Protein AF-A0A9P7SKC9-F1 (afdb_monomer_lite)

Organism: NCBI:txid1649127

Radius of gyration: 42.44 Å; chains: 1; bounding box: 96×82×155 Å

Secondary structure (DSSP, 8-state):
---------------------PPPPP---------S-----------------------SHHHHHHHHHHHHHHHHHHHHHHHHHHHTTTS------PPP---TT-TTTT-EETTEETTTTTPPPP---HHHHHHHHHHHHHHHHHHHHS---PPPP--PPPPPPPP-PPP----TT--HHHHHHHHHHHHHHHHHHHHHHHHHHHHHHHHHHHHHHHHHHHHHHHHHHHHHHHHHHHHHHHHTT--GGGGTTS-HHHHHHHHHHHHHHHHHHHHHHHHHHHHHHHHHHHHHHHHHHHHHHHHHHHHHHHHHHHHHHHHHHHHHHHHHHHHHHHTTSSS-TTS-SS--------------PPP--------------------------------------------PPP--------

Sequence (418 aa):
MPAQSSQSHVLCHHSDSRILAMPQPTRDIGIDMHGMYSPAQNHAISCGLAFPNISPPESGFTQQQQQQQQQQQQQQQQQQQQQQLYSQSNNGFQTPISAFETDSSNGFNSCRFLGFTFRDLKLQLGSADLADSRQAQMRALQRLEYLTENPPALPENTVEEMQPKKVFPDYIKLAPDASAAELEAAEKINNAIAQESLRIDRERNNEAAKRSRRLKNENLDNANQQLVQNALQIAWLEAQLSALGGCPEAFDSISPNIKKRLHDKIIDRRDRYYERRRKEKGKREMRKRSEQNRRRAAQKRELNERTIRQCIRADKSAMRQRHVKLFQVGLATDAATDDSAAAAAAAAVGNEAAVDEIMLDEGVVLSPDEPAPKQRQGQPEQGQDGEPSDAFSFAEDGALNESFILVGPENEWDNRLA

Structure (mmCIF, N/CA/C/O backbone):
data_AF-A0A9P7SKC9-F1
#
_entry.id   AF-A0A9P7SKC9-F1
#
loop_
_atom_site.group_PDB
_atom_site.id
_atom_site.type_symbol
_atom_site.label_atom_id
_atom_site.label_alt_id
_atom_site.label_comp_id
_atom_site.label_asym_id
_atom_site.label_entity_id
_atom_site.label_seq_id
_atom_site.pdbx_PDB_ins_code
_atom_site.Cartn_x
_atom_site.Cartn_y
_atom_site.Cartn_z
_atom_site.occupancy
_atom_site.B_iso_or_equiv
_atom_site.auth_seq_id
_atom_site.auth_comp_id
_atom_site.auth_asym_id
_atom_site.auth_atom_id
_atom_site.pdbx_PDB_model_num
ATOM 1 N N . MET A 1 1 ? 25.543 -21.125 -93.040 1.00 42.56 1 MET A N 1
ATOM 2 C CA . MET A 1 1 ? 26.165 -20.517 -91.846 1.00 42.56 1 MET A CA 1
ATOM 3 C C . MET A 1 1 ? 25.075 -19.781 -91.075 1.00 42.56 1 MET A C 1
ATOM 5 O O . MET A 1 1 ? 24.703 -18.698 -91.509 1.00 42.56 1 MET A O 1
ATOM 9 N N . PRO A 1 2 ? 24.465 -20.395 -90.046 1.00 58.53 2 PRO A N 1
ATOM 10 C CA . PRO A 1 2 ? 23.529 -19.726 -89.147 1.00 58.53 2 PRO A CA 1
ATOM 11 C C . PRO A 1 2 ? 24.221 -19.316 -87.831 1.00 58.53 2 PRO A C 1
ATOM 13 O O . PRO A 1 2 ? 25.385 -19.654 -87.624 1.00 58.53 2 PRO A O 1
ATOM 16 N N . ALA A 1 3 ? 23.434 -18.705 -86.935 1.00 39.34 3 ALA A N 1
ATOM 17 C CA . ALA A 1 3 ? 23.694 -18.408 -85.516 1.00 39.34 3 ALA A CA 1
ATOM 18 C C . ALA A 1 3 ? 24.138 -16.945 -85.251 1.00 39.34 3 ALA A C 1
ATOM 20 O O . ALA A 1 3 ? 24.911 -16.386 -86.012 1.00 39.34 3 ALA A O 1
ATOM 21 N N . GLN A 1 4 ? 23.660 -16.227 -84.230 1.00 43.28 4 GLN A N 1
ATOM 22 C CA . GLN A 1 4 ? 23.054 -16.634 -82.961 1.00 43.28 4 GLN A CA 1
ATOM 23 C C . GLN A 1 4 ? 21.958 -15.644 -82.526 1.00 43.28 4 GLN A C 1
ATOM 25 O O . GLN A 1 4 ? 22.105 -14.432 -82.648 1.00 43.28 4 GLN A O 1
ATOM 30 N N . SER A 1 5 ? 20.867 -16.199 -81.999 1.00 54.59 5 SER A N 1
ATOM 31 C CA . SER A 1 5 ? 19.780 -15.506 -81.306 1.00 54.59 5 SER A CA 1
ATOM 32 C C . SER A 1 5 ? 20.089 -15.511 -79.809 1.00 54.59 5 SER A C 1
ATOM 34 O O . SER A 1 5 ? 20.116 -16.581 -79.200 1.00 54.59 5 SER A O 1
ATOM 36 N N . SER A 1 6 ? 20.302 -14.339 -79.216 1.00 57.31 6 SER A N 1
ATOM 37 C CA . SER A 1 6 ? 20.514 -14.178 -77.775 1.00 57.31 6 SER A CA 1
ATOM 38 C C . SER A 1 6 ? 19.186 -14.281 -77.020 1.00 57.31 6 SER A C 1
ATOM 40 O O . SER A 1 6 ? 18.332 -13.405 -77.130 1.00 57.31 6 SER A O 1
ATOM 42 N N . GLN A 1 7 ? 19.021 -15.358 -76.249 1.00 46.97 7 GLN A N 1
ATOM 43 C CA . GLN A 1 7 ? 17.956 -15.512 -75.258 1.00 46.97 7 GLN A CA 1
ATOM 44 C C . GLN A 1 7 ? 18.352 -14.809 -73.955 1.00 46.97 7 GLN A C 1
ATOM 46 O O . GLN A 1 7 ? 19.364 -15.135 -73.336 1.00 46.97 7 GLN A O 1
ATOM 51 N N . SER A 1 8 ? 17.534 -13.853 -73.528 1.00 51.88 8 SER A N 1
ATOM 52 C CA . SER A 1 8 ? 17.572 -13.227 -72.211 1.00 51.88 8 SER A CA 1
ATOM 53 C C . SER A 1 8 ? 16.845 -14.114 -71.194 1.00 51.88 8 SER A C 1
ATOM 55 O O . SER A 1 8 ? 15.619 -14.204 -71.180 1.00 51.88 8 SER A O 1
ATOM 57 N N . HIS A 1 9 ? 17.610 -14.780 -70.328 1.00 46.00 9 HIS A N 1
ATOM 58 C CA . HIS A 1 9 ? 17.083 -15.478 -69.157 1.00 46.00 9 HIS A CA 1
ATOM 59 C C . HIS A 1 9 ? 16.652 -14.459 -68.091 1.00 46.00 9 HIS A C 1
ATOM 61 O O . HIS A 1 9 ? 17.484 -13.793 -67.479 1.00 46.00 9 HIS A O 1
ATOM 67 N N . VAL A 1 10 ? 15.344 -14.361 -67.851 1.00 50.38 10 VAL A N 1
ATOM 68 C CA . VAL A 1 10 ? 14.766 -13.702 -66.673 1.00 50.38 10 VAL A CA 1
ATOM 69 C C . VAL A 1 10 ? 14.756 -14.725 -65.536 1.00 50.38 10 VAL A C 1
ATOM 71 O O . VAL A 1 10 ? 14.010 -15.701 -65.573 1.00 50.38 10 VAL A O 1
ATOM 74 N N . LEU A 1 11 ? 15.620 -14.529 -64.540 1.00 46.88 11 LEU A N 1
ATOM 75 C CA . LEU A 1 11 ? 15.627 -15.303 -63.299 1.00 46.88 11 LEU A CA 1
ATOM 76 C C . LEU A 1 11 ? 14.520 -14.778 -62.375 1.00 46.88 11 LEU A C 1
ATOM 78 O O . LEU A 1 11 ? 14.670 -13.752 -61.716 1.00 46.88 11 LEU A O 1
ATOM 82 N N . CYS A 1 12 ? 13.395 -15.491 -62.326 1.00 44.56 12 CYS A N 1
ATOM 83 C CA . CYS A 1 12 ? 12.392 -15.332 -61.279 1.00 44.56 12 CYS A CA 1
ATOM 84 C C . CYS A 1 12 ? 12.952 -15.889 -59.962 1.00 44.56 12 CYS A C 1
ATOM 86 O O . CYS A 1 12 ? 12.995 -17.105 -59.755 1.00 44.56 12 CYS A O 1
ATOM 88 N N . HIS A 1 13 ? 13.381 -15.000 -59.065 1.00 46.06 13 HIS A N 1
ATOM 89 C CA . HIS A 1 13 ? 13.685 -15.362 -57.685 1.00 46.06 13 HIS A CA 1
ATOM 90 C C . HIS A 1 13 ? 12.410 -15.852 -56.994 1.00 46.06 13 HIS A C 1
ATOM 92 O O . HIS A 1 13 ? 11.437 -15.113 -56.847 1.00 46.06 13 HIS A O 1
ATOM 98 N N . HIS A 1 14 ? 12.432 -17.123 -56.595 1.00 39.38 14 HIS A N 1
ATOM 99 C CA . HIS A 1 14 ? 11.431 -17.724 -55.729 1.00 39.38 14 HIS A CA 1
ATOM 100 C C . HIS A 1 14 ? 11.401 -16.967 -54.401 1.00 39.38 14 HIS A C 1
ATOM 102 O O . HIS A 1 14 ? 12.421 -16.801 -53.732 1.00 39.38 14 HIS A O 1
ATOM 108 N N . SER A 1 15 ? 10.217 -16.485 -54.048 1.00 43.81 15 SER A N 1
ATOM 109 C CA . SER A 1 15 ? 9.918 -15.920 -52.744 1.00 43.81 15 SER A CA 1
ATOM 110 C C . SER A 1 15 ? 9.898 -17.064 -51.733 1.00 43.81 15 SER A C 1
ATOM 112 O O . SER A 1 15 ? 8.905 -17.779 -51.622 1.00 43.81 15 SER A O 1
ATOM 114 N N . ASP A 1 16 ? 11.002 -17.257 -51.012 1.00 41.50 16 ASP A N 1
ATOM 115 C CA . ASP A 1 16 ? 11.030 -18.091 -49.813 1.00 41.50 16 ASP A CA 1
ATOM 116 C C . ASP A 1 16 ? 10.139 -17.437 -48.752 1.00 41.50 16 ASP A C 1
ATOM 118 O O . ASP A 1 16 ? 10.560 -16.583 -47.966 1.00 41.50 16 ASP A O 1
ATOM 122 N N . SER A 1 17 ? 8.872 -17.839 -48.736 1.00 42.50 17 SER A N 1
ATOM 123 C CA . SER A 1 17 ? 7.952 -17.664 -47.619 1.00 42.50 17 SER A CA 1
ATOM 124 C C . SER A 1 17 ? 8.501 -18.411 -46.401 1.00 42.50 17 SER A C 1
ATOM 126 O O . SER A 1 17 ? 8.114 -19.541 -46.103 1.00 42.50 17 SER A O 1
ATOM 128 N N . ARG A 1 18 ? 9.427 -17.765 -45.683 1.00 42.69 18 ARG A N 1
ATOM 129 C CA . ARG A 1 18 ? 9.784 -18.131 -44.314 1.00 42.69 18 ARG A CA 1
ATOM 130 C C . ARG A 1 18 ? 8.557 -17.907 -43.446 1.00 42.69 18 ARG A C 1
ATOM 132 O O . ARG A 1 18 ? 8.250 -16.788 -43.044 1.00 42.69 18 ARG A O 1
ATOM 139 N N . ILE A 1 19 ? 7.852 -18.999 -43.186 1.00 40.09 19 ILE A N 1
ATOM 140 C CA . ILE A 1 19 ? 6.869 -19.109 -42.118 1.00 40.09 19 ILE A CA 1
ATOM 141 C C . ILE A 1 19 ? 7.577 -18.670 -40.832 1.00 40.09 19 ILE A C 1
ATOM 143 O O . ILE A 1 19 ? 8.484 -19.349 -40.350 1.00 40.09 19 ILE A O 1
ATOM 147 N N . LEU A 1 20 ? 7.192 -17.504 -40.311 1.00 42.59 20 LEU A N 1
ATOM 148 C CA . LEU A 1 20 ? 7.519 -17.066 -38.960 1.00 42.59 20 LEU A CA 1
ATOM 149 C C . LEU A 1 20 ? 6.883 -18.075 -38.001 1.00 42.59 20 LEU A C 1
ATOM 151 O O . LEU A 1 20 ? 5.705 -17.983 -37.659 1.00 42.59 20 LEU A O 1
ATOM 155 N N . ALA A 1 21 ? 7.659 -19.084 -37.617 1.00 42.03 21 ALA A N 1
ATOM 156 C CA . ALA A 1 21 ? 7.321 -19.953 -36.510 1.00 42.03 21 ALA A CA 1
ATOM 157 C C . ALA A 1 21 ? 7.322 -19.094 -35.242 1.00 42.03 21 ALA A C 1
ATOM 159 O O . ALA A 1 21 ? 8.372 -18.754 -34.699 1.00 42.03 21 ALA A O 1
ATOM 160 N N . MET A 1 22 ? 6.123 -18.710 -34.807 1.00 48.53 22 MET A N 1
ATOM 161 C CA . MET A 1 22 ? 5.871 -18.219 -33.459 1.00 48.53 22 MET A CA 1
ATOM 162 C C . MET A 1 22 ? 6.542 -19.166 -32.452 1.00 48.53 22 MET A C 1
ATOM 164 O O . MET A 1 22 ? 6.310 -20.379 -32.537 1.00 48.53 22 MET A O 1
ATOM 168 N N . PRO A 1 23 ? 7.351 -18.668 -31.499 1.00 51.31 23 PRO A N 1
ATOM 169 C CA . PRO A 1 23 ? 7.816 -19.497 -30.402 1.00 51.31 23 PRO A CA 1
ATOM 170 C C . PRO A 1 23 ? 6.588 -20.009 -29.647 1.00 51.31 23 PRO A C 1
ATOM 172 O O . PRO A 1 23 ? 5.760 -19.239 -29.158 1.00 51.31 23 PRO A O 1
ATOM 175 N N . GLN A 1 24 ? 6.444 -21.332 -29.620 1.00 46.38 24 GLN A N 1
ATOM 176 C CA . GLN A 1 24 ? 5.431 -22.016 -28.829 1.00 46.38 24 GLN A CA 1
ATOM 177 C C . GLN A 1 24 ? 5.553 -21.552 -27.368 1.00 46.38 24 GLN A C 1
ATOM 179 O O . GLN A 1 24 ? 6.679 -21.492 -26.862 1.00 46.38 24 GLN A O 1
ATOM 184 N N . PRO A 1 25 ? 4.442 -21.252 -26.671 1.00 44.53 25 PRO A N 1
ATOM 185 C CA . PRO A 1 25 ? 4.491 -21.044 -25.234 1.00 44.53 25 PRO A CA 1
ATOM 186 C C . PRO A 1 25 ? 5.057 -22.317 -24.607 1.00 44.53 25 PRO A C 1
ATOM 188 O O . PRO A 1 25 ? 4.524 -23.415 -24.788 1.00 44.53 25 PRO A O 1
ATOM 191 N N . THR A 1 26 ? 6.190 -22.175 -23.923 1.00 43.66 26 THR A N 1
ATOM 192 C CA . THR A 1 26 ? 6.764 -23.231 -23.099 1.00 43.66 26 THR A CA 1
ATOM 193 C C . THR A 1 26 ? 5.673 -23.767 -22.191 1.00 43.66 26 THR A C 1
ATOM 195 O O . THR A 1 26 ? 5.080 -23.023 -21.411 1.00 43.66 26 THR A O 1
ATOM 198 N N . ARG A 1 27 ? 5.409 -25.062 -22.368 1.00 41.38 27 ARG A N 1
ATOM 199 C CA . ARG A 1 27 ? 4.535 -25.886 -21.545 1.00 41.38 27 ARG A CA 1
ATOM 200 C C . ARG A 1 27 ? 4.726 -25.571 -20.068 1.00 41.38 27 ARG A C 1
ATOM 202 O O . ARG A 1 27 ? 5.857 -25.414 -19.611 1.00 41.38 27 ARG A O 1
ATOM 209 N N . ASP A 1 28 ? 3.594 -25.548 -19.377 1.00 40.41 28 ASP A N 1
ATOM 210 C CA . ASP A 1 28 ? 3.441 -25.660 -17.935 1.00 40.41 28 ASP A CA 1
ATOM 211 C C . ASP A 1 28 ? 4.640 -26.334 -17.262 1.00 40.41 28 ASP A C 1
ATOM 213 O O . ASP A 1 28 ? 4.806 -27.555 -17.305 1.00 40.41 28 ASP A O 1
ATOM 217 N N . ILE A 1 29 ? 5.448 -25.534 -16.567 1.00 41.00 29 ILE A N 1
ATOM 218 C CA . ILE A 1 29 ? 6.178 -26.041 -15.412 1.00 41.00 29 ILE A CA 1
ATOM 219 C C . ILE A 1 29 ? 5.121 -26.153 -14.316 1.00 41.00 29 ILE A C 1
ATOM 221 O O . ILE A 1 29 ? 4.930 -25.250 -13.501 1.00 41.00 29 ILE A O 1
ATOM 225 N N . GLY A 1 30 ? 4.393 -27.269 -14.343 1.00 37.50 30 GLY A N 1
ATOM 226 C CA . GLY A 1 30 ? 3.716 -27.778 -13.167 1.00 37.50 30 GLY A CA 1
ATOM 227 C C . GLY A 1 30 ? 4.788 -28.011 -12.114 1.00 37.50 30 GLY A C 1
ATOM 228 O O . GLY A 1 30 ? 5.519 -28.997 -12.166 1.00 37.50 30 GLY A O 1
ATOM 229 N N . ILE A 1 31 ? 4.929 -27.063 -11.190 1.00 36.22 31 ILE A N 1
ATOM 230 C CA . ILE A 1 31 ? 5.658 -27.298 -9.952 1.00 36.22 31 ILE A CA 1
ATOM 231 C C . ILE A 1 31 ? 4.769 -28.240 -9.147 1.00 36.22 31 ILE A C 1
ATOM 233 O O . ILE A 1 31 ? 3.890 -27.821 -8.394 1.00 36.22 31 ILE A O 1
ATOM 237 N N . ASP A 1 32 ? 4.984 -29.526 -9.377 1.00 40.09 32 ASP A N 1
ATOM 238 C CA . ASP A 1 32 ? 4.448 -30.610 -8.581 1.00 40.09 32 ASP A CA 1
ATOM 239 C C . ASP A 1 32 ? 5.127 -30.557 -7.203 1.00 40.09 32 ASP A C 1
ATOM 241 O O . ASP A 1 32 ? 6.176 -31.151 -6.963 1.00 40.09 32 ASP A O 1
ATOM 245 N N . MET A 1 33 ? 4.572 -29.757 -6.288 1.00 44.88 33 MET A N 1
ATOM 246 C CA . MET A 1 33 ? 4.912 -29.801 -4.861 1.00 44.88 33 MET A CA 1
ATOM 247 C C . MET A 1 33 ? 4.099 -30.902 -4.163 1.00 44.88 33 MET A C 1
ATOM 249 O O . MET A 1 33 ? 3.440 -30.674 -3.144 1.00 44.88 33 MET A O 1
ATOM 253 N N . HIS A 1 34 ? 4.124 -32.111 -4.720 1.00 46.97 34 HIS A N 1
ATOM 254 C CA . HIS A 1 34 ? 3.683 -33.328 -4.052 1.00 46.97 34 HIS A CA 1
ATOM 255 C C . HIS A 1 34 ? 4.867 -34.265 -3.865 1.00 46.97 34 HIS A C 1
ATOM 257 O O . HIS A 1 34 ? 5.312 -34.950 -4.776 1.00 46.97 34 HIS A O 1
ATOM 263 N N . GLY A 1 35 ? 5.356 -34.308 -2.628 1.00 46.19 35 GLY A N 1
ATOM 264 C CA . GLY A 1 35 ? 6.293 -35.331 -2.190 1.00 46.19 35 GLY A CA 1
ATOM 265 C C . GLY A 1 35 ? 7.401 -34.753 -1.340 1.00 46.19 35 GLY A C 1
ATOM 266 O O . GLY A 1 35 ? 8.467 -34.483 -1.862 1.00 46.19 35 GLY A O 1
ATOM 267 N N . MET A 1 36 ? 7.129 -34.546 -0.050 1.00 38.50 36 MET A N 1
ATOM 268 C CA . MET A 1 36 ? 8.059 -34.764 1.074 1.00 38.50 36 MET A CA 1
ATOM 269 C C . MET A 1 36 ? 7.410 -34.271 2.384 1.00 38.50 36 MET A C 1
ATOM 271 O O . MET A 1 36 ? 7.950 -33.426 3.082 1.00 38.50 36 MET A O 1
ATOM 275 N N . TYR A 1 37 ? 6.238 -34.801 2.741 1.00 38.84 37 TYR A N 1
ATOM 276 C CA . TYR A 1 37 ? 5.833 -34.911 4.147 1.00 38.84 37 TYR A CA 1
ATOM 277 C C . TYR A 1 37 ? 5.050 -36.212 4.292 1.00 38.84 37 TYR A C 1
ATOM 279 O O . TYR A 1 37 ? 3.894 -36.302 3.893 1.00 38.84 37 TYR A O 1
ATOM 287 N N . SER A 1 38 ? 5.724 -37.239 4.807 1.00 35.75 38 SER A N 1
ATOM 288 C CA . SER A 1 38 ? 5.104 -38.479 5.269 1.00 35.75 38 SER A CA 1
ATOM 289 C C . SER A 1 38 ? 4.678 -38.275 6.728 1.00 35.75 38 SER A C 1
ATOM 291 O O . SER A 1 38 ? 5.557 -38.112 7.578 1.00 35.75 38 SER A O 1
ATOM 293 N N . PRO A 1 39 ? 3.375 -38.249 7.063 1.00 43.22 39 PRO A N 1
ATOM 294 C CA . PRO A 1 39 ? 2.908 -38.218 8.439 1.00 43.22 39 PRO A CA 1
ATOM 295 C C . PRO A 1 39 ? 2.631 -39.656 8.887 1.00 43.22 39 PRO A C 1
ATOM 297 O O . PRO A 1 39 ? 1.491 -40.054 9.100 1.00 43.22 39 PRO A O 1
ATOM 300 N N . ALA A 1 40 ? 3.676 -40.472 8.975 1.00 41.00 40 ALA A N 1
ATOM 301 C CA . ALA A 1 40 ? 3.561 -41.826 9.495 1.00 41.00 40 ALA A CA 1
ATOM 302 C C . ALA A 1 40 ? 4.865 -42.204 10.190 1.00 41.00 40 ALA A C 1
ATOM 304 O O . ALA A 1 40 ? 5.776 -42.702 9.541 1.00 41.00 40 ALA A O 1
ATOM 305 N N . GLN A 1 41 ? 4.940 -41.903 11.491 1.00 41.56 41 GLN A N 1
ATOM 306 C CA . GLN A 1 41 ? 5.667 -42.633 12.543 1.00 41.56 41 GLN A CA 1
ATOM 307 C C . GLN A 1 41 ? 5.875 -41.707 13.746 1.00 41.56 41 GLN A C 1
ATOM 309 O O . GLN A 1 41 ? 6.885 -41.026 13.859 1.00 41.56 41 GLN A O 1
ATOM 314 N N . ASN A 1 42 ? 4.890 -41.678 14.644 1.00 34.81 42 ASN A N 1
ATOM 315 C CA . ASN A 1 42 ? 5.117 -41.462 16.075 1.00 34.81 42 ASN A CA 1
ATOM 316 C C . ASN A 1 42 ? 3.912 -42.012 16.851 1.00 34.81 42 ASN A C 1
ATOM 318 O O . ASN A 1 42 ? 3.069 -41.284 17.366 1.00 34.81 42 ASN A O 1
ATOM 322 N N . HIS A 1 43 ? 3.837 -43.342 16.890 1.00 37.00 43 HIS A N 1
ATOM 323 C CA . HIS A 1 43 ? 3.038 -44.097 17.849 1.00 37.00 43 HIS A CA 1
ATOM 324 C C . HIS A 1 43 ? 3.966 -45.050 18.600 1.00 37.00 43 HIS A C 1
ATOM 326 O O . HIS A 1 43 ? 4.441 -46.011 18.004 1.00 37.00 43 HIS A O 1
ATOM 332 N N . ALA A 1 44 ? 4.216 -44.738 19.874 1.00 36.62 44 ALA A N 1
ATOM 333 C CA . ALA A 1 44 ? 4.698 -45.586 20.976 1.00 36.62 44 ALA A CA 1
ATOM 334 C C . ALA A 1 44 ? 5.098 -44.592 22.098 1.00 36.62 44 ALA A C 1
ATOM 336 O O . ALA A 1 44 ? 5.872 -43.686 21.830 1.00 36.62 44 ALA A O 1
ATOM 337 N N . ILE A 1 45 ? 4.621 -44.594 23.346 1.00 38.50 45 ILE A N 1
ATOM 338 C CA . ILE A 1 45 ? 4.025 -45.621 24.205 1.00 38.50 45 ILE A CA 1
ATOM 339 C C . ILE A 1 45 ? 3.133 -44.896 25.231 1.00 38.50 45 ILE A C 1
ATOM 341 O O . ILE A 1 45 ? 3.571 -43.940 25.866 1.00 38.50 45 ILE A O 1
ATOM 345 N N . SER A 1 46 ? 1.905 -45.382 25.414 1.00 38.66 46 SER A N 1
ATOM 346 C CA . SER A 1 46 ? 1.061 -45.121 26.58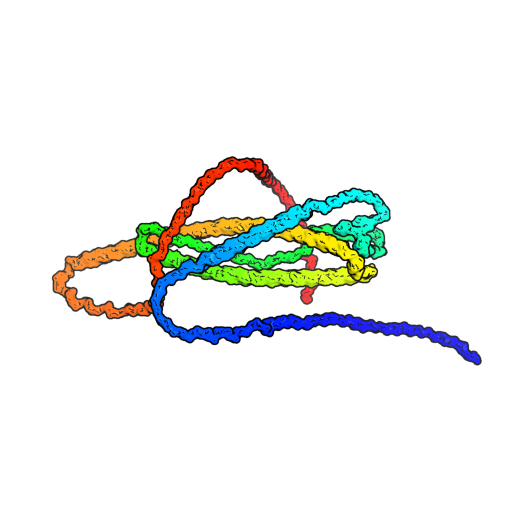5 1.00 38.66 46 SER A CA 1
ATOM 347 C C . SER A 1 46 ? 0.905 -46.434 27.347 1.00 38.66 46 SER A C 1
ATOM 349 O O . SER A 1 46 ? 0.471 -47.411 26.744 1.00 38.66 46 SER A O 1
ATOM 351 N N . CYS A 1 47 ? 1.302 -46.437 28.622 1.00 37.06 47 CYS A N 1
ATOM 352 C CA . CYS A 1 47 ? 0.917 -47.311 29.747 1.00 37.06 47 CYS A CA 1
ATOM 353 C C . CYS A 1 47 ? 1.630 -46.671 30.961 1.00 37.06 47 CYS A C 1
ATOM 355 O O . CYS A 1 47 ? 2.853 -46.683 31.003 1.00 37.06 47 CYS A O 1
ATOM 357 N N . GLY A 1 48 ? 1.012 -45.920 31.874 1.00 36.62 48 GLY A N 1
ATOM 358 C CA . GLY A 1 48 ? -0.159 -46.242 32.684 1.00 36.62 48 GLY A CA 1
ATOM 359 C C . GLY A 1 48 ? 0.333 -46.685 34.067 1.00 36.62 48 GLY A C 1
ATOM 360 O O . GLY A 1 48 ? 0.886 -47.770 34.129 1.00 36.62 48 GLY A O 1
ATOM 361 N N . LEU A 1 49 ? 0.185 -45.842 35.108 1.00 36.47 49 LEU A N 1
ATOM 362 C CA . LEU A 1 49 ? -0.060 -46.171 36.535 1.00 36.47 49 LEU A CA 1
ATOM 363 C C . LEU A 1 49 ? -0.128 -44.869 37.405 1.00 36.47 49 LEU A C 1
ATOM 365 O O . LEU A 1 49 ? 0.866 -44.172 37.567 1.00 36.47 49 LEU A O 1
ATOM 369 N N . ALA A 1 50 ? -1.347 -44.561 37.887 1.00 37.75 50 ALA A N 1
ATOM 370 C CA . ALA A 1 50 ? -1.826 -43.876 39.122 1.00 37.75 50 ALA A CA 1
ATOM 371 C C . ALA A 1 50 ? -0.820 -43.457 40.239 1.00 37.75 50 ALA A C 1
ATOM 373 O O . ALA A 1 50 ? 0.138 -44.187 40.454 1.00 37.75 50 ALA A O 1
ATOM 374 N N . PHE A 1 51 ? -0.968 -42.441 41.124 1.00 33.22 51 PHE A N 1
ATOM 375 C CA . PHE A 1 51 ? -1.881 -41.310 41.486 1.00 33.22 51 PHE A CA 1
ATOM 376 C C . PHE A 1 51 ? -1.016 -40.284 42.332 1.00 33.22 51 PHE A C 1
ATOM 378 O O . PHE A 1 51 ? 0.204 -40.416 42.338 1.00 33.22 51 PHE A O 1
ATOM 385 N N . PRO A 1 52 ? -1.560 -39.322 43.120 1.00 59.88 52 PRO A N 1
ATOM 386 C CA . PRO A 1 52 ? -1.710 -37.880 42.861 1.00 59.88 52 PRO A CA 1
ATOM 387 C C . PRO A 1 52 ? -0.743 -36.967 43.670 1.00 59.88 52 PRO A C 1
ATOM 389 O O . PRO A 1 52 ? -0.408 -37.290 44.805 1.00 59.88 52 PRO A O 1
ATOM 392 N N . ASN A 1 53 ? -0.364 -35.773 43.181 1.00 33.41 53 ASN A N 1
ATOM 393 C CA . ASN A 1 53 ? -0.083 -34.634 44.079 1.00 33.41 53 ASN A CA 1
ATOM 394 C C . ASN A 1 53 ? -0.026 -33.272 43.364 1.00 33.41 53 ASN A C 1
ATOM 396 O O . ASN A 1 53 ? 0.340 -33.162 42.199 1.00 33.41 53 ASN A O 1
ATOM 400 N N . ILE A 1 54 ? -0.404 -32.251 44.122 1.00 50.66 54 ILE A N 1
ATOM 401 C CA . ILE A 1 54 ? -0.730 -30.869 43.777 1.00 50.66 54 ILE A CA 1
ATOM 402 C C . ILE A 1 54 ? 0.546 -30.033 43.589 1.00 50.66 54 ILE A C 1
ATOM 404 O O . ILE A 1 54 ? 1.360 -29.959 44.506 1.00 50.66 54 ILE A O 1
ATOM 408 N N . SER A 1 55 ? 0.708 -29.353 42.447 1.00 44.12 55 SER A N 1
ATOM 409 C CA . SER A 1 55 ? 1.564 -28.157 42.280 1.00 44.12 55 SER A CA 1
ATOM 410 C C . SER A 1 55 ? 1.189 -27.420 40.980 1.00 44.12 55 SER A C 1
ATOM 412 O O . SER A 1 55 ? 1.199 -28.058 39.924 1.00 44.12 55 SER A O 1
ATOM 414 N N . PRO A 1 56 ? 0.868 -26.112 40.995 1.00 48.97 56 PRO A N 1
ATOM 415 C CA . PRO A 1 56 ? 0.663 -25.349 39.765 1.00 48.97 56 PRO A CA 1
ATOM 416 C C . PRO A 1 56 ? 2.011 -25.106 39.051 1.00 48.97 56 PRO A C 1
ATOM 418 O O . PRO A 1 56 ? 3.026 -24.892 39.718 1.00 48.97 56 PRO A O 1
ATOM 421 N N . PRO A 1 57 ? 2.071 -25.135 37.706 1.00 48.53 57 PRO A N 1
ATOM 422 C CA . PRO A 1 57 ? 3.312 -24.906 36.974 1.00 48.53 57 PRO A CA 1
ATOM 423 C C . PRO A 1 57 ? 3.603 -23.401 36.842 1.00 48.53 57 PRO A C 1
ATOM 425 O O . PRO A 1 57 ? 3.034 -22.718 35.996 1.00 48.53 57 PRO A O 1
ATOM 428 N N . GLU A 1 58 ? 4.540 -22.884 37.639 1.00 52.12 58 GLU A N 1
ATOM 429 C CA . GLU A 1 58 ? 5.047 -21.498 37.556 1.00 52.12 58 GLU A CA 1
ATOM 430 C C . GLU A 1 58 ? 6.080 -21.246 36.429 1.00 52.12 58 GLU A C 1
ATOM 432 O O . GLU A 1 58 ? 6.657 -20.167 36.324 1.00 52.12 58 GLU A O 1
ATOM 437 N N . SER A 1 59 ? 6.353 -22.198 35.537 1.00 55.44 59 SER A N 1
ATOM 438 C CA . SER A 1 59 ? 7.582 -22.169 34.720 1.00 55.44 59 SER A CA 1
ATOM 439 C C . SER A 1 59 ? 7.434 -21.738 33.249 1.00 55.44 59 SER A C 1
ATOM 441 O O . SER A 1 59 ? 8.408 -21.807 32.502 1.00 55.44 59 SER A O 1
ATOM 443 N N . GLY A 1 60 ? 6.264 -21.263 32.803 1.00 48.47 60 GLY A N 1
ATOM 444 C CA . GLY A 1 60 ? 6.032 -20.931 31.383 1.00 48.47 60 GLY A CA 1
ATOM 445 C C . GLY A 1 60 ? 6.194 -19.456 30.984 1.00 48.47 60 GLY A C 1
ATOM 446 O O . GLY A 1 60 ? 6.571 -19.154 29.851 1.00 48.47 60 GLY A O 1
ATOM 447 N N . PHE A 1 61 ? 5.914 -18.513 31.889 1.00 54.50 61 PHE A N 1
ATOM 448 C CA . PHE A 1 61 ? 5.778 -17.096 31.511 1.00 54.50 61 PHE A CA 1
ATOM 449 C C . PHE A 1 61 ? 7.124 -16.362 31.401 1.00 54.50 61 PHE A C 1
ATOM 451 O O . PHE A 1 61 ? 7.298 -15.463 30.575 1.00 54.50 61 PHE A O 1
ATOM 458 N N . THR A 1 62 ? 8.115 -16.781 32.188 1.00 60.84 62 THR A N 1
ATOM 459 C CA . THR A 1 62 ? 9.460 -16.187 32.182 1.00 60.84 62 THR A CA 1
ATOM 460 C C . THR A 1 62 ? 10.228 -16.517 30.904 1.00 60.84 62 THR A C 1
ATOM 462 O O . THR A 1 62 ? 10.954 -15.664 30.395 1.00 60.84 62 THR A O 1
ATOM 465 N N . GLN A 1 63 ? 10.014 -17.698 30.314 1.00 71.94 63 GLN A N 1
ATOM 466 C CA . GLN A 1 63 ? 10.714 -18.095 29.091 1.00 71.94 63 GLN A CA 1
ATOM 467 C C . GLN A 1 63 ? 10.255 -17.281 27.871 1.00 71.94 63 GLN A C 1
ATOM 469 O O . GLN A 1 63 ? 11.084 -16.851 27.067 1.00 71.94 63 GLN A O 1
ATOM 474 N N . GLN A 1 64 ? 8.954 -16.985 27.761 1.00 76.31 64 GLN A N 1
ATOM 475 C CA . GLN A 1 64 ? 8.441 -16.159 26.664 1.00 76.31 64 GLN A CA 1
ATOM 476 C C . GLN A 1 64 ? 8.878 -14.692 26.801 1.00 76.31 64 GLN A C 1
ATOM 478 O O . GLN A 1 64 ? 9.237 -14.058 25.806 1.00 76.31 64 GLN A O 1
ATOM 483 N N . GLN A 1 65 ? 8.928 -14.163 28.028 1.00 79.56 65 GLN A N 1
ATOM 484 C CA . GLN A 1 65 ? 9.410 -12.802 28.273 1.00 79.56 65 GLN A CA 1
ATOM 485 C C . GLN A 1 65 ? 10.916 -12.667 27.990 1.00 79.56 65 GLN A C 1
ATOM 487 O O . GLN A 1 65 ? 11.344 -11.676 27.392 1.00 79.56 65 GLN A O 1
ATOM 492 N N . GLN A 1 66 ? 11.716 -13.683 28.330 1.00 83.50 66 GLN A N 1
ATOM 493 C CA . GLN A 1 66 ? 13.155 -13.687 28.055 1.00 83.50 66 GLN A CA 1
ATOM 494 C C . GLN A 1 66 ? 13.451 -13.784 26.548 1.00 83.50 66 GLN A C 1
ATOM 496 O O . GLN A 1 66 ? 14.345 -13.100 26.047 1.00 83.50 66 GLN A O 1
ATOM 501 N N . GLN A 1 67 ? 12.647 -14.545 25.796 1.00 86.19 67 GLN A N 1
ATOM 502 C CA . GLN A 1 67 ? 12.782 -14.636 24.339 1.00 86.19 67 GLN A CA 1
ATOM 503 C C . GLN A 1 67 ? 12.407 -13.318 23.637 1.00 86.19 67 GLN A C 1
ATOM 505 O O . GLN A 1 67 ? 13.051 -12.922 22.663 1.00 86.19 67 GLN A O 1
ATOM 510 N N . GLN A 1 68 ? 11.419 -12.586 24.164 1.00 86.62 68 GLN A N 1
ATOM 511 C CA . GLN A 1 68 ? 11.026 -11.285 23.616 1.00 86.62 68 GLN A CA 1
ATOM 512 C C . GLN A 1 68 ? 12.097 -10.206 23.857 1.00 86.62 68 GLN A C 1
ATOM 514 O O . GLN A 1 68 ? 12.359 -9.382 22.978 1.00 86.62 68 GLN A O 1
ATOM 519 N N . GLN A 1 69 ? 12.777 -10.247 25.008 1.00 90.25 69 GLN A N 1
ATOM 520 C CA . GLN A 1 69 ? 13.858 -9.310 25.325 1.00 90.25 69 GLN A CA 1
ATOM 521 C C . GLN A 1 69 ? 15.102 -9.544 24.446 1.00 90.25 69 GLN A C 1
ATOM 523 O O . GLN A 1 69 ? 15.744 -8.586 24.009 1.00 90.25 69 GLN A O 1
ATOM 528 N N . GLN A 1 70 ? 15.392 -10.803 24.099 1.00 91.81 70 GLN A N 1
ATOM 529 C CA . GLN A 1 70 ? 16.508 -11.151 23.214 1.00 91.81 70 GLN A CA 1
ATOM 530 C C . GLN A 1 70 ? 16.281 -10.671 21.766 1.00 91.81 70 GLN A C 1
ATOM 532 O O . GLN A 1 70 ? 17.209 -10.177 21.122 1.00 91.81 70 GLN A O 1
ATOM 537 N N . GLN A 1 71 ? 15.036 -10.718 21.272 1.00 90.75 71 GLN A N 1
ATOM 538 C CA . GLN A 1 71 ? 14.684 -10.164 19.956 1.00 90.75 71 GLN A CA 1
ATOM 539 C C . GLN A 1 71 ? 14.848 -8.638 19.891 1.00 90.75 71 GLN A C 1
ATOM 541 O O . GLN A 1 71 ? 15.291 -8.106 18.871 1.00 90.75 71 GLN A O 1
ATOM 546 N N . GLN A 1 72 ? 14.538 -7.926 20.979 1.00 91.38 72 GLN A N 1
ATOM 547 C CA . GLN A 1 72 ? 14.677 -6.468 21.025 1.00 91.38 72 GLN A CA 1
ATOM 548 C C . GLN A 1 72 ? 16.150 -6.026 20.982 1.00 91.38 72 GLN A C 1
ATOM 550 O O . GLN A 1 72 ? 16.480 -5.054 20.298 1.00 91.38 72 GLN A O 1
ATOM 555 N N . GLN A 1 73 ? 17.050 -6.778 21.628 1.00 93.19 73 GLN A N 1
ATOM 556 C CA . GLN A 1 73 ? 18.494 -6.516 21.566 1.00 93.19 73 GLN A CA 1
ATOM 557 C C . GLN A 1 73 ? 19.079 -6.735 20.162 1.00 93.19 73 GLN A C 1
ATOM 559 O O . GLN A 1 73 ? 19.890 -5.926 19.706 1.00 93.19 73 GLN A O 1
ATOM 564 N N . GLN A 1 74 ? 18.630 -7.765 19.432 1.00 93.00 74 GLN A N 1
ATOM 565 C CA . GLN A 1 74 ? 19.069 -7.979 18.046 1.00 93.00 74 GLN A CA 1
ATOM 566 C C . GLN A 1 74 ? 18.633 -6.846 17.105 1.00 93.00 74 GLN A C 1
ATOM 568 O O . GLN A 1 74 ? 19.404 -6.443 16.230 1.00 93.00 74 GLN A O 1
ATOM 573 N N . GLN A 1 75 ? 17.434 -6.284 17.294 1.00 90.50 75 GLN A N 1
ATOM 574 C CA . GLN A 1 75 ? 16.971 -5.161 16.472 1.00 90.50 75 GLN A CA 1
ATOM 575 C C . GLN A 1 75 ? 17.785 -3.879 16.700 1.00 90.50 75 GLN A C 1
ATOM 577 O O . GLN A 1 75 ? 18.069 -3.164 15.736 1.00 90.50 75 GLN A O 1
ATOM 582 N N . GLN A 1 76 ? 18.214 -3.602 17.937 1.00 90.38 76 GLN A N 1
ATOM 583 C CA . GLN A 1 76 ? 19.085 -2.451 18.208 1.00 90.38 76 GLN A CA 1
ATOM 584 C C . GLN A 1 76 ? 20.471 -2.598 17.565 1.00 90.38 76 GLN A C 1
ATOM 586 O O . GLN A 1 76 ? 20.979 -1.623 17.009 1.00 90.38 76 GLN A O 1
ATOM 591 N N . GLN A 1 77 ? 21.059 -3.802 17.554 1.00 90.62 77 GLN A N 1
ATOM 592 C CA . GLN A 1 77 ? 22.338 -4.020 16.865 1.00 90.62 77 GLN A CA 1
ATOM 593 C C . GLN A 1 77 ? 22.233 -3.820 15.345 1.00 90.62 77 GLN A C 1
ATOM 595 O O . GLN A 1 77 ? 23.130 -3.217 14.751 1.00 90.62 77 GLN A O 1
ATOM 600 N N . GLN A 1 78 ? 21.134 -4.243 14.706 1.00 87.94 78 GLN A N 1
ATOM 601 C CA . GLN A 1 78 ? 20.943 -3.985 13.271 1.00 87.94 78 GLN A CA 1
ATOM 602 C C . GLN A 1 78 ? 20.775 -2.494 12.948 1.00 87.94 78 GLN A C 1
ATOM 604 O O . GLN A 1 78 ? 21.284 -2.040 11.920 1.00 87.94 78 GLN A O 1
ATOM 609 N N . GLN A 1 79 ? 20.117 -1.708 13.810 1.00 84.56 79 GLN A N 1
ATOM 610 C CA . GLN A 1 79 ? 20.020 -0.259 13.591 1.00 84.56 79 GLN A CA 1
ATOM 611 C C . GLN A 1 79 ? 21.374 0.447 13.720 1.00 84.56 79 GLN A C 1
ATOM 613 O O . GLN A 1 79 ? 21.652 1.351 12.930 1.00 84.56 79 GLN A O 1
ATOM 618 N N . GLN A 1 80 ? 22.239 0.026 14.649 1.00 85.19 80 GLN A N 1
ATOM 619 C CA . GLN A 1 80 ? 23.579 0.613 14.757 1.00 85.19 80 GLN A CA 1
ATOM 620 C C . GLN A 1 80 ? 24.462 0.281 13.546 1.00 85.19 80 GLN A C 1
ATOM 622 O O . GLN A 1 80 ? 25.176 1.162 13.068 1.00 85.19 80 GLN A O 1
ATOM 627 N N . GLN A 1 81 ? 24.371 -0.930 12.980 1.00 84.00 81 GLN A N 1
ATOM 628 C CA . GLN A 1 81 ? 25.113 -1.252 11.752 1.00 84.00 81 GLN A CA 1
ATOM 629 C C . GLN A 1 81 ? 24.621 -0.454 10.534 1.00 84.00 81 GLN A C 1
ATOM 631 O O . GLN A 1 81 ? 25.440 -0.007 9.731 1.00 84.00 81 GLN A O 1
ATOM 636 N N . GLN A 1 82 ? 23.313 -0.195 10.408 1.00 78.56 82 GLN A N 1
ATOM 637 C CA . GLN A 1 82 ? 22.809 0.647 9.314 1.00 78.56 82 GLN A CA 1
ATOM 638 C C . GLN A 1 82 ? 23.232 2.117 9.447 1.00 78.56 82 GLN A C 1
ATOM 640 O O . GLN A 1 82 ? 23.515 2.753 8.432 1.00 78.56 82 GLN A O 1
ATOM 645 N N . GLN A 1 83 ? 23.345 2.656 10.667 1.00 76.25 83 GLN A N 1
ATOM 646 C CA . GLN A 1 83 ? 23.844 4.025 10.858 1.00 76.25 83 GLN A CA 1
ATOM 647 C C . GLN A 1 83 ? 25.338 4.163 10.525 1.00 76.25 83 GLN A C 1
ATOM 649 O O . GLN A 1 83 ? 25.741 5.199 9.999 1.00 76.25 83 GLN A O 1
ATOM 654 N N . GLN A 1 84 ? 26.151 3.124 10.751 1.00 74.94 84 GLN A N 1
ATOM 655 C CA . GLN A 1 84 ? 27.566 3.136 10.348 1.00 74.94 84 GLN A CA 1
ATOM 656 C C . GLN A 1 84 ? 27.760 3.006 8.829 1.00 74.94 84 GLN A C 1
ATOM 658 O O . GLN A 1 84 ? 28.689 3.593 8.279 1.00 74.94 84 GLN A O 1
ATOM 663 N N . LEU A 1 85 ? 26.867 2.298 8.128 1.00 62.81 85 LEU A N 1
ATOM 664 C CA . LEU A 1 85 ? 26.879 2.243 6.660 1.00 62.81 85 LEU A CA 1
ATOM 665 C C . LEU A 1 85 ? 26.461 3.576 6.021 1.00 62.81 85 LEU A C 1
ATOM 667 O O . LEU A 1 85 ? 26.996 3.951 4.979 1.00 62.81 85 LEU A O 1
ATOM 671 N N . TYR A 1 86 ? 25.554 4.326 6.654 1.00 60.94 86 TYR A N 1
ATOM 672 C CA . TYR A 1 86 ? 25.099 5.612 6.117 1.00 60.94 86 TYR A CA 1
ATOM 673 C C . TYR A 1 86 ? 26.123 6.745 6.273 1.00 60.94 86 TYR A C 1
ATOM 675 O O . TYR A 1 86 ? 26.193 7.624 5.414 1.00 60.94 86 TYR A O 1
ATOM 683 N N . SER A 1 87 ? 26.955 6.731 7.319 1.00 55.94 87 SER A N 1
ATOM 684 C CA . SER A 1 87 ? 27.941 7.796 7.557 1.00 55.94 87 SER A CA 1
ATOM 685 C C . SER A 1 87 ? 29.184 7.719 6.660 1.00 55.94 87 SER A C 1
ATOM 687 O O . SER A 1 87 ? 29.883 8.722 6.523 1.00 55.94 87 SER A O 1
ATOM 689 N N . GLN A 1 88 ? 29.431 6.598 5.970 1.00 55.97 88 GLN A N 1
ATOM 690 C CA . GLN A 1 88 ? 30.533 6.492 4.999 1.00 55.97 88 GLN A CA 1
ATOM 691 C C . GLN A 1 88 ? 30.156 6.886 3.561 1.00 55.97 88 GLN A C 1
ATOM 693 O O . GLN A 1 88 ? 31.045 7.093 2.740 1.00 55.97 88 GLN A O 1
ATOM 698 N N . SER A 1 89 ? 28.869 7.061 3.236 1.00 50.69 89 SER A N 1
ATOM 699 C CA . SER A 1 89 ? 28.439 7.345 1.854 1.00 50.69 89 SER A CA 1
ATOM 700 C C . SER A 1 89 ? 28.450 8.834 1.465 1.00 50.69 89 SER A C 1
ATOM 702 O O . SER A 1 89 ? 28.068 9.158 0.341 1.00 50.69 89 SER A O 1
ATOM 704 N N . ASN A 1 90 ? 28.863 9.749 2.351 1.00 51.03 90 ASN A N 1
ATOM 705 C CA . ASN A 1 90 ? 28.697 11.194 2.124 1.00 51.03 90 ASN A CA 1
ATOM 706 C C . ASN A 1 90 ? 29.983 11.983 1.830 1.00 51.03 90 ASN A C 1
ATOM 708 O O . ASN A 1 90 ? 29.931 13.206 1.737 1.00 51.03 90 ASN A O 1
ATOM 712 N N . ASN A 1 91 ? 31.120 11.315 1.623 1.00 52.69 91 ASN A N 1
ATOM 713 C CA . ASN A 1 91 ? 32.355 11.982 1.212 1.00 52.69 91 ASN A CA 1
ATOM 714 C C . ASN A 1 91 ? 32.764 11.582 -0.206 1.00 52.69 91 ASN A C 1
ATOM 716 O O . ASN A 1 91 ? 33.322 10.514 -0.434 1.00 52.69 91 ASN A O 1
ATOM 720 N N . GLY A 1 92 ? 32.541 12.509 -1.138 1.00 49.75 92 GLY A N 1
ATOM 721 C CA . GLY A 1 92 ? 33.277 12.574 -2.396 1.00 49.75 92 GLY A CA 1
ATOM 722 C C . GLY A 1 92 ? 32.515 12.062 -3.607 1.00 49.75 92 GLY A C 1
ATOM 723 O O . GLY A 1 92 ? 32.666 10.914 -3.981 1.00 49.75 92 GLY A O 1
ATOM 724 N N . PHE A 1 93 ? 31.762 12.946 -4.261 1.00 45.34 93 PHE A N 1
ATOM 725 C CA . PHE A 1 93 ? 31.781 13.101 -5.724 1.00 45.34 93 PHE A CA 1
ATOM 726 C C . PHE A 1 93 ? 31.044 14.400 -6.099 1.00 45.34 93 PHE A C 1
ATOM 728 O O . PHE A 1 93 ? 30.020 14.407 -6.776 1.00 45.34 93 PHE A O 1
ATOM 735 N N . GLN A 1 94 ? 31.581 15.539 -5.647 1.00 41.72 94 GLN A N 1
ATOM 736 C CA . GLN A 1 94 ? 31.343 16.805 -6.336 1.00 41.72 94 GLN A CA 1
ATOM 737 C C . GLN A 1 94 ? 32.245 16.814 -7.572 1.00 41.72 94 GLN A C 1
ATOM 739 O O . GLN A 1 94 ? 33.379 17.281 -7.528 1.00 41.72 94 GLN A O 1
ATOM 744 N N . THR A 1 95 ? 31.771 16.250 -8.684 1.00 46.09 95 THR A N 1
ATOM 745 C CA . THR A 1 95 ? 32.303 16.681 -9.979 1.00 46.09 95 THR A CA 1
ATOM 746 C C . THR A 1 95 ? 31.765 18.084 -10.226 1.00 46.09 95 THR A C 1
ATOM 748 O O . THR A 1 95 ? 30.537 18.231 -10.264 1.00 46.09 95 THR A O 1
ATOM 751 N N . PRO A 1 96 ? 32.621 19.105 -10.393 1.00 44.03 96 PRO A N 1
ATOM 752 C CA . PRO A 1 96 ? 32.162 20.413 -10.818 1.00 44.03 96 PRO A CA 1
ATOM 753 C C . PRO A 1 96 ? 31.434 20.241 -12.150 1.00 44.03 96 PRO A C 1
ATOM 755 O O . PRO A 1 96 ? 31.972 19.680 -13.108 1.00 44.03 96 PRO A O 1
ATOM 758 N N . ILE A 1 97 ? 30.179 20.683 -12.189 1.00 46.00 97 ILE A N 1
ATOM 759 C CA . ILE A 1 97 ? 29.449 20.893 -13.433 1.00 46.00 97 ILE A CA 1
ATOM 760 C C . ILE A 1 97 ? 30.197 22.032 -14.123 1.00 46.00 97 ILE A C 1
ATOM 762 O O . ILE A 1 97 ? 29.987 23.202 -13.819 1.00 46.00 97 ILE A O 1
ATOM 766 N N . SER A 1 98 ? 31.162 21.667 -14.966 1.00 41.38 98 SER A N 1
ATOM 767 C CA . SER A 1 98 ? 31.849 22.591 -15.858 1.00 41.38 98 SER A CA 1
ATOM 768 C C . SER A 1 98 ? 30.778 23.307 -16.674 1.00 41.38 98 SER A C 1
ATOM 770 O O . SER A 1 98 ? 29.985 22.678 -17.378 1.00 41.38 98 SER A O 1
ATOM 772 N N . ALA A 1 99 ? 30.717 24.624 -16.482 1.00 42.56 99 ALA A N 1
ATOM 773 C CA . ALA A 1 99 ? 29.955 25.528 -17.316 1.00 42.56 99 ALA A CA 1
ATOM 774 C C . ALA A 1 99 ? 30.387 25.299 -18.769 1.00 42.56 99 ALA A C 1
ATOM 776 O O . ALA A 1 99 ? 31.569 25.366 -19.096 1.00 42.56 99 ALA A O 1
ATOM 777 N N . PHE A 1 100 ? 29.417 24.929 -19.596 1.00 43.53 100 PHE A N 1
ATOM 778 C CA . PHE A 1 100 ? 29.611 24.563 -20.987 1.00 43.53 100 PHE A CA 1
ATOM 779 C C . PHE A 1 100 ? 30.035 25.780 -21.808 1.00 43.53 100 PHE A C 1
ATOM 781 O O . PHE A 1 100 ? 29.262 26.725 -21.956 1.00 43.53 100 PHE A O 1
ATOM 788 N N . GLU A 1 101 ? 31.226 25.714 -22.399 1.00 42.16 101 GLU A N 1
ATOM 789 C CA . GLU A 1 101 ? 31.549 26.474 -23.602 1.00 42.16 101 GLU A CA 1
ATOM 790 C C . GLU A 1 101 ? 30.641 25.972 -24.735 1.00 42.16 101 GLU A C 1
ATOM 792 O O . GLU A 1 101 ? 30.667 24.805 -25.136 1.00 42.16 101 GLU A O 1
ATOM 797 N N . THR A 1 102 ? 29.750 26.845 -25.195 1.00 45.56 102 THR A N 1
ATOM 798 C CA . THR A 1 102 ? 28.825 26.602 -26.302 1.00 45.56 102 THR A CA 1
ATOM 799 C C . THR A 1 102 ? 29.542 26.771 -27.638 1.00 45.56 102 THR A C 1
ATOM 801 O O . THR A 1 102 ? 29.368 27.781 -28.323 1.00 45.56 102 THR A O 1
ATOM 804 N N . ASP A 1 103 ? 30.318 25.767 -28.041 1.00 47.75 103 ASP A N 1
ATOM 805 C CA . ASP A 1 103 ? 30.752 25.644 -29.433 1.00 47.75 103 ASP A CA 1
ATOM 806 C C . ASP A 1 103 ? 29.523 25.380 -30.315 1.00 47.75 103 ASP A C 1
ATOM 808 O O . ASP A 1 103 ? 28.929 24.299 -30.339 1.00 47.75 103 ASP A O 1
ATOM 812 N N . SER A 1 104 ? 29.104 26.426 -31.023 1.00 54.53 104 SER A N 1
ATOM 813 C CA . SER A 1 104 ? 27.819 26.534 -31.725 1.00 54.53 104 SER A CA 1
ATOM 814 C C . SER A 1 104 ? 27.745 25.747 -33.045 1.00 54.53 104 SER A C 1
ATOM 816 O O . SER A 1 104 ? 26.834 25.967 -33.838 1.00 54.53 104 SER A O 1
ATOM 818 N N . SER A 1 105 ? 28.675 24.823 -33.307 1.00 55.62 105 SER A N 1
ATOM 819 C CA . SER A 1 105 ? 28.794 24.133 -34.603 1.00 55.62 105 SER A CA 1
ATOM 820 C C . SER A 1 105 ? 28.377 22.656 -34.608 1.00 55.62 105 SER A C 1
ATOM 822 O O . SER A 1 105 ? 28.324 22.064 -35.679 1.00 55.62 105 SER A O 1
ATOM 824 N N . ASN A 1 106 ? 28.008 22.053 -33.467 1.00 56.09 106 ASN A N 1
ATOM 825 C CA . ASN A 1 106 ? 27.620 20.630 -33.388 1.00 56.09 106 ASN A CA 1
ATOM 826 C C . ASN A 1 106 ? 26.351 20.393 -32.540 1.00 56.09 106 ASN A C 1
ATOM 828 O O . ASN A 1 106 ? 26.356 19.631 -31.570 1.00 56.09 106 ASN A O 1
ATOM 832 N N . GLY A 1 107 ? 25.241 21.035 -32.922 1.00 63.25 107 GLY A N 1
ATOM 833 C CA . GLY A 1 107 ? 23.991 21.124 -32.143 1.00 63.25 107 GLY A CA 1
ATOM 834 C C . GLY A 1 107 ? 23.299 19.806 -31.751 1.00 63.25 107 GLY A C 1
ATOM 835 O O . GLY A 1 107 ? 22.431 19.817 -30.881 1.00 63.25 107 GLY A O 1
ATOM 836 N N . PHE A 1 108 ? 23.685 18.669 -32.337 1.00 65.50 108 PHE A N 1
ATOM 837 C CA . PHE A 1 108 ? 23.123 17.360 -31.991 1.00 65.50 108 PHE A CA 1
ATOM 838 C C . PHE A 1 108 ? 23.971 16.583 -30.967 1.00 65.50 108 PHE A C 1
ATOM 840 O O . PHE A 1 108 ? 23.439 15.978 -30.036 1.00 65.50 108 PHE A O 1
ATOM 847 N N . ASN A 1 109 ? 25.301 16.659 -31.073 1.00 67.56 109 ASN A N 1
ATOM 848 C CA . ASN A 1 109 ? 26.219 15.950 -30.171 1.00 67.56 109 ASN A CA 1
ATOM 849 C C . A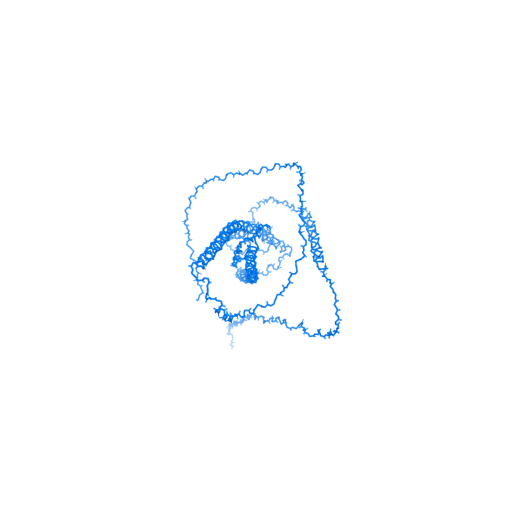SN A 1 109 ? 26.243 16.539 -28.750 1.00 67.56 109 ASN A C 1
ATOM 851 O O . ASN A 1 109 ? 26.727 15.890 -27.822 1.00 67.56 109 ASN A O 1
ATOM 855 N N . SER A 1 110 ? 25.709 17.749 -28.568 1.00 73.06 110 SER A N 1
ATOM 856 C CA . SER A 1 110 ? 25.565 18.399 -27.264 1.00 73.06 110 SER A CA 1
ATOM 857 C C . SER A 1 110 ? 24.360 17.898 -26.459 1.00 73.06 110 SER A C 1
ATOM 859 O O . SER A 1 110 ? 24.302 18.139 -25.252 1.00 73.06 110 SER A O 1
ATOM 861 N N . CYS A 1 111 ? 23.415 17.176 -27.078 1.00 72.94 111 CYS A N 1
ATOM 862 C CA . CYS A 1 111 ? 22.258 16.634 -26.371 1.00 72.94 111 CYS A CA 1
ATOM 863 C C . CYS A 1 111 ? 22.680 15.590 -25.345 1.00 72.94 111 CYS A C 1
ATOM 865 O O . CYS A 1 111 ? 23.364 14.614 -25.669 1.00 72.94 111 CYS A O 1
ATOM 867 N N . ARG A 1 112 ? 22.234 15.788 -24.101 1.00 80.44 112 ARG A N 1
ATOM 868 C CA . ARG A 1 112 ? 22.533 14.894 -22.986 1.00 80.44 112 ARG A CA 1
ATOM 869 C C . ARG A 1 112 ? 21.275 14.213 -22.481 1.00 80.44 112 ARG A C 1
ATOM 871 O O . ARG A 1 112 ? 20.337 14.873 -22.049 1.00 80.44 112 ARG A O 1
ATOM 878 N N . PHE A 1 113 ? 21.307 12.888 -22.431 1.00 79.12 113 PHE A N 1
ATOM 879 C CA . PHE A 1 113 ? 20.329 12.080 -21.717 1.00 79.12 113 PHE A CA 1
ATOM 880 C C . PHE A 1 113 ? 20.987 11.480 -20.479 1.00 79.12 113 PHE A C 1
ATOM 882 O O . PHE A 1 113 ? 22.010 10.805 -20.564 1.00 79.12 113 PHE A O 1
ATOM 889 N N . LEU A 1 114 ? 20.441 11.781 -19.296 1.00 80.69 114 LEU A N 1
ATOM 890 C CA . LEU A 1 114 ? 21.005 11.345 -18.011 1.00 80.69 114 LEU A CA 1
ATOM 891 C C . LEU A 1 114 ? 22.500 11.681 -17.859 1.00 80.69 114 LEU A C 1
ATOM 893 O O . LEU A 1 114 ? 23.249 10.951 -17.212 1.00 80.69 114 LEU A O 1
ATOM 897 N N . GLY A 1 115 ? 22.941 12.805 -18.428 1.00 83.12 115 GLY A N 1
ATOM 898 C CA . GLY A 1 115 ? 24.335 13.258 -18.398 1.00 83.12 115 GLY A CA 1
ATOM 899 C C . GLY A 1 115 ? 25.260 12.612 -19.436 1.00 83.12 115 GLY A C 1
ATOM 900 O O . GLY A 1 115 ? 26.417 13.024 -19.509 1.00 83.12 115 GLY A O 1
ATOM 901 N N . PHE A 1 116 ? 24.770 11.668 -20.242 1.00 85.12 116 PHE A N 1
ATOM 902 C CA . PHE A 1 116 ? 25.496 11.049 -21.354 1.00 85.12 116 PHE A CA 1
ATOM 903 C C . PHE A 1 116 ? 25.144 11.729 -22.665 1.00 85.12 116 PHE A C 1
ATOM 905 O O . PHE A 1 116 ? 23.976 12.040 -22.896 1.00 85.12 116 PHE A O 1
ATOM 912 N N . THR A 1 117 ? 26.135 11.958 -23.518 1.00 86.06 117 THR A N 1
ATOM 913 C CA . THR A 1 117 ? 25.876 12.474 -24.863 1.00 86.06 117 THR A CA 1
ATOM 914 C C . THR A 1 117 ? 25.232 11.390 -25.724 1.00 86.06 117 THR A C 1
ATOM 916 O O . THR A 1 117 ? 25.429 10.196 -25.495 1.00 86.06 117 THR A O 1
ATOM 919 N N . PHE A 1 118 ? 24.482 11.777 -26.753 1.00 81.50 118 PHE A N 1
ATOM 920 C CA . PHE A 1 118 ? 23.944 10.809 -27.717 1.00 81.50 118 PHE A CA 1
ATOM 921 C C . PHE A 1 118 ? 25.036 9.985 -28.414 1.00 81.50 118 PHE A C 1
ATOM 923 O O . PHE A 1 118 ? 24.820 8.808 -28.704 1.00 81.50 118 PHE A O 1
ATOM 930 N N . ARG A 1 119 ? 26.243 10.550 -28.560 1.00 83.06 119 ARG A N 1
ATOM 931 C CA . ARG A 1 119 ? 27.433 9.824 -29.018 1.00 83.06 119 ARG A CA 1
ATOM 932 C C . ARG A 1 119 ? 27.828 8.695 -28.062 1.00 83.06 119 ARG A C 1
ATOM 934 O O . ARG A 1 119 ? 28.091 7.589 -28.525 1.00 83.06 119 ARG A O 1
ATOM 941 N N . ASP A 1 120 ? 27.826 8.944 -26.751 1.00 85.50 120 ASP A N 1
ATOM 942 C CA . ASP A 1 120 ? 28.131 7.922 -25.731 1.00 85.50 120 ASP A CA 1
ATOM 943 C C . ASP A 1 120 ? 27.112 6.773 -25.748 1.00 85.50 120 ASP A C 1
ATOM 945 O O . ASP A 1 120 ? 27.444 5.623 -25.460 1.00 85.50 120 ASP A O 1
ATOM 949 N N . LEU A 1 121 ? 25.868 7.093 -26.109 1.00 83.38 121 LEU A N 1
ATOM 950 C CA . LEU A 1 121 ? 24.761 6.146 -26.235 1.00 83.38 121 LEU A CA 1
ATOM 951 C C . LEU A 1 121 ? 24.703 5.465 -27.609 1.00 83.38 121 LEU A C 1
ATOM 953 O O . LEU A 1 121 ? 23.816 4.647 -27.832 1.00 83.38 121 LEU A O 1
ATOM 957 N N . LYS A 1 122 ? 25.633 5.792 -28.520 1.00 81.69 122 LYS A N 1
ATOM 958 C CA . LYS A 1 122 ? 25.668 5.308 -29.910 1.00 81.69 122 LYS A CA 1
ATOM 959 C C . LYS A 1 122 ? 24.367 5.569 -30.681 1.00 81.69 122 LYS A C 1
ATOM 961 O O . LYS A 1 122 ? 24.039 4.839 -31.613 1.00 81.69 122 LYS A O 1
ATOM 966 N N . LEU A 1 123 ? 23.638 6.620 -30.311 1.00 78.25 123 LEU A N 1
ATOM 967 C CA . LEU A 1 123 ? 22.413 7.019 -30.991 1.00 78.25 123 LEU A CA 1
ATOM 968 C C . LEU A 1 123 ? 22.781 7.805 -32.250 1.00 78.25 123 LEU A C 1
ATOM 970 O O . LEU A 1 123 ? 23.374 8.882 -32.171 1.00 78.25 123 LEU A O 1
ATOM 974 N N . GLN A 1 124 ? 22.429 7.258 -33.409 1.00 72.56 124 GLN A N 1
ATOM 975 C CA . GLN A 1 124 ? 22.517 7.950 -34.690 1.00 72.56 124 GLN A CA 1
ATOM 976 C C . GLN A 1 124 ? 21.125 8.482 -35.027 1.00 72.56 124 GLN A C 1
ATOM 978 O O . GLN A 1 124 ? 20.165 7.713 -35.043 1.00 72.56 124 GLN A O 1
ATOM 983 N N . LEU A 1 125 ? 20.992 9.789 -35.265 1.00 65.88 125 LEU A N 1
ATOM 984 C CA . LEU A 1 125 ? 19.762 10.309 -35.853 1.00 65.88 125 LEU A CA 1
ATOM 985 C C . LEU A 1 125 ? 19.808 10.017 -37.351 1.00 65.88 125 LEU A C 1
ATOM 987 O O . LEU A 1 125 ? 20.781 10.376 -38.014 1.00 65.88 125 LEU A O 1
ATOM 991 N N . GLY A 1 126 ? 18.776 9.343 -37.861 1.00 63.88 126 GLY A N 1
ATOM 992 C CA . GLY A 1 126 ? 18.608 9.150 -39.299 1.00 63.88 126 GLY A CA 1
ATOM 993 C C . GLY A 1 126 ? 18.639 10.494 -40.031 1.00 63.88 126 GLY A C 1
ATOM 994 O O . GLY A 1 126 ? 18.321 11.531 -39.446 1.00 63.88 126 GLY A O 1
ATOM 995 N N . SER A 1 127 ? 19.040 10.478 -41.302 1.00 60.06 127 SER A N 1
ATOM 996 C CA . SER A 1 127 ? 19.211 11.660 -42.159 1.00 60.06 127 SER A CA 1
ATOM 997 C C . SER A 1 127 ? 17.876 12.302 -42.572 1.00 60.06 127 SER A C 1
ATOM 999 O O . SER A 1 127 ? 17.588 12.441 -43.760 1.00 60.06 127 SER A O 1
ATOM 1001 N N . ALA A 1 128 ? 17.024 12.634 -41.606 1.00 59.12 128 ALA A N 1
ATOM 1002 C CA . ALA A 1 128 ? 15.835 13.438 -41.839 1.00 59.12 128 ALA A CA 1
ATOM 1003 C C . ALA A 1 128 ? 16.227 14.908 -42.062 1.00 59.12 128 ALA A C 1
ATOM 1005 O O . ALA A 1 128 ? 17.283 15.357 -41.604 1.00 59.12 128 ALA A O 1
ATOM 1006 N N . ASP A 1 129 ? 15.364 15.649 -42.756 1.00 71.50 129 ASP A N 1
ATOM 1007 C CA . ASP A 1 129 ? 15.540 17.074 -43.032 1.00 71.50 129 ASP A CA 1
ATOM 1008 C C . ASP A 1 129 ? 15.845 17.882 -41.755 1.00 71.50 129 ASP A C 1
ATOM 1010 O O . ASP A 1 129 ? 15.312 17.621 -40.670 1.00 71.50 129 ASP A O 1
ATOM 1014 N N . LEU A 1 130 ? 16.707 18.903 -41.872 1.00 61.38 130 LEU A N 1
ATOM 1015 C CA . LEU A 1 130 ? 17.196 19.688 -40.724 1.00 61.38 130 LEU A CA 1
ATOM 1016 C C . LEU A 1 130 ? 16.065 20.330 -39.895 1.00 61.38 130 LEU A C 1
ATOM 1018 O O . LEU A 1 130 ? 16.194 20.465 -38.675 1.00 61.38 130 LEU A O 1
ATOM 1022 N N . ALA A 1 131 ? 14.973 20.742 -40.544 1.00 66.12 131 ALA A N 1
ATOM 1023 C CA . ALA A 1 131 ? 13.829 21.366 -39.879 1.00 66.12 131 ALA A CA 1
ATOM 1024 C C . ALA A 1 131 ? 13.051 20.358 -39.011 1.00 66.12 131 ALA A C 1
ATOM 1026 O O . ALA A 1 131 ? 12.751 20.648 -37.848 1.00 66.12 131 ALA A O 1
ATOM 1027 N N . ASP A 1 132 ? 12.829 19.149 -39.529 1.00 74.19 132 ASP A N 1
ATOM 1028 C CA . ASP A 1 132 ? 12.167 18.056 -38.809 1.00 74.19 132 ASP A CA 1
ATOM 1029 C C . ASP A 1 132 ? 13.016 17.563 -37.631 1.00 74.19 132 ASP A C 1
ATOM 1031 O O . ASP A 1 132 ? 12.488 17.211 -36.570 1.00 74.19 132 ASP A O 1
ATOM 1035 N N . SER A 1 133 ? 14.343 17.627 -37.775 1.00 72.50 133 SER A N 1
ATOM 1036 C CA . SER A 1 133 ? 15.302 17.252 -36.734 1.00 72.50 133 SER A CA 1
ATOM 1037 C C . SER A 1 133 ? 15.158 18.097 -35.460 1.00 72.50 133 SER A C 1
ATOM 1039 O O . SER A 1 133 ? 15.113 17.549 -34.356 1.00 72.50 133 SER A O 1
ATOM 1041 N N . ARG A 1 134 ? 14.976 19.423 -35.575 1.00 77.12 134 ARG A N 1
ATOM 1042 C CA . ARG A 1 134 ? 14.807 20.305 -34.401 1.00 77.12 134 ARG A CA 1
ATOM 1043 C C . ARG A 1 134 ? 13.500 20.034 -33.655 1.00 77.12 134 ARG A C 1
ATOM 1045 O O . ARG A 1 134 ? 13.481 20.002 -32.424 1.00 77.12 134 ARG A O 1
ATOM 1052 N N . GLN A 1 135 ? 12.396 19.834 -34.374 1.00 80.88 135 GLN A N 1
ATOM 1053 C CA . GLN A 1 135 ? 11.114 19.525 -33.738 1.00 80.88 135 GLN A CA 1
ATOM 1054 C C . GLN A 1 135 ? 11.121 18.124 -33.111 1.00 80.88 135 GLN A C 1
ATOM 1056 O O . GLN A 1 135 ? 10.585 17.932 -32.017 1.00 80.88 135 GLN A O 1
ATOM 1061 N N . ALA A 1 136 ? 11.749 17.141 -33.763 1.00 76.12 136 ALA A N 1
ATOM 1062 C CA . ALA A 1 136 ? 11.963 15.812 -33.195 1.00 76.12 136 ALA A CA 1
ATOM 1063 C C . ALA A 1 136 ? 12.810 15.872 -31.912 1.00 76.12 136 ALA A C 1
ATOM 1065 O O . ALA A 1 136 ? 12.443 15.262 -30.908 1.00 76.12 136 ALA A O 1
ATOM 1066 N N . GLN A 1 137 ? 13.878 16.673 -31.907 1.00 76.69 137 GLN A N 1
ATOM 1067 C CA . GLN A 1 137 ? 14.721 16.915 -30.736 1.00 76.69 137 GLN A CA 1
ATOM 1068 C C . GLN A 1 137 ? 13.928 17.528 -29.574 1.00 76.69 137 GLN A C 1
ATOM 1070 O O . GLN A 1 137 ? 14.012 17.032 -28.452 1.00 76.69 137 GLN A O 1
ATOM 1075 N N . MET A 1 138 ? 13.115 18.558 -29.829 1.00 82.75 138 MET A N 1
ATOM 1076 C CA . MET A 1 138 ? 12.268 19.168 -28.795 1.00 82.75 138 MET A CA 1
ATOM 1077 C C . MET A 1 138 ? 11.260 18.174 -28.211 1.00 82.75 138 MET A C 1
ATOM 1079 O O . MET A 1 138 ? 11.126 18.090 -26.991 1.00 82.75 138 MET A O 1
ATOM 1083 N N . ARG A 1 139 ? 10.602 17.370 -29.058 1.00 84.31 139 ARG A N 1
ATOM 1084 C CA . ARG A 1 139 ? 9.687 16.310 -28.601 1.00 84.31 139 ARG A CA 1
ATOM 1085 C C . ARG A 1 139 ? 10.407 15.262 -27.754 1.00 84.31 139 ARG A C 1
ATOM 1087 O O . ARG A 1 139 ? 9.877 14.838 -26.729 1.00 84.31 139 ARG A O 1
ATOM 1094 N N . ALA A 1 140 ? 11.616 14.867 -28.151 1.00 79.75 140 ALA A N 1
ATOM 1095 C CA . ALA A 1 140 ? 12.431 13.941 -27.376 1.00 79.75 140 ALA A CA 1
ATOM 1096 C C . ALA A 1 140 ? 12.766 14.526 -25.996 1.00 79.75 140 ALA A C 1
ATOM 1098 O O . ALA A 1 140 ? 12.549 13.855 -24.992 1.00 79.75 140 ALA A O 1
ATOM 1099 N N . LEU A 1 141 ? 13.212 15.784 -25.919 1.00 81.06 141 LEU A N 1
ATOM 1100 C CA . LEU A 1 141 ? 13.528 16.444 -24.647 1.00 81.06 141 LEU A CA 1
ATOM 1101 C C . LEU A 1 141 ? 12.310 16.545 -23.719 1.00 81.06 141 LEU A C 1
ATOM 1103 O O . LEU A 1 141 ? 12.405 16.131 -22.566 1.00 81.06 141 LEU A O 1
ATOM 1107 N N . GLN A 1 142 ? 11.159 16.994 -24.230 1.00 89.50 142 GLN A N 1
ATOM 1108 C CA . GLN A 1 142 ? 9.907 17.044 -23.460 1.00 89.50 142 GLN A CA 1
ATOM 1109 C C . GLN A 1 142 ? 9.506 15.660 -22.939 1.00 89.50 142 GLN A C 1
ATOM 1111 O O . GLN A 1 142 ? 9.103 15.503 -21.787 1.00 89.50 142 GLN A O 1
ATOM 1116 N N . ARG A 1 143 ? 9.655 14.618 -23.768 1.00 86.06 143 ARG A N 1
ATOM 1117 C CA . ARG A 1 143 ? 9.362 13.246 -23.346 1.00 86.06 143 ARG A CA 1
ATOM 1118 C C . ARG A 1 143 ? 10.317 12.769 -22.251 1.00 86.06 143 ARG A C 1
ATOM 1120 O O . ARG A 1 143 ? 9.879 12.100 -21.318 1.00 86.06 143 ARG A O 1
ATOM 1127 N N . LEU A 1 144 ? 11.603 13.098 -22.348 1.00 83.69 144 LEU A N 1
ATOM 1128 C CA . LEU A 1 144 ? 12.609 12.742 -21.344 1.00 83.69 144 LEU A CA 1
ATOM 1129 C C . LEU A 1 144 ? 12.380 13.460 -20.008 1.00 83.69 144 LEU A C 1
ATOM 1131 O O . LEU A 1 144 ? 12.581 12.862 -18.947 1.00 83.69 144 LEU A O 1
ATOM 1135 N N . GLU A 1 145 ? 11.946 14.716 -20.050 1.00 87.75 145 GLU A N 1
ATOM 1136 C CA . GLU A 1 145 ? 11.541 15.485 -18.873 1.00 87.75 145 GLU A CA 1
ATOM 1137 C C . GLU A 1 145 ? 10.313 14.855 -18.210 1.00 87.75 145 GLU A C 1
ATOM 1139 O O . GLU A 1 145 ? 10.370 14.494 -17.035 1.00 87.75 145 GLU A O 1
ATOM 1144 N N . TYR A 1 146 ? 9.273 14.548 -18.991 1.00 90.25 146 TYR A N 1
ATOM 1145 C CA . TYR A 1 146 ? 8.091 13.846 -18.492 1.00 90.25 146 TYR A CA 1
ATOM 1146 C C . TYR A 1 146 ? 8.438 12.520 -17.794 1.00 90.25 146 TYR A C 1
ATOM 1148 O O . TYR A 1 146 ? 7.944 12.247 -16.702 1.00 90.25 146 TYR A O 1
ATOM 1156 N N . LEU A 1 147 ? 9.310 11.698 -18.393 1.00 86.31 147 LEU A N 1
ATOM 1157 C CA . LEU A 1 147 ? 9.758 10.425 -17.804 1.00 86.31 147 LEU A CA 1
ATOM 1158 C C . LEU A 1 147 ? 10.633 10.616 -16.556 1.00 86.31 147 LEU A C 1
ATOM 1160 O O . LEU A 1 147 ? 10.782 9.699 -15.750 1.00 86.31 147 LEU A O 1
ATOM 1164 N N . THR A 1 148 ? 11.238 11.794 -16.399 1.00 84.62 148 THR A N 1
ATOM 1165 C CA . THR A 1 148 ? 11.990 12.156 -15.194 1.00 84.62 148 THR A CA 1
ATOM 1166 C C . THR A 1 148 ? 11.045 12.463 -14.036 1.00 84.62 148 THR A C 1
ATOM 1168 O O . THR A 1 148 ? 11.323 12.060 -12.908 1.00 84.62 148 THR A O 1
ATOM 1171 N N . GLU A 1 149 ? 9.927 13.130 -14.313 1.00 88.88 149 GLU A N 1
ATOM 1172 C CA . GLU A 1 149 ? 8.904 13.459 -13.317 1.00 88.88 149 GLU A CA 1
ATOM 1173 C C . GLU A 1 149 ? 7.985 12.273 -12.991 1.00 88.88 149 GLU A C 1
ATOM 1175 O O . GLU A 1 149 ? 7.529 12.136 -11.854 1.00 88.88 149 GLU A O 1
ATOM 1180 N N . ASN A 1 150 ? 7.761 11.389 -13.967 1.00 88.31 150 ASN A N 1
ATOM 1181 C CA . ASN A 1 150 ? 6.813 10.279 -13.900 1.00 88.31 150 ASN A CA 1
ATOM 1182 C C . ASN A 1 150 ? 7.526 8.945 -14.180 1.00 88.31 150 ASN A C 1
ATOM 1184 O O . ASN A 1 150 ? 7.360 8.369 -15.262 1.00 88.31 150 ASN A O 1
ATOM 1188 N N . PRO A 1 151 ? 8.354 8.444 -13.242 1.00 90.12 151 PRO A N 1
ATOM 1189 C CA . PRO A 1 151 ? 8.998 7.152 -13.417 1.00 90.12 151 PRO A CA 1
ATOM 1190 C C . PRO A 1 151 ? 7.947 6.031 -13.465 1.00 90.12 151 PRO A C 1
ATOM 1192 O O . PRO A 1 151 ? 6.874 6.167 -12.870 1.00 90.12 151 PRO A O 1
ATOM 1195 N N . PRO A 1 152 ? 8.251 4.898 -14.123 1.00 86.94 152 PRO A N 1
ATOM 1196 C CA . PRO A 1 152 ? 7.349 3.755 -14.159 1.00 86.94 152 PRO A CA 1
ATOM 1197 C C . PRO A 1 152 ? 7.082 3.268 -12.730 1.00 86.94 152 PRO A C 1
ATOM 1199 O O . PRO A 1 152 ? 7.973 2.754 -12.048 1.00 86.94 152 PRO A O 1
ATOM 1202 N N . ALA A 1 153 ? 5.847 3.449 -12.272 1.00 90.12 153 ALA A N 1
ATOM 1203 C CA . ALA A 1 153 ? 5.391 3.045 -10.953 1.00 90.12 153 ALA A CA 1
ATOM 1204 C C . ALA A 1 153 ? 4.229 2.067 -11.084 1.00 90.12 153 ALA A C 1
ATOM 1206 O O . ALA A 1 153 ? 3.444 2.152 -12.028 1.00 90.12 153 ALA A O 1
ATOM 1207 N N . LEU A 1 154 ? 4.113 1.152 -10.123 1.00 91.19 154 LEU A N 1
ATOM 1208 C CA . LEU A 1 154 ? 2.951 0.276 -10.061 1.00 91.19 154 LEU A CA 1
ATOM 1209 C C . LEU A 1 154 ? 1.689 1.116 -9.788 1.00 91.19 154 LEU A C 1
ATOM 1211 O O . LEU A 1 154 ? 1.755 2.085 -9.004 1.00 91.19 154 LEU A O 1
ATOM 1215 N N . PRO A 1 155 ? 0.551 0.759 -10.410 1.00 91.25 155 PRO A N 1
ATOM 1216 C CA . PRO A 1 155 ? -0.724 1.414 -10.145 1.00 91.25 155 PRO A CA 1
ATOM 1217 C C . PRO A 1 155 ? -1.100 1.322 -8.657 1.00 91.25 155 PRO A C 1
ATOM 1219 O O . PRO A 1 155 ? -0.563 0.516 -7.896 1.00 91.25 155 PRO A O 1
ATOM 1222 N N . GLU A 1 156 ? -1.969 2.228 -8.198 1.00 92.06 156 GLU A N 1
ATOM 1223 C CA . GLU A 1 156 ? -2.496 2.162 -6.830 1.00 92.06 156 GLU A CA 1
ATOM 1224 C C . GLU A 1 156 ? -3.348 0.897 -6.660 1.00 92.06 156 GLU A C 1
ATOM 1226 O O . GLU A 1 156 ? -4.104 0.536 -7.556 1.00 92.06 156 GLU A O 1
ATOM 1231 N N . ASN A 1 157 ? -3.268 0.258 -5.493 1.00 94.94 157 ASN A N 1
ATOM 1232 C CA . ASN A 1 157 ? -4.087 -0.918 -5.210 1.00 94.94 157 ASN A CA 1
ATOM 1233 C C . ASN A 1 157 ? -5.549 -0.521 -4.992 1.00 94.94 157 ASN A C 1
ATOM 1235 O O . ASN A 1 157 ? -5.839 0.395 -4.217 1.00 94.94 157 ASN A O 1
ATOM 1239 N N . THR A 1 158 ? -6.455 -1.261 -5.620 1.00 95.88 158 THR A N 1
ATOM 1240 C CA . THR A 1 158 ? -7.907 -1.083 -5.561 1.00 95.88 158 THR A CA 1
ATOM 1241 C C . THR A 1 158 ? -8.559 -1.880 -4.431 1.00 95.88 158 THR A C 1
ATOM 1243 O O . THR A 1 158 ? -9.740 -1.675 -4.150 1.00 95.88 158 THR A O 1
ATOM 1246 N N . VAL A 1 159 ? -7.811 -2.747 -3.722 1.00 96.12 159 VAL A N 1
ATOM 1247 C CA . VAL A 1 159 ? -8.343 -3.469 -2.552 1.00 96.12 159 VAL A CA 1
ATOM 1248 C C . VAL A 1 159 ? -8.928 -2.508 -1.510 1.00 96.12 159 VAL A C 1
ATOM 1250 O O . VAL A 1 159 ? -8.203 -1.815 -0.782 1.00 96.12 159 VAL A O 1
ATOM 1253 N N . GLU A 1 160 ? -10.253 -2.583 -1.370 1.00 95.12 160 GLU A N 1
ATOM 1254 C CA . GLU A 1 160 ? -11.065 -1.784 -0.453 1.00 95.12 160 GLU A CA 1
ATOM 1255 C C . GLU A 1 160 ? -10.494 -1.745 0.971 1.00 95.12 160 GLU A C 1
ATOM 1257 O O . GLU A 1 160 ? -9.909 -2.714 1.474 1.00 95.12 160 GLU A O 1
ATOM 1262 N N . GLU A 1 161 ? -10.659 -0.605 1.643 1.00 93.38 161 GLU A N 1
ATOM 1263 C CA . GLU A 1 161 ? -10.297 -0.478 3.046 1.00 93.38 161 GLU A CA 1
ATOM 1264 C C . GLU A 1 161 ? -11.214 -1.293 3.953 1.00 93.38 161 GLU A C 1
ATOM 1266 O O . GLU A 1 161 ? -12.432 -1.209 3.874 1.00 93.38 161 GLU A O 1
ATOM 1271 N N . MET A 1 162 ? -10.610 -2.067 4.858 1.00 94.19 162 MET A N 1
ATOM 1272 C CA . MET A 1 162 ? -11.358 -2.804 5.872 1.00 94.19 162 MET A CA 1
ATOM 1273 C C . MET A 1 162 ? -12.194 -1.834 6.711 1.00 94.19 162 MET A C 1
ATOM 1275 O O . MET A 1 162 ? -11.698 -0.786 7.138 1.00 94.19 162 MET A O 1
ATOM 1279 N N . GLN A 1 163 ? -13.429 -2.231 7.010 1.00 93.38 163 GLN A N 1
ATOM 1280 C CA . GLN A 1 163 ? -14.342 -1.441 7.826 1.00 93.38 163 GLN A CA 1
ATOM 1281 C C . GLN A 1 163 ? -13.703 -1.074 9.183 1.00 93.38 163 GLN A C 1
ATOM 1283 O O . GLN A 1 163 ? -12.872 -1.821 9.723 1.00 93.38 163 GLN A O 1
ATOM 1288 N N . PRO A 1 164 ? -14.018 0.097 9.762 1.00 93.69 164 PRO A N 1
ATOM 1289 C CA . PRO A 1 164 ? -13.461 0.501 11.051 1.00 93.69 164 PRO A CA 1
ATOM 1290 C C . PRO A 1 164 ? -13.873 -0.475 12.167 1.00 93.69 164 PRO A C 1
ATOM 1292 O O . PRO A 1 164 ? -14.935 -1.086 12.109 1.00 93.69 164 PRO A O 1
ATOM 1295 N N . LYS A 1 165 ? -13.025 -0.640 13.197 1.00 94.12 165 LYS A N 1
ATOM 1296 C CA . LYS A 1 165 ? -13.337 -1.531 14.331 1.00 94.12 165 LYS A CA 1
ATOM 1297 C C . LYS A 1 165 ? -14.610 -1.039 15.030 1.00 94.12 165 LYS A C 1
ATOM 1299 O O . LYS A 1 165 ? -14.680 0.144 15.372 1.00 94.12 165 LYS A O 1
ATOM 1304 N N . LYS A 1 166 ? -15.573 -1.944 15.248 1.00 95.44 166 LYS A N 1
ATOM 1305 C CA . LYS A 1 166 ? -16.784 -1.675 16.036 1.00 95.44 166 LYS A CA 1
ATOM 1306 C C . LYS A 1 166 ? -16.377 -1.249 17.447 1.00 95.44 166 LYS A C 1
ATOM 1308 O O . LYS A 1 166 ? -15.479 -1.838 18.047 1.00 95.44 166 LYS A O 1
ATOM 1313 N N . VAL A 1 167 ? -17.006 -0.192 17.945 1.00 96.88 167 VAL A N 1
ATOM 1314 C CA . VAL A 1 167 ? -16.776 0.306 19.302 1.00 96.88 167 VAL A CA 1
ATOM 1315 C C . VAL A 1 167 ? -17.717 -0.426 20.251 1.00 96.88 167 VAL A C 1
ATOM 1317 O O . VAL A 1 167 ? -18.903 -0.556 19.957 1.00 96.88 167 VAL A O 1
ATOM 1320 N N . PHE A 1 168 ? -17.180 -0.898 21.373 1.00 95.69 168 PHE A N 1
ATOM 1321 C CA . PHE A 1 168 ? -17.941 -1.547 22.438 1.00 95.69 168 PHE A CA 1
ATOM 1322 C C . PHE A 1 168 ? -18.090 -0.606 23.636 1.00 95.69 168 PHE A C 1
ATOM 1324 O O . PHE A 1 168 ? -17.205 0.238 23.841 1.00 95.69 168 PHE A O 1
ATOM 1331 N N . PRO A 1 169 ? -19.186 -0.726 24.406 1.00 96.19 169 PRO A N 1
ATOM 1332 C CA . PRO A 1 169 ? -19.291 -0.043 25.685 1.00 96.19 169 PRO A CA 1
ATOM 1333 C C . PRO A 1 169 ? -18.191 -0.521 26.641 1.00 96.19 169 PRO A C 1
ATOM 1335 O O . PRO A 1 169 ? -17.700 -1.646 26.538 1.00 96.19 169 PRO A O 1
ATOM 1338 N N . ASP A 1 170 ? -17.789 0.355 27.554 1.00 96.19 170 ASP A N 1
ATOM 1339 C CA . ASP A 1 170 ? -16.899 0.000 28.650 1.00 96.19 170 ASP A CA 1
ATOM 1340 C C . ASP A 1 170 ? -17.581 -0.979 29.603 1.00 96.19 170 ASP A C 1
ATOM 1342 O O . ASP A 1 170 ? -18.795 -0.924 29.811 1.00 96.19 170 ASP A O 1
ATOM 1346 N N . TYR A 1 171 ? -16.770 -1.843 30.213 1.00 96.12 171 TYR A N 1
ATOM 1347 C CA . TYR A 1 171 ? -17.230 -2.693 31.300 1.00 96.12 171 TYR A CA 1
ATOM 1348 C C . TYR A 1 171 ? -17.817 -1.842 32.424 1.00 96.12 171 TYR A C 1
ATOM 1350 O O . TYR A 1 171 ? -17.254 -0.809 32.809 1.00 96.12 171 TYR A O 1
ATOM 1358 N N . ILE A 1 172 ? -18.944 -2.299 32.958 1.00 93.94 172 ILE A N 1
ATOM 1359 C CA . ILE A 1 172 ? -19.600 -1.654 34.086 1.00 93.94 172 ILE A CA 1
ATOM 1360 C C . ILE A 1 172 ? -18.716 -1.896 35.306 1.00 93.94 172 ILE A C 1
ATOM 1362 O O . ILE A 1 172 ? -18.540 -3.033 35.744 1.00 93.94 172 ILE A O 1
ATOM 1366 N N . LYS A 1 173 ? -18.131 -0.816 35.825 1.00 95.00 173 LYS A N 1
ATOM 1367 C CA . LYS A 1 173 ? -17.376 -0.830 37.076 1.00 95.00 173 LYS A CA 1
ATOM 1368 C C . LYS A 1 173 ? -18.349 -0.533 38.204 1.00 95.00 173 LYS A C 1
ATOM 1370 O O . LYS A 1 173 ? -18.870 0.578 38.278 1.00 95.00 173 LYS A O 1
ATOM 1375 N N . LEU A 1 174 ? -18.605 -1.528 39.040 1.00 91.62 174 LEU A N 1
ATOM 1376 C CA . LEU A 1 174 ? -19.423 -1.357 40.231 1.00 91.62 174 LEU A CA 1
ATOM 1377 C C . LEU A 1 174 ? -18.577 -0.838 41.393 1.00 91.62 174 LEU A C 1
ATOM 1379 O O . LEU A 1 174 ? -17.362 -1.046 41.438 1.00 91.62 174 LEU A O 1
ATOM 1383 N N . ALA A 1 175 ? -19.231 -0.127 42.306 1.00 93.94 175 ALA A N 1
ATOM 1384 C CA . ALA A 1 175 ? -18.624 0.285 43.560 1.00 93.94 175 ALA A CA 1
ATOM 1385 C C . ALA A 1 175 ? -18.373 -0.955 44.449 1.00 93.94 175 ALA A C 1
ATOM 1387 O O . ALA A 1 175 ? -19.083 -1.953 44.310 1.00 93.94 175 ALA A O 1
ATOM 1388 N N . PRO A 1 176 ? -17.356 -0.938 45.329 1.00 94.00 176 PRO A N 1
ATOM 1389 C CA . PRO A 1 176 ? -17.007 -2.098 46.157 1.00 94.00 176 PRO A CA 1
ATOM 1390 C C . PRO A 1 176 ? -18.108 -2.495 47.155 1.00 94.00 176 PRO A C 1
ATOM 1392 O O . PRO A 1 176 ? -18.098 -3.609 47.663 1.00 94.00 176 PRO A O 1
ATOM 1395 N N . ASP A 1 177 ? -19.048 -1.596 47.428 1.00 95.12 177 ASP A N 1
ATOM 1396 C CA . ASP A 1 177 ? -20.220 -1.763 48.286 1.00 95.12 177 ASP A CA 1
ATOM 1397 C C . ASP A 1 177 ? -21.504 -2.123 47.512 1.00 95.12 177 ASP A C 1
ATOM 1399 O O . ASP A 1 177 ? -22.587 -2.148 48.097 1.00 95.12 177 ASP A O 1
ATOM 1403 N N . ALA A 1 178 ? -21.406 -2.410 46.207 1.00 93.06 178 ALA A N 1
ATOM 1404 C CA . ALA A 1 178 ? -22.551 -2.808 45.392 1.00 93.06 178 ALA A CA 1
ATOM 1405 C C . ALA A 1 178 ? -23.195 -4.106 45.903 1.00 93.06 178 ALA A C 1
A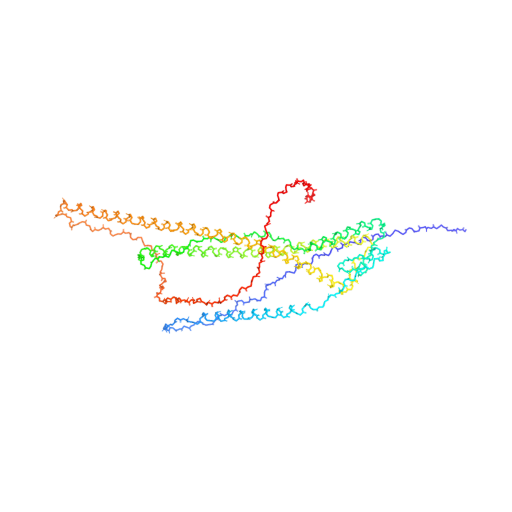TOM 1407 O O . ALA A 1 178 ? -22.526 -5.026 46.380 1.00 93.06 178 ALA A O 1
ATOM 1408 N N . SER A 1 179 ? -24.518 -4.201 45.776 1.00 93.12 179 SER A N 1
ATOM 1409 C CA . SER A 1 179 ? -25.258 -5.379 46.224 1.00 93.12 179 SER A CA 1
ATOM 1410 C C . SER A 1 179 ? -24.932 -6.613 45.371 1.00 93.12 179 SER A C 1
ATOM 1412 O O . SER A 1 179 ? -24.633 -6.508 44.182 1.00 93.12 179 SER A O 1
ATOM 1414 N N . ALA A 1 180 ? -25.052 -7.812 45.952 1.00 91.88 180 ALA A N 1
ATOM 1415 C CA . ALA A 1 180 ? -24.783 -9.073 45.246 1.00 91.88 180 ALA A CA 1
ATOM 1416 C C . ALA A 1 180 ? -25.596 -9.224 43.943 1.00 91.88 180 ALA A C 1
ATOM 1418 O O . ALA A 1 180 ? -25.079 -9.697 42.936 1.00 91.88 180 ALA A O 1
ATOM 1419 N N . ALA A 1 181 ? -26.847 -8.751 43.939 1.00 87.31 181 ALA A N 1
ATOM 1420 C CA . ALA A 1 181 ? -27.703 -8.777 42.754 1.00 87.31 181 ALA A CA 1
ATOM 1421 C C . ALA A 1 181 ? -27.221 -7.819 41.645 1.00 87.31 181 ALA A C 1
ATOM 1423 O O . ALA A 1 181 ? -27.370 -8.115 40.461 1.00 87.31 181 ALA A O 1
ATOM 1424 N N . GLU A 1 182 ? -26.646 -6.669 42.007 1.00 87.31 182 GLU A N 1
ATOM 1425 C CA . GLU A 1 182 ? -26.056 -5.743 41.033 1.00 87.31 182 GLU A CA 1
ATOM 1426 C C . GLU A 1 182 ? -24.756 -6.307 40.459 1.00 87.31 182 GLU A C 1
ATOM 1428 O O . GLU A 1 182 ? -24.536 -6.195 39.252 1.00 87.31 182 GLU A O 1
ATOM 1433 N N . LEU A 1 183 ? -23.936 -6.949 41.301 1.00 90.44 183 LEU A N 1
ATOM 1434 C CA . LEU A 1 183 ? -22.707 -7.632 40.889 1.00 90.44 183 LEU A CA 1
ATOM 1435 C C . LEU A 1 183 ? -22.990 -8.707 39.835 1.00 90.44 183 LEU A C 1
ATOM 1437 O O . LEU A 1 183 ? -22.390 -8.663 38.762 1.00 90.44 183 LEU A O 1
ATOM 1441 N N . GLU A 1 184 ? -23.959 -9.592 40.083 1.00 90.69 184 GLU A N 1
ATOM 1442 C CA . GLU A 1 184 ? -24.366 -10.633 39.129 1.00 90.69 184 GLU A CA 1
ATOM 1443 C C . GLU A 1 184 ? -24.875 -10.029 37.805 1.00 90.69 184 GLU A C 1
ATOM 1445 O O . GLU A 1 184 ? -24.501 -10.462 36.709 1.00 90.69 184 GLU A O 1
ATOM 1450 N N . ALA A 1 185 ? -25.698 -8.976 37.879 1.00 88.94 185 ALA A N 1
ATOM 1451 C CA . ALA A 1 185 ? -26.222 -8.311 36.689 1.00 88.94 185 ALA A CA 1
ATOM 1452 C C . ALA A 1 185 ? -25.112 -7.651 35.851 1.00 88.94 185 ALA A C 1
ATOM 1454 O O . ALA A 1 185 ? -25.115 -7.760 34.619 1.00 88.94 185 ALA A O 1
ATOM 1455 N N . ALA A 1 186 ? -24.154 -6.980 36.495 1.00 90.12 186 ALA A N 1
ATOM 1456 C CA . ALA A 1 186 ? -23.023 -6.367 35.807 1.00 90.12 186 ALA A CA 1
ATOM 1457 C C . ALA A 1 186 ? -22.068 -7.414 35.228 1.00 90.12 186 ALA A C 1
ATOM 1459 O O . ALA A 1 186 ? -21.599 -7.234 34.105 1.00 90.12 186 ALA A O 1
ATOM 1460 N N . GLU A 1 187 ? -21.815 -8.513 35.940 1.00 92.75 187 GLU A N 1
ATOM 1461 C CA . GLU A 1 187 ? -21.019 -9.631 35.435 1.00 92.75 187 GLU A CA 1
ATOM 1462 C C . GLU A 1 187 ? -21.641 -10.209 34.161 1.00 92.75 187 GLU A C 1
ATOM 1464 O O . GLU A 1 187 ? -20.962 -10.330 33.141 1.00 92.75 187 GLU A O 1
ATOM 1469 N N . LYS A 1 188 ? -22.955 -10.465 34.164 1.00 93.88 188 LYS A N 1
ATOM 1470 C CA . LYS A 1 188 ? -23.673 -10.964 32.984 1.00 93.88 188 LYS A CA 1
ATOM 1471 C C . LYS A 1 188 ? -23.532 -10.032 31.777 1.00 93.88 188 LYS A C 1
ATOM 1473 O O . LYS A 1 188 ? -23.290 -10.500 30.663 1.00 93.88 188 LYS A O 1
ATOM 1478 N N . ILE A 1 189 ? -23.655 -8.718 31.981 1.00 91.94 189 ILE A N 1
ATOM 1479 C CA . ILE A 1 189 ? -23.479 -7.720 30.912 1.00 91.94 189 ILE A CA 1
ATOM 1480 C C . ILE A 1 189 ? -22.022 -7.684 30.435 1.00 91.94 189 ILE A C 1
ATOM 1482 O O . ILE A 1 189 ? -21.770 -7.683 29.229 1.00 91.94 189 ILE A O 1
ATOM 1486 N N . ASN A 1 190 ? -21.061 -7.688 31.357 1.00 95.75 190 ASN A N 1
ATOM 1487 C CA . ASN A 1 190 ? -19.637 -7.670 31.036 1.00 95.75 190 ASN A CA 1
ATOM 1488 C C . ASN A 1 190 ? -19.227 -8.930 30.253 1.00 95.75 190 ASN A C 1
ATOM 1490 O O . ASN A 1 190 ? -18.550 -8.813 29.232 1.00 95.75 190 ASN A O 1
ATOM 1494 N N . ASN A 1 191 ? -19.714 -10.110 30.641 1.00 96.56 191 ASN A N 1
ATOM 1495 C CA . ASN A 1 191 ? -19.487 -11.365 29.924 1.00 96.56 191 ASN A CA 1
ATOM 1496 C C . ASN A 1 191 ? -20.074 -11.320 28.505 1.00 96.56 191 ASN A C 1
ATOM 1498 O O . ASN A 1 191 ? -19.404 -11.720 27.550 1.00 96.56 191 ASN A O 1
ATOM 1502 N N . ALA A 1 192 ? -21.274 -10.756 28.331 1.00 95.56 192 ALA A N 1
ATOM 1503 C CA . ALA A 1 192 ? -21.871 -10.569 27.007 1.00 95.56 192 ALA A CA 1
ATOM 1504 C C . ALA A 1 192 ? -21.049 -9.610 26.121 1.00 95.56 192 ALA A C 1
ATOM 1506 O O . ALA A 1 192 ? -20.815 -9.898 24.944 1.00 95.56 192 ALA A O 1
ATOM 1507 N N . ILE A 1 193 ? -20.562 -8.494 26.680 1.00 94.62 193 ILE A N 1
ATOM 1508 C CA . ILE A 1 193 ? -19.676 -7.551 25.975 1.00 94.62 193 ILE A CA 1
ATOM 1509 C C . ILE A 1 193 ? -18.374 -8.248 25.563 1.00 94.62 193 ILE A C 1
ATOM 1511 O O . ILE A 1 193 ? -17.939 -8.111 24.417 1.00 94.62 193 ILE A O 1
ATOM 1515 N N . ALA A 1 194 ? -17.769 -9.019 26.470 1.00 96.75 194 ALA A N 1
ATOM 1516 C CA . ALA A 1 194 ? -16.529 -9.739 26.218 1.00 96.75 194 ALA A CA 1
ATOM 1517 C C . ALA A 1 194 ? -16.690 -10.748 25.069 1.00 96.75 194 ALA A C 1
ATOM 1519 O O . ALA A 1 194 ? -15.901 -10.725 24.119 1.00 96.75 194 ALA A O 1
ATOM 1520 N N . GLN A 1 195 ? -17.744 -11.570 25.101 1.00 97.62 195 GLN A N 1
ATOM 1521 C CA . GLN A 1 195 ? -18.031 -12.570 24.066 1.00 97.62 195 GLN A CA 1
ATOM 1522 C C . GLN A 1 195 ? -18.258 -11.939 22.687 1.00 97.62 195 GLN A C 1
ATOM 1524 O O . GLN A 1 195 ? -17.650 -12.366 21.702 1.00 97.62 195 GLN A O 1
ATOM 1529 N N . GLU A 1 196 ? -19.081 -10.890 22.605 1.00 96.38 196 GLU A N 1
ATOM 1530 C CA . GLU A 1 196 ? -19.326 -10.187 21.342 1.00 96.38 196 GLU A CA 1
ATOM 1531 C C . GLU A 1 196 ? -18.049 -9.498 20.829 1.00 96.38 196 GLU A C 1
ATOM 1533 O O . GLU A 1 196 ? -17.767 -9.529 19.628 1.00 96.38 196 GLU A O 1
ATOM 1538 N N . SER A 1 197 ? -17.230 -8.926 21.720 1.00 96.19 197 SER A N 1
ATOM 1539 C CA . SER A 1 197 ? -15.956 -8.314 21.325 1.00 96.19 197 SER A CA 1
ATOM 1540 C C . SER A 1 197 ? -14.987 -9.333 20.719 1.00 96.19 197 SER A C 1
ATOM 1542 O O . SER A 1 197 ? -14.386 -9.066 19.675 1.00 96.19 197 SER A O 1
ATOM 1544 N N . LEU A 1 198 ? -14.909 -10.533 21.305 1.00 97.38 198 LEU A N 1
ATOM 1545 C CA . LEU A 1 198 ? -14.075 -11.630 20.822 1.00 97.38 198 LEU A CA 1
ATOM 1546 C C . LEU A 1 198 ? -14.551 -12.135 19.454 1.00 97.38 198 LEU A C 1
ATOM 1548 O O . LEU A 1 198 ? -13.730 -12.378 18.567 1.00 97.38 198 LEU A O 1
ATOM 1552 N N . ARG A 1 199 ? -15.871 -12.274 19.264 1.00 97.75 199 ARG A N 1
ATOM 1553 C CA . ARG A 1 199 ? -16.469 -12.682 17.984 1.00 97.75 199 ARG A CA 1
ATOM 1554 C C . ARG A 1 199 ? -16.099 -11.708 16.865 1.00 97.75 199 ARG A C 1
ATOM 1556 O O . ARG A 1 199 ? -15.565 -12.131 15.840 1.00 97.75 199 ARG A O 1
ATOM 1563 N N . ILE A 1 200 ? -16.302 -10.410 17.092 1.00 95.94 200 ILE A N 1
ATOM 1564 C CA . ILE A 1 200 ? -15.980 -9.362 16.114 1.00 95.94 200 ILE A CA 1
ATOM 1565 C C . ILE A 1 200 ? -14.475 -9.297 15.826 1.00 95.94 200 ILE A C 1
ATOM 1567 O O . ILE A 1 200 ? -14.076 -9.093 14.679 1.00 95.94 200 ILE A O 1
ATOM 1571 N N . ASP A 1 201 ? -13.617 -9.499 16.828 1.00 96.69 201 ASP A N 1
ATOM 1572 C CA . ASP A 1 201 ? -12.168 -9.509 16.613 1.00 96.69 201 ASP A CA 1
ATOM 1573 C C . ASP A 1 201 ? -11.710 -10.712 15.765 1.00 96.69 201 ASP A C 1
ATOM 1575 O O . ASP A 1 201 ? -10.848 -10.549 14.894 1.00 96.69 201 ASP A O 1
ATOM 1579 N N . ARG A 1 202 ? -12.332 -11.892 15.924 1.00 98.00 202 ARG A N 1
ATOM 1580 C CA . ARG A 1 202 ? -12.097 -13.058 15.048 1.00 98.00 202 ARG A CA 1
ATOM 1581 C C . ARG A 1 202 ? -12.554 -12.798 13.611 1.00 98.00 202 ARG A C 1
ATOM 1583 O O . ARG A 1 202 ? -11.804 -13.068 12.673 1.00 98.00 202 ARG A O 1
ATOM 1590 N N . GLU A 1 203 ? -13.753 -12.245 13.428 1.00 96.75 203 GLU A N 1
ATOM 1591 C CA . GLU A 1 203 ? -14.286 -11.876 12.107 1.00 96.75 203 GLU A CA 1
ATOM 1592 C C . GLU A 1 203 ? -13.362 -10.884 11.395 1.00 96.75 203 GLU A C 1
ATOM 1594 O O . GLU A 1 203 ? -12.951 -11.110 10.255 1.00 96.75 203 GLU A O 1
ATOM 1599 N N . ARG A 1 204 ? -12.926 -9.845 12.110 1.00 96.94 204 ARG A N 1
ATOM 1600 C CA . ARG A 1 204 ? -11.995 -8.839 11.595 1.00 96.94 204 ARG A CA 1
ATOM 1601 C C . ARG A 1 204 ? -10.632 -9.429 11.234 1.00 96.94 204 ARG A C 1
ATOM 1603 O O . ARG A 1 204 ? -10.039 -9.019 10.238 1.00 96.94 204 ARG A O 1
ATOM 1610 N N . ASN A 1 205 ? -10.108 -10.369 12.020 1.00 97.44 205 ASN A N 1
ATOM 1611 C CA . ASN A 1 205 ? -8.852 -11.043 11.689 1.00 97.44 205 ASN A CA 1
ATOM 1612 C C . ASN A 1 205 ? -8.977 -11.848 10.385 1.00 97.44 205 ASN A C 1
ATOM 1614 O O . ASN A 1 205 ? -8.122 -11.735 9.505 1.00 97.44 205 ASN A O 1
ATOM 1618 N N . ASN A 1 206 ? -10.087 -12.570 10.213 1.00 97.44 206 ASN A N 1
ATOM 1619 C CA . ASN A 1 206 ? -10.386 -13.299 8.982 1.00 97.44 206 ASN A CA 1
ATOM 1620 C C . ASN A 1 206 ? -10.524 -12.358 7.775 1.00 97.44 206 ASN A C 1
ATOM 1622 O O . ASN A 1 206 ? -9.994 -12.648 6.700 1.00 97.44 206 ASN A O 1
ATOM 1626 N N . GLU A 1 207 ? -11.195 -11.215 7.935 1.00 97.12 207 GLU A N 1
ATOM 1627 C CA . GLU A 1 207 ? -11.276 -10.175 6.903 1.00 97.12 207 GLU A CA 1
ATOM 1628 C C . GLU A 1 207 ? -9.901 -9.600 6.556 1.00 97.12 207 GLU A C 1
ATOM 1630 O O . GLU A 1 207 ? -9.560 -9.491 5.377 1.00 97.12 207 GLU A O 1
ATOM 1635 N N . ALA A 1 208 ? -9.075 -9.292 7.560 1.00 96.81 208 ALA A N 1
ATOM 1636 C CA . ALA A 1 208 ? -7.715 -8.803 7.360 1.00 96.81 208 ALA A CA 1
ATOM 1637 C C . ALA A 1 208 ? -6.851 -9.826 6.604 1.00 96.81 208 ALA A C 1
ATOM 1639 O O . ALA A 1 208 ? -6.124 -9.453 5.681 1.00 96.81 208 ALA A O 1
ATOM 1640 N N . ALA A 1 209 ? -6.976 -11.115 6.931 1.00 97.31 209 ALA A N 1
ATOM 1641 C CA . ALA A 1 209 ? -6.282 -12.193 6.234 1.00 97.31 209 ALA A CA 1
ATOM 1642 C C . ALA A 1 209 ? -6.745 -12.321 4.772 1.00 97.31 209 ALA A C 1
ATOM 1644 O O . ALA A 1 209 ? -5.913 -12.371 3.862 1.00 97.31 209 ALA A O 1
ATOM 1645 N N . LYS A 1 210 ? -8.063 -12.306 4.515 1.00 97.75 210 LYS A N 1
ATOM 1646 C CA . LYS A 1 210 ? -8.623 -12.303 3.149 1.00 97.75 210 LYS A CA 1
ATOM 1647 C C . LYS A 1 210 ? -8.132 -11.094 2.354 1.00 97.75 210 LYS A C 1
ATOM 1649 O O . LYS A 1 210 ? -7.708 -11.244 1.210 1.00 97.75 210 LYS A O 1
ATOM 1654 N N . ARG A 1 211 ? -8.135 -9.909 2.968 1.00 97.12 211 ARG A N 1
ATOM 1655 C CA . ARG A 1 211 ? -7.655 -8.668 2.356 1.00 97.12 211 ARG A CA 1
ATOM 1656 C C . ARG A 1 211 ? -6.169 -8.740 2.018 1.00 97.12 211 ARG A C 1
ATOM 1658 O O . ARG A 1 211 ? -5.788 -8.367 0.917 1.00 97.12 211 ARG A O 1
ATOM 1665 N N . SER A 1 212 ? -5.345 -9.248 2.933 1.00 97.06 212 SER A N 1
ATOM 1666 C CA . SER A 1 212 ? -3.907 -9.436 2.714 1.00 97.06 212 SER A CA 1
ATOM 1667 C C . SER A 1 212 ? -3.635 -10.329 1.499 1.00 97.06 212 SER A C 1
ATOM 1669 O O . SER A 1 212 ? -2.831 -9.970 0.639 1.00 97.06 212 SER A O 1
ATOM 1671 N N . ARG A 1 213 ? -4.372 -11.442 1.369 1.00 98.25 213 ARG A N 1
ATOM 1672 C CA . ARG A 1 213 ? -4.281 -12.332 0.201 1.00 98.25 213 ARG A CA 1
ATOM 1673 C C . ARG A 1 213 ? -4.695 -11.628 -1.094 1.00 98.25 213 ARG A C 1
ATOM 1675 O O . ARG A 1 213 ? -3.946 -11.685 -2.062 1.00 98.25 213 ARG A O 1
ATOM 1682 N N . ARG A 1 214 ? -5.833 -10.918 -1.099 1.00 97.44 214 ARG A N 1
ATOM 1683 C CA . ARG A 1 214 ? -6.286 -10.136 -2.269 1.00 97.44 214 ARG A CA 1
ATOM 1684 C C . ARG A 1 214 ? -5.255 -9.090 -2.689 1.00 97.44 214 ARG A C 1
ATOM 1686 O O . ARG A 1 214 ? -4.941 -9.001 -3.863 1.00 97.44 214 ARG A O 1
ATOM 1693 N N . LEU A 1 215 ? -4.689 -8.362 -1.726 1.00 96.50 215 LEU A N 1
ATOM 1694 C CA . LEU A 1 215 ? -3.678 -7.334 -1.975 1.00 96.50 215 LEU A CA 1
ATOM 1695 C C . LEU A 1 215 ? -2.411 -7.920 -2.604 1.00 96.50 215 LEU A C 1
ATOM 1697 O O . LEU A 1 215 ? -1.830 -7.317 -3.498 1.00 96.50 215 LEU A O 1
ATOM 1701 N N . LYS A 1 216 ? -1.975 -9.096 -2.139 1.00 97.12 216 LYS A N 1
ATOM 1702 C CA . LYS A 1 216 ? -0.826 -9.791 -2.722 1.00 97.12 216 LYS A CA 1
ATOM 1703 C C . LYS A 1 216 ? -1.100 -10.201 -4.170 1.00 97.12 216 LYS A C 1
ATOM 1705 O O . LYS A 1 216 ? -0.234 -9.982 -5.007 1.00 97.12 216 LYS A O 1
ATOM 1710 N N . ASN A 1 217 ? -2.273 -10.767 -4.446 1.00 97.31 217 ASN A N 1
ATOM 1711 C CA . ASN A 1 217 ? -2.649 -11.167 -5.802 1.00 97.31 217 ASN A CA 1
ATOM 1712 C C . ASN A 1 217 ? -2.738 -9.952 -6.730 1.00 97.31 217 ASN A C 1
ATOM 1714 O O . ASN A 1 217 ? -2.095 -9.952 -7.768 1.00 97.31 217 ASN A O 1
ATOM 1718 N N . GLU A 1 218 ? -3.404 -8.876 -6.303 1.00 97.12 218 GLU A N 1
ATOM 1719 C CA . GLU A 1 218 ? -3.500 -7.646 -7.096 1.00 97.12 218 GLU A CA 1
ATOM 1720 C C . GLU A 1 218 ? -2.117 -7.037 -7.384 1.00 97.12 218 GLU A C 1
ATOM 1722 O O . GLU A 1 218 ? -1.840 -6.639 -8.509 1.00 97.12 218 GLU A O 1
ATOM 1727 N N . ASN A 1 219 ? -1.204 -7.013 -6.406 1.00 95.44 219 ASN A N 1
ATOM 1728 C CA . ASN A 1 219 ? 0.168 -6.550 -6.640 1.00 95.44 219 ASN A CA 1
ATOM 1729 C C . ASN A 1 219 ? 0.895 -7.389 -7.705 1.00 95.44 219 ASN A C 1
ATOM 1731 O O . ASN A 1 219 ? 1.667 -6.838 -8.490 1.00 95.44 219 ASN A O 1
ATOM 1735 N N . LEU A 1 220 ? 0.689 -8.711 -7.704 1.00 95.75 220 LEU A N 1
ATOM 1736 C CA . LEU A 1 220 ? 1.271 -9.608 -8.703 1.00 95.75 220 LEU A CA 1
ATOM 1737 C C . LEU A 1 220 ? 0.654 -9.364 -10.082 1.00 95.75 220 LEU A C 1
ATOM 1739 O O . LEU A 1 220 ? 1.392 -9.254 -11.058 1.00 95.75 220 LEU A O 1
ATOM 1743 N N . ASP A 1 221 ? -0.666 -9.209 -10.155 1.00 97.19 221 ASP A N 1
ATOM 1744 C CA . ASP A 1 221 ? -1.380 -8.919 -11.399 1.00 97.19 221 ASP A CA 1
ATOM 1745 C C . ASP A 1 221 ? -0.935 -7.576 -11.989 1.00 97.19 221 ASP A C 1
ATOM 1747 O O . ASP A 1 221 ? -0.593 -7.503 -13.168 1.00 97.19 221 ASP A O 1
ATOM 1751 N N . ASN A 1 222 ? -0.827 -6.537 -11.158 1.00 95.81 222 ASN A N 1
ATOM 1752 C CA . ASN A 1 222 ? -0.335 -5.218 -11.553 1.00 95.81 222 ASN A CA 1
ATOM 1753 C C . ASN A 1 222 ? 1.106 -5.277 -12.083 1.00 95.81 222 ASN A C 1
ATOM 1755 O O . ASN A 1 222 ? 1.425 -4.646 -13.092 1.00 95.81 222 ASN A O 1
ATOM 1759 N N . ALA A 1 223 ? 1.980 -6.053 -11.435 1.00 94.25 223 ALA A N 1
ATOM 1760 C CA . ALA A 1 223 ? 3.351 -6.245 -11.900 1.00 94.25 223 ALA A CA 1
ATOM 1761 C C . ALA A 1 223 ? 3.404 -6.992 -13.242 1.00 94.25 223 ALA A C 1
ATOM 1763 O O . ALA A 1 223 ? 4.147 -6.591 -14.138 1.00 94.25 223 ALA A O 1
ATOM 1764 N N . ASN A 1 224 ? 2.588 -8.036 -13.406 1.00 96.38 224 ASN A N 1
ATOM 1765 C CA . ASN A 1 224 ? 2.496 -8.794 -14.652 1.00 96.38 224 ASN A CA 1
ATOM 1766 C C . ASN A 1 224 ? 1.958 -7.934 -15.802 1.00 96.38 224 ASN A C 1
ATOM 1768 O O . ASN A 1 224 ? 2.543 -7.932 -16.883 1.00 96.38 224 ASN A O 1
ATOM 1772 N N . GLN A 1 225 ? 0.895 -7.160 -15.571 1.00 95.12 225 GLN A N 1
ATOM 1773 C CA . GLN A 1 225 ? 0.349 -6.232 -16.566 1.00 95.12 225 GLN A CA 1
ATOM 1774 C C . GLN A 1 225 ? 1.397 -5.208 -17.006 1.00 95.12 225 GLN A C 1
ATOM 1776 O O . GLN A 1 225 ? 1.582 -4.995 -18.204 1.00 95.12 225 GLN A O 1
ATOM 1781 N N . GLN A 1 226 ? 2.136 -4.626 -16.057 1.00 93.44 226 GLN A N 1
ATOM 1782 C CA . GLN A 1 226 ? 3.202 -3.679 -16.371 1.00 93.44 226 GLN A CA 1
ATOM 1783 C C . GLN A 1 226 ? 4.338 -4.338 -17.168 1.00 93.44 226 GLN A C 1
ATOM 1785 O O . GLN A 1 226 ? 4.860 -3.732 -18.102 1.00 93.44 226 GLN A O 1
ATOM 1790 N N . LEU A 1 227 ? 4.710 -5.579 -16.841 1.00 94.12 227 LEU A N 1
ATOM 1791 C CA . LEU A 1 227 ? 5.719 -6.331 -17.588 1.00 94.12 227 LEU A CA 1
ATOM 1792 C C . LEU A 1 227 ? 5.276 -6.577 -19.034 1.00 94.12 227 LEU A C 1
ATOM 1794 O O . LEU A 1 227 ? 6.048 -6.309 -19.953 1.00 94.12 227 LEU A O 1
ATOM 1798 N N . VAL A 1 228 ? 4.035 -7.027 -19.243 1.00 95.06 228 VAL A N 1
ATOM 1799 C CA . VAL A 1 228 ? 3.469 -7.259 -20.582 1.00 95.06 228 VAL A CA 1
ATOM 1800 C C . VAL A 1 228 ? 3.401 -5.955 -21.377 1.00 95.06 228 VAL A C 1
ATOM 1802 O O . VAL A 1 228 ? 3.825 -5.912 -22.531 1.00 95.06 228 VAL A O 1
ATOM 1805 N N . GLN A 1 229 ? 2.926 -4.871 -20.759 1.00 93.94 229 GLN A N 1
ATOM 1806 C CA . GLN A 1 229 ? 2.843 -3.561 -21.404 1.00 93.94 229 GLN A CA 1
ATOM 1807 C C . GLN A 1 229 ? 4.226 -3.030 -21.797 1.00 93.94 229 GLN A C 1
ATOM 1809 O O . GLN A 1 229 ? 4.398 -2.531 -22.908 1.00 93.94 229 GLN A O 1
ATOM 1814 N N . ASN A 1 230 ? 5.221 -3.167 -20.918 1.00 92.50 230 ASN A N 1
ATOM 1815 C CA . ASN A 1 230 ? 6.595 -2.768 -21.211 1.00 92.50 230 ASN A CA 1
ATOM 1816 C C . ASN A 1 230 ? 7.187 -3.608 -22.348 1.00 92.50 230 ASN A C 1
ATOM 1818 O O . ASN A 1 230 ? 7.814 -3.050 -23.242 1.00 92.50 230 ASN A O 1
ATOM 1822 N N . ALA A 1 231 ? 6.961 -4.926 -22.351 1.00 94.12 231 ALA A N 1
ATOM 1823 C CA . ALA A 1 231 ? 7.416 -5.804 -23.427 1.00 94.12 231 ALA A CA 1
ATOM 1824 C C . ALA A 1 231 ? 6.806 -5.402 -24.779 1.00 94.12 231 ALA A C 1
ATOM 1826 O O . ALA A 1 231 ? 7.523 -5.311 -25.773 1.00 94.12 231 ALA A O 1
ATOM 1827 N N . LEU A 1 232 ? 5.508 -5.078 -24.805 1.00 95.25 232 LEU A N 1
ATOM 1828 C CA . LEU A 1 232 ? 4.830 -4.588 -26.005 1.00 95.25 232 LEU A CA 1
ATOM 1829 C C . LEU A 1 232 ? 5.413 -3.252 -26.493 1.00 95.25 232 LEU A C 1
ATOM 1831 O O . LEU A 1 232 ? 5.660 -3.086 -27.685 1.00 95.25 232 LEU A O 1
ATOM 1835 N N . GLN A 1 233 ? 5.654 -2.303 -25.582 1.00 92.00 233 GLN A N 1
ATOM 1836 C CA . GLN A 1 233 ? 6.259 -1.011 -25.920 1.00 92.00 233 GLN A CA 1
ATOM 1837 C C . GLN A 1 233 ? 7.681 -1.166 -26.462 1.00 92.00 233 GLN A C 1
ATOM 1839 O O . GLN A 1 233 ? 8.023 -0.505 -27.439 1.00 92.00 233 GLN A O 1
ATOM 1844 N N . ILE A 1 234 ? 8.493 -2.036 -25.856 1.00 91.31 234 ILE A N 1
ATOM 1845 C CA . ILE A 1 234 ? 9.851 -2.335 -26.323 1.00 91.31 234 ILE A CA 1
ATOM 1846 C C . ILE A 1 234 ? 9.792 -2.930 -27.730 1.00 91.31 234 ILE A C 1
ATOM 1848 O O . ILE A 1 234 ? 10.414 -2.375 -28.628 1.00 91.31 234 ILE A O 1
ATOM 1852 N N . ALA A 1 235 ? 8.974 -3.962 -27.957 1.00 91.19 235 ALA A N 1
ATOM 1853 C CA . ALA A 1 235 ? 8.834 -4.586 -29.274 1.00 91.19 235 ALA A CA 1
ATOM 1854 C C . ALA A 1 235 ? 8.370 -3.586 -30.350 1.00 91.19 235 ALA A C 1
ATOM 1856 O O . ALA A 1 235 ? 8.870 -3.589 -31.475 1.00 91.19 235 ALA A O 1
ATOM 1857 N N . TRP A 1 236 ? 7.441 -2.687 -30.006 1.00 93.56 236 TRP A N 1
ATOM 1858 C CA . TRP A 1 236 ? 7.004 -1.621 -30.908 1.00 93.56 236 TRP A CA 1
ATOM 1859 C C . TRP A 1 236 ? 8.128 -0.620 -31.220 1.00 93.56 236 TRP A C 1
ATOM 1861 O O . TRP A 1 236 ? 8.305 -0.244 -32.380 1.00 93.56 236 TRP A O 1
ATOM 1871 N N . LEU A 1 237 ? 8.909 -0.208 -30.215 1.00 89.19 237 LEU A N 1
ATOM 1872 C CA . LEU A 1 237 ? 10.056 0.688 -30.399 1.00 89.19 237 LEU A CA 1
ATOM 1873 C C . LEU A 1 237 ? 11.167 0.041 -31.232 1.00 89.19 237 LEU A C 1
ATOM 1875 O O . LEU A 1 237 ? 11.746 0.713 -32.080 1.00 89.19 237 LEU A O 1
ATOM 1879 N N . GLU A 1 238 ? 11.451 -1.243 -31.020 1.00 89.75 238 GLU A N 1
ATOM 1880 C CA . GLU A 1 238 ? 12.420 -2.006 -31.811 1.00 89.75 238 GLU A CA 1
ATOM 1881 C C . GLU A 1 238 ? 11.982 -2.091 -33.275 1.00 89.75 238 GLU A C 1
ATOM 1883 O O . GLU A 1 238 ? 12.770 -1.777 -34.165 1.00 89.75 238 GLU A O 1
ATOM 1888 N N . ALA A 1 239 ? 10.707 -2.402 -33.532 1.00 82.88 239 ALA A N 1
ATOM 1889 C CA . ALA A 1 239 ? 10.154 -2.426 -34.884 1.00 82.88 239 ALA A CA 1
ATOM 1890 C C . ALA A 1 239 ? 10.238 -1.052 -35.576 1.00 82.88 239 ALA A C 1
ATOM 1892 O O . ALA A 1 239 ? 10.642 -0.972 -36.737 1.00 82.88 239 ALA A O 1
ATOM 1893 N N . GLN A 1 240 ? 9.902 0.032 -34.866 1.00 87.50 240 GLN A N 1
ATOM 1894 C CA . GLN A 1 240 ? 10.047 1.406 -35.366 1.00 87.50 240 GLN A CA 1
ATOM 1895 C C . GLN A 1 240 ? 11.509 1.747 -35.674 1.00 87.50 240 GLN A C 1
ATOM 1897 O O . GLN A 1 240 ? 11.811 2.292 -36.734 1.00 87.50 240 GLN A O 1
ATOM 1902 N N . LEU A 1 241 ? 12.427 1.402 -34.770 1.00 86.94 241 LEU A N 1
ATOM 1903 C CA . LEU A 1 241 ? 13.853 1.649 -34.946 1.00 86.94 241 LEU A CA 1
ATOM 1904 C C . LEU A 1 241 ? 14.399 0.901 -36.169 1.00 86.94 241 LEU A C 1
ATOM 1906 O O . LEU A 1 241 ? 15.088 1.511 -36.984 1.00 86.94 241 LEU A O 1
ATOM 1910 N N . SER A 1 242 ? 14.048 -0.377 -36.337 1.00 85.31 242 SER A N 1
ATOM 1911 C CA . SER A 1 242 ? 14.427 -1.176 -37.508 1.00 85.31 242 SER A CA 1
ATOM 1912 C C . SER A 1 242 ? 13.837 -0.628 -38.808 1.00 85.31 242 SER A C 1
ATOM 1914 O O . SER A 1 242 ? 14.543 -0.559 -39.813 1.00 85.31 242 SER A O 1
ATOM 1916 N N . ALA A 1 243 ? 12.574 -0.187 -38.802 1.00 80.31 243 ALA A N 1
ATOM 1917 C CA . ALA A 1 243 ? 11.932 0.413 -39.974 1.00 80.31 243 ALA A CA 1
ATOM 1918 C C . ALA A 1 243 ? 12.634 1.703 -40.439 1.00 80.31 243 ALA A C 1
ATOM 1920 O O . ALA A 1 243 ? 12.662 1.998 -41.632 1.00 80.31 243 ALA A O 1
ATOM 1921 N N . LEU A 1 244 ? 13.244 2.443 -39.510 1.00 85.00 244 LEU A N 1
ATOM 1922 C CA . LEU A 1 244 ? 14.034 3.646 -39.784 1.00 85.00 244 LEU A CA 1
ATOM 1923 C C . LEU A 1 244 ? 15.509 3.349 -40.126 1.00 85.00 244 LEU A C 1
ATOM 1925 O O . LEU A 1 244 ? 16.312 4.276 -40.220 1.00 85.00 244 LEU A O 1
ATOM 1929 N N . GLY A 1 245 ? 15.885 2.076 -40.304 1.00 83.69 245 GLY A N 1
ATOM 1930 C CA . GLY A 1 245 ? 17.258 1.651 -40.605 1.00 83.69 245 GLY A CA 1
ATOM 1931 C C . GLY A 1 245 ? 18.194 1.622 -39.392 1.00 83.69 245 GLY A C 1
ATOM 1932 O O . GLY A 1 245 ? 19.407 1.486 -39.550 1.00 83.69 245 GLY A O 1
ATOM 1933 N N . GLY A 1 246 ? 17.652 1.761 -38.181 1.00 87.06 246 GLY A N 1
ATOM 1934 C CA . GLY A 1 246 ? 18.390 1.596 -36.937 1.00 87.06 246 GLY A CA 1
ATOM 1935 C C . GLY A 1 246 ? 18.650 0.126 -36.594 1.00 87.06 246 GLY A C 1
ATOM 1936 O O . GLY A 1 246 ? 18.018 -0.787 -37.119 1.00 87.06 246 GLY A O 1
ATOM 1937 N N . CYS A 1 247 ? 19.590 -0.089 -35.676 1.00 89.38 247 CYS A N 1
ATOM 1938 C CA . CYS A 1 247 ? 19.996 -1.405 -35.184 1.00 89.38 247 CYS A CA 1
ATOM 1939 C C . CYS A 1 247 ? 19.593 -1.535 -33.702 1.00 89.38 247 CYS A C 1
ATOM 1941 O O . CYS A 1 247 ? 20.243 -0.905 -32.860 1.00 89.38 247 CYS A O 1
ATOM 1943 N N . PRO A 1 248 ? 18.524 -2.282 -33.358 1.00 89.88 248 PRO A N 1
ATOM 1944 C CA . PRO A 1 248 ? 18.118 -2.522 -31.967 1.00 89.88 248 PRO A CA 1
ATOM 1945 C C . PRO A 1 248 ? 19.242 -3.096 -31.094 1.00 89.88 248 PRO A C 1
ATOM 1947 O O . PRO A 1 248 ? 19.414 -2.700 -29.939 1.00 89.88 248 PRO A O 1
ATOM 1950 N N . GLU A 1 249 ? 20.095 -3.935 -31.680 1.00 92.44 249 GLU A N 1
ATOM 1951 C CA . GLU A 1 249 ? 21.243 -4.570 -31.030 1.00 92.44 249 GLU A CA 1
ATOM 1952 C C . GLU A 1 249 ? 22.352 -3.564 -30.664 1.00 92.44 249 GLU A C 1
ATOM 1954 O O . GLU A 1 249 ? 23.280 -3.880 -29.914 1.00 92.44 249 GLU A O 1
ATOM 1959 N N . ALA A 1 250 ? 22.268 -2.310 -31.130 1.00 89.88 250 ALA A N 1
ATOM 1960 C CA . ALA A 1 250 ? 23.207 -1.259 -30.748 1.00 89.88 250 ALA A CA 1
ATOM 1961 C C . ALA A 1 250 ? 23.239 -1.038 -29.227 1.00 89.88 250 ALA A C 1
ATOM 1963 O O . ALA A 1 250 ? 24.307 -0.717 -28.689 1.00 89.88 250 ALA A O 1
ATOM 1964 N N . PHE A 1 251 ? 22.117 -1.270 -28.531 1.00 90.00 251 PHE A N 1
ATOM 1965 C CA . PHE A 1 251 ? 22.052 -1.215 -27.070 1.00 90.00 251 PHE A CA 1
ATOM 1966 C C . PHE A 1 251 ? 23.030 -2.200 -26.419 1.00 90.00 251 PHE A C 1
ATOM 1968 O O . PHE A 1 251 ? 23.712 -1.851 -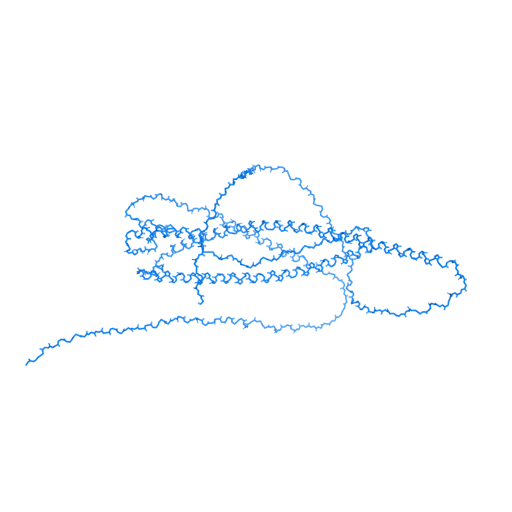25.449 1.00 90.00 251 PHE A O 1
ATOM 1975 N N . ASP A 1 252 ? 23.184 -3.401 -26.978 1.00 93.19 252 ASP A N 1
ATOM 1976 C CA . ASP A 1 252 ? 24.089 -4.413 -26.437 1.00 93.19 252 ASP A CA 1
ATOM 1977 C C . ASP A 1 252 ? 25.546 -3.982 -26.509 1.00 93.19 252 ASP A C 1
ATOM 1979 O O . ASP A 1 252 ? 26.314 -4.243 -25.582 1.00 93.19 252 ASP A O 1
ATOM 1983 N N . SER A 1 253 ? 25.879 -3.185 -27.521 1.00 93.38 253 SER A N 1
ATOM 1984 C CA . SER A 1 253 ? 27.213 -2.635 -27.722 1.00 93.38 253 SER A CA 1
ATOM 1985 C C . SER A 1 253 ? 27.572 -1.459 -26.794 1.00 93.38 253 SER A C 1
ATOM 1987 O O . SER A 1 253 ? 28.721 -1.001 -26.819 1.00 93.38 253 SER A O 1
ATOM 1989 N N . ILE A 1 254 ? 26.632 -0.921 -26.005 1.00 93.38 254 ILE A N 1
ATOM 1990 C CA . ILE A 1 254 ? 26.911 0.153 -25.035 1.00 93.38 254 ILE A CA 1
ATOM 1991 C C . ILE A 1 254 ? 27.814 -0.389 -23.919 1.00 93.38 254 ILE A C 1
ATOM 1993 O O . ILE A 1 254 ? 27.603 -1.490 -23.410 1.00 93.38 254 ILE A O 1
ATOM 1997 N N . SER A 1 255 ? 28.802 0.409 -23.499 1.00 95.88 255 SER A N 1
ATOM 1998 C CA . SER A 1 255 ? 29.702 0.038 -22.401 1.00 95.88 255 SER A CA 1
ATOM 1999 C C . SER A 1 255 ? 28.911 -0.351 -21.139 1.00 95.88 255 SER A C 1
ATOM 2001 O O . SER A 1 255 ? 28.016 0.401 -20.728 1.00 95.88 255 SER A O 1
ATOM 2003 N N . PRO A 1 256 ? 29.250 -1.467 -20.463 1.00 94.81 256 PRO A N 1
ATOM 2004 C CA . PRO A 1 256 ? 28.542 -1.909 -19.260 1.00 94.81 256 PRO A CA 1
ATOM 2005 C C . PRO A 1 256 ? 28.566 -0.856 -18.142 1.00 94.81 256 PRO A C 1
ATOM 2007 O O . PRO A 1 256 ? 27.598 -0.731 -17.395 1.00 94.81 256 PRO A O 1
ATOM 2010 N N . ASN A 1 257 ? 29.615 -0.027 -18.073 1.00 94.19 257 ASN A N 1
ATOM 2011 C CA . ASN A 1 257 ? 29.701 1.080 -17.117 1.00 94.19 257 ASN A CA 1
ATOM 2012 C C . ASN A 1 257 ? 28.628 2.150 -17.365 1.00 94.19 257 ASN A C 1
ATOM 2014 O O . ASN A 1 257 ? 28.070 2.701 -16.417 1.00 94.19 257 ASN A O 1
ATOM 2018 N N . ILE A 1 258 ? 28.320 2.440 -18.632 1.00 92.88 258 ILE A N 1
ATOM 2019 C CA . ILE A 1 258 ? 27.259 3.385 -18.999 1.00 92.88 258 ILE A CA 1
ATOM 2020 C C . ILE A 1 258 ? 25.898 2.771 -18.661 1.00 92.88 258 ILE A C 1
ATOM 2022 O O . ILE A 1 258 ? 25.103 3.427 -17.992 1.00 92.88 258 ILE A O 1
ATOM 2026 N N . LYS A 1 259 ? 25.662 1.498 -19.025 1.00 92.56 259 LYS A N 1
ATOM 2027 C CA . LYS A 1 259 ? 24.421 0.776 -18.680 1.00 92.56 259 LYS A CA 1
ATOM 2028 C C . LYS A 1 259 ? 24.159 0.792 -17.174 1.00 92.56 259 LYS A C 1
ATOM 2030 O O . LYS A 1 259 ? 23.067 1.161 -16.753 1.00 92.56 259 LYS A O 1
ATOM 2035 N N . LYS A 1 260 ? 25.178 0.481 -16.364 1.00 94.25 260 LYS A N 1
ATOM 2036 C CA . LYS A 1 260 ? 25.092 0.523 -14.899 1.00 94.25 260 LYS A CA 1
ATOM 2037 C C . LYS A 1 260 ? 24.728 1.919 -14.391 1.00 94.25 260 LYS A C 1
ATOM 2039 O O . LYS A 1 260 ? 23.775 2.067 -13.641 1.00 94.25 260 LYS A O 1
ATOM 2044 N N . ARG A 1 261 ? 25.423 2.964 -14.849 1.00 93.19 261 ARG A N 1
ATOM 2045 C CA . ARG A 1 261 ? 25.130 4.347 -14.429 1.00 93.19 261 ARG A CA 1
ATOM 2046 C C . ARG A 1 261 ? 23.729 4.813 -14.837 1.00 93.19 261 ARG A C 1
ATOM 2048 O O . ARG A 1 261 ? 23.114 5.574 -14.095 1.00 93.19 261 ARG A O 1
ATOM 2055 N N . LEU A 1 262 ? 23.236 4.404 -16.008 1.00 90.75 262 LEU A N 1
ATOM 2056 C CA . LEU A 1 262 ? 21.861 4.679 -16.437 1.00 90.75 262 LEU A CA 1
ATOM 2057 C C . LEU A 1 262 ? 20.861 3.972 -15.518 1.00 90.75 262 LEU A C 1
ATOM 2059 O O . LEU A 1 262 ? 19.943 4.613 -15.011 1.00 90.75 262 LEU A O 1
ATOM 2063 N N . HIS A 1 263 ? 21.082 2.684 -15.261 1.00 93.06 263 HIS A N 1
ATOM 2064 C CA . HIS A 1 263 ? 20.275 1.877 -14.353 1.00 93.06 263 HIS A CA 1
ATOM 2065 C C . HIS A 1 263 ? 20.210 2.489 -12.945 1.00 93.06 263 HIS A C 1
ATOM 2067 O O . HIS A 1 263 ? 19.117 2.725 -12.435 1.00 93.06 263 HIS A O 1
ATOM 2073 N N . ASP A 1 264 ? 21.354 2.852 -12.359 1.00 93.25 264 ASP A N 1
ATOM 2074 C CA . ASP A 1 264 ? 21.426 3.452 -11.022 1.00 93.25 264 ASP A CA 1
ATOM 2075 C C . ASP A 1 264 ? 20.675 4.793 -10.959 1.00 93.25 264 ASP A C 1
ATOM 2077 O O . ASP A 1 264 ? 19.949 5.062 -10.003 1.00 93.25 264 ASP A O 1
ATOM 2081 N N . LYS A 1 265 ? 20.765 5.620 -12.012 1.00 89.94 265 LYS A N 1
ATOM 2082 C CA . LYS A 1 265 ? 19.996 6.873 -12.109 1.00 89.94 265 LYS A CA 1
ATOM 2083 C C . LYS A 1 265 ? 18.491 6.638 -12.212 1.00 89.94 265 LYS A C 1
ATOM 2085 O O . LYS A 1 265 ? 17.723 7.430 -11.672 1.00 89.94 265 LYS A O 1
ATOM 2090 N N . ILE A 1 266 ? 18.059 5.595 -12.918 1.00 90.12 266 ILE A N 1
ATOM 2091 C CA . ILE A 1 266 ? 16.639 5.232 -13.015 1.00 90.12 266 ILE A CA 1
ATOM 2092 C C . ILE A 1 266 ? 16.130 4.737 -11.657 1.00 90.12 266 ILE A C 1
ATOM 2094 O O . ILE A 1 266 ? 15.052 5.154 -11.235 1.00 90.12 266 ILE A O 1
ATOM 2098 N N . ILE A 1 267 ? 16.915 3.916 -10.949 1.00 91.94 267 ILE A N 1
ATOM 2099 C CA . ILE A 1 267 ? 16.586 3.453 -9.595 1.00 91.94 267 ILE A CA 1
ATOM 2100 C C . ILE A 1 267 ? 16.462 4.628 -8.625 1.00 91.94 267 ILE A C 1
ATOM 2102 O O . ILE A 1 267 ? 15.415 4.764 -8.003 1.00 91.94 267 ILE A O 1
ATOM 2106 N N . ASP A 1 268 ? 17.458 5.515 -8.548 1.00 91.31 268 ASP A N 1
ATOM 2107 C CA . ASP A 1 268 ? 17.423 6.678 -7.644 1.00 91.31 268 ASP A CA 1
ATOM 2108 C C . ASP A 1 268 ? 16.176 7.546 -7.890 1.00 91.31 268 ASP A C 1
ATOM 2110 O O . ASP A 1 268 ? 15.465 7.929 -6.960 1.00 91.31 268 ASP A O 1
ATOM 2114 N N . ARG A 1 269 ? 15.831 7.797 -9.158 1.00 90.38 269 ARG A N 1
ATOM 2115 C CA . ARG A 1 269 ? 14.610 8.538 -9.521 1.00 90.38 269 ARG A CA 1
ATOM 2116 C C . ARG A 1 269 ? 13.339 7.835 -9.061 1.00 90.38 269 ARG A C 1
ATOM 2118 O O . ARG A 1 269 ? 12.465 8.467 -8.465 1.00 90.38 269 ARG A O 1
ATOM 2125 N N . ARG A 1 270 ? 13.236 6.537 -9.345 1.00 92.12 270 ARG A N 1
ATOM 2126 C CA . ARG A 1 270 ? 12.107 5.698 -8.938 1.00 92.12 270 ARG A CA 1
ATOM 2127 C C . ARG A 1 270 ? 11.951 5.712 -7.416 1.00 92.12 270 ARG A C 1
ATOM 2129 O O . ARG A 1 270 ? 10.840 5.876 -6.915 1.00 92.12 270 ARG A O 1
ATOM 2136 N N . ASP A 1 271 ? 13.050 5.587 -6.686 1.00 93.00 271 ASP A N 1
ATOM 2137 C CA . ASP A 1 271 ? 13.049 5.521 -5.228 1.00 93.00 271 ASP A CA 1
ATOM 2138 C C . ASP A 1 271 ? 12.622 6.863 -4.614 1.00 93.00 271 ASP A C 1
ATOM 2140 O O . ASP A 1 271 ? 11.729 6.885 -3.766 1.00 93.00 271 ASP A O 1
ATOM 2144 N N . ARG A 1 272 ? 13.115 7.999 -5.131 1.00 93.38 272 ARG A N 1
ATOM 2145 C CA . ARG A 1 272 ? 12.638 9.341 -4.730 1.00 93.38 272 ARG A CA 1
ATOM 2146 C C . ARG A 1 272 ? 11.141 9.536 -4.968 1.00 93.38 272 ARG A C 1
ATOM 2148 O O . ARG A 1 272 ? 10.453 10.141 -4.141 1.00 93.38 272 ARG A O 1
ATOM 2155 N N . TYR A 1 273 ? 10.624 9.038 -6.090 1.00 93.38 273 TYR A N 1
ATOM 2156 C CA . TYR A 1 273 ? 9.191 9.075 -6.380 1.00 93.38 273 TYR A CA 1
ATOM 2157 C C . TYR A 1 273 ? 8.395 8.245 -5.361 1.00 93.38 273 TYR A C 1
ATOM 2159 O O . TYR A 1 273 ? 7.436 8.748 -4.768 1.00 93.38 273 TYR A O 1
ATOM 2167 N N . TYR A 1 274 ? 8.821 7.008 -5.082 1.00 92.38 274 TYR A N 1
ATOM 2168 C CA . TYR A 1 274 ? 8.172 6.165 -4.075 1.00 92.38 274 TYR A CA 1
ATOM 2169 C C . TYR A 1 274 ? 8.271 6.743 -2.665 1.00 92.38 274 TYR A C 1
ATOM 2171 O O . TYR A 1 274 ? 7.311 6.633 -1.903 1.00 92.38 274 TYR A O 1
ATOM 2179 N N . GLU A 1 275 ? 9.369 7.405 -2.308 1.00 94.88 275 GLU A N 1
ATOM 2180 C CA . GLU A 1 275 ? 9.485 8.120 -1.039 1.00 94.88 275 GLU A CA 1
ATOM 2181 C C . GLU A 1 275 ? 8.475 9.260 -0.926 1.00 94.88 275 GLU A C 1
ATOM 2183 O O . GLU A 1 275 ? 7.794 9.372 0.097 1.00 94.88 275 GLU A O 1
ATOM 2188 N N . ARG A 1 276 ? 8.338 10.092 -1.968 1.00 94.50 276 ARG A N 1
ATOM 2189 C CA . ARG A 1 276 ? 7.338 11.171 -2.003 1.00 94.50 276 ARG A CA 1
ATOM 2190 C C . ARG A 1 276 ? 5.930 10.602 -1.837 1.00 94.50 276 ARG A C 1
ATOM 2192 O O . ARG A 1 276 ? 5.205 11.010 -0.928 1.00 94.50 276 ARG A O 1
ATOM 2199 N N . ARG A 1 277 ? 5.592 9.580 -2.629 1.00 93.06 277 ARG A N 1
ATOM 2200 C CA . ARG A 1 277 ? 4.301 8.881 -2.571 1.00 93.06 277 ARG A CA 1
ATOM 2201 C C . ARG A 1 277 ? 4.054 8.247 -1.199 1.00 93.06 277 ARG A C 1
ATOM 2203 O O . ARG A 1 277 ? 2.959 8.363 -0.653 1.00 93.06 277 ARG A O 1
ATOM 2210 N N . ARG A 1 278 ? 5.072 7.637 -0.582 1.00 94.81 278 ARG A N 1
ATOM 2211 C CA . ARG A 1 278 ? 5.006 7.070 0.777 1.00 94.81 278 ARG A CA 1
ATOM 2212 C C . ARG A 1 278 ? 4.762 8.150 1.831 1.00 94.81 278 ARG A C 1
ATOM 2214 O O . ARG A 1 278 ? 3.938 7.935 2.719 1.00 94.81 278 ARG A O 1
ATOM 2221 N N . LYS A 1 279 ? 5.437 9.302 1.741 1.00 96.31 279 LYS A N 1
ATOM 2222 C CA . LYS A 1 279 ? 5.232 10.446 2.648 1.00 96.31 279 LYS A CA 1
ATOM 2223 C C . LYS A 1 279 ? 3.809 10.994 2.528 1.00 96.31 279 LYS A C 1
ATOM 2225 O O . LYS A 1 279 ? 3.148 11.192 3.545 1.00 96.31 279 LYS A O 1
ATOM 2230 N N . GLU A 1 280 ? 3.309 11.192 1.312 1.00 95.31 280 GLU A N 1
ATOM 2231 C CA . GLU A 1 280 ? 1.936 11.655 1.068 1.00 95.31 280 GLU A CA 1
ATOM 2232 C C . GLU A 1 280 ? 0.889 10.661 1.570 1.00 95.31 280 GLU A C 1
ATOM 2234 O O . GLU A 1 280 ? -0.036 11.046 2.292 1.00 95.31 280 GLU A O 1
ATOM 2239 N N . LYS A 1 281 ? 1.069 9.371 1.266 1.00 93.8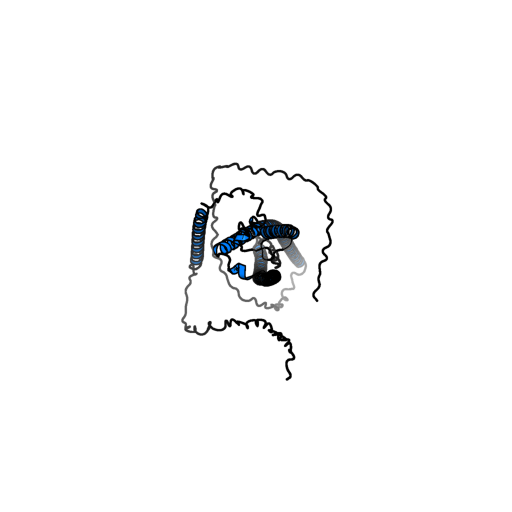1 281 LYS A N 1
ATOM 2240 C CA . LYS A 1 281 ? 0.217 8.297 1.781 1.00 93.81 281 LYS A CA 1
ATOM 2241 C C . LYS A 1 281 ? 0.216 8.278 3.309 1.00 93.81 281 LYS A C 1
ATOM 2243 O O . LYS A 1 281 ? -0.853 8.250 3.911 1.00 93.81 281 LYS A O 1
ATOM 2248 N N . GLY A 1 282 ? 1.386 8.389 3.940 1.00 95.00 282 GLY A N 1
ATOM 2249 C CA . GLY A 1 282 ? 1.518 8.475 5.396 1.00 95.00 282 GLY A CA 1
ATOM 2250 C C . GLY A 1 282 ? 0.769 9.670 5.996 1.00 95.00 282 GLY A C 1
ATOM 2251 O O . GLY A 1 282 ? 0.055 9.508 6.984 1.00 95.00 282 GLY A O 1
ATOM 2252 N N . LYS A 1 283 ? 0.851 10.852 5.369 1.00 97.31 283 LYS A N 1
ATOM 2253 C CA . LYS A 1 283 ? 0.085 12.044 5.782 1.00 97.31 283 LYS A CA 1
ATOM 2254 C C . LYS A 1 283 ? -1.429 11.818 5.670 1.00 97.31 283 LYS A C 1
ATOM 2256 O O . LYS A 1 283 ? -2.161 12.142 6.607 1.00 97.31 283 LYS A O 1
ATOM 2261 N N . ARG A 1 284 ? -1.910 11.242 4.559 1.00 95.56 284 ARG A N 1
ATOM 2262 C CA . ARG A 1 284 ? -3.338 10.913 4.357 1.00 95.56 284 ARG A CA 1
ATOM 2263 C C . ARG A 1 284 ? -3.828 9.891 5.387 1.00 95.56 284 ARG A C 1
ATOM 2265 O O . ARG A 1 284 ? -4.857 10.110 6.022 1.00 95.56 284 ARG A O 1
ATOM 2272 N N . GLU A 1 285 ? -3.071 8.816 5.607 1.00 94.56 285 GLU A N 1
ATOM 2273 C CA . GLU A 1 285 ? -3.392 7.792 6.606 1.00 94.56 285 GLU A CA 1
ATOM 2274 C C . GLU A 1 285 ? -3.409 8.355 8.029 1.00 94.56 285 GLU A C 1
ATOM 2276 O O . GLU A 1 285 ? -4.304 8.025 8.802 1.00 94.56 285 GLU A O 1
ATOM 2281 N N . MET A 1 286 ? -2.459 9.222 8.387 1.00 96.31 286 MET A N 1
ATOM 2282 C CA . MET A 1 286 ? -2.415 9.860 9.704 1.00 96.31 286 MET A CA 1
ATOM 2283 C C . MET A 1 286 ? -3.663 10.711 9.961 1.00 96.31 286 MET A C 1
ATOM 2285 O O . MET A 1 286 ? -4.293 10.570 11.011 1.00 96.31 286 MET A O 1
ATOM 2289 N N . ARG A 1 287 ? -4.067 11.540 8.987 1.00 97.00 287 ARG A N 1
ATOM 2290 C CA . ARG A 1 287 ? -5.310 12.328 9.062 1.00 97.00 287 ARG A CA 1
ATOM 2291 C C . ARG A 1 287 ? -6.527 11.420 9.231 1.00 97.00 287 ARG A C 1
ATOM 2293 O O . ARG A 1 287 ? -7.314 11.619 10.154 1.00 97.00 287 ARG A O 1
ATOM 2300 N N . LYS A 1 288 ? -6.620 10.368 8.412 1.00 96.31 288 LYS A N 1
ATOM 2301 C CA . LYS A 1 288 ? -7.702 9.380 8.481 1.00 96.31 288 LYS A CA 1
ATOM 2302 C C . LYS A 1 288 ? -7.767 8.681 9.841 1.00 96.31 288 LYS A C 1
ATOM 2304 O O . LYS A 1 288 ? -8.849 8.545 10.407 1.00 96.31 288 LYS A O 1
ATOM 2309 N N . ARG A 1 289 ? -6.627 8.269 10.407 1.00 93.88 289 ARG A N 1
ATOM 2310 C CA . ARG A 1 289 ? -6.557 7.646 11.743 1.00 93.88 289 ARG A CA 1
ATOM 2311 C C . ARG A 1 289 ? -6.983 8.613 12.844 1.00 93.88 289 ARG A C 1
ATOM 2313 O O . ARG A 1 289 ? -7.725 8.208 13.733 1.00 93.88 289 ARG A O 1
ATOM 2320 N N . SER A 1 290 ? -6.553 9.873 12.777 1.00 96.69 290 SER A N 1
ATOM 2321 C CA . SER A 1 290 ? -6.959 10.910 13.735 1.00 96.69 290 SER A CA 1
ATOM 2322 C C . SER A 1 290 ? -8.478 11.118 13.724 1.00 96.69 290 SER A C 1
ATOM 2324 O O . SER A 1 290 ? -9.132 11.050 14.768 1.00 96.69 290 SER A O 1
ATOM 2326 N N . GLU A 1 291 ? -9.070 11.249 12.535 1.00 96.69 291 GLU A N 1
ATOM 2327 C CA . GLU A 1 291 ? -10.518 11.387 12.370 1.00 96.69 291 GLU A CA 1
ATOM 2328 C C . GLU A 1 291 ? -11.278 10.149 12.870 1.00 96.69 291 GLU A C 1
ATOM 2330 O O . GLU A 1 291 ? -12.256 10.268 13.611 1.00 96.69 291 GLU A O 1
ATOM 2335 N N . GLN A 1 292 ? -10.804 8.947 12.530 1.00 94.69 292 GLN A N 1
ATOM 2336 C CA . GLN A 1 292 ? -11.391 7.698 13.017 1.00 94.69 292 GLN A CA 1
ATOM 2337 C C . GLN A 1 292 ? -11.303 7.576 14.540 1.00 94.69 292 GLN A C 1
ATOM 2339 O O . GLN A 1 292 ? -12.277 7.167 15.166 1.00 94.69 292 GLN A O 1
ATOM 2344 N N . ASN A 1 293 ? -10.179 7.949 15.153 1.00 96.19 293 ASN A N 1
ATOM 2345 C CA . ASN A 1 293 ? -10.032 7.934 16.606 1.00 96.19 293 ASN A CA 1
ATOM 2346 C C . ASN A 1 293 ? -11.000 8.915 17.273 1.00 96.19 293 ASN A C 1
ATOM 2348 O O . ASN A 1 293 ? -11.654 8.546 18.250 1.00 96.19 293 ASN A O 1
ATOM 2352 N N . ARG A 1 294 ? -11.173 10.118 16.708 1.00 97.19 294 ARG A N 1
ATOM 2353 C CA . ARG A 1 294 ? -12.170 11.090 17.180 1.00 97.19 294 ARG A CA 1
ATOM 2354 C C . ARG A 1 294 ? -13.591 10.526 17.093 1.00 97.19 294 ARG A C 1
ATOM 2356 O O . ARG A 1 294 ? -14.340 10.614 18.064 1.00 97.19 294 ARG A O 1
ATOM 2363 N N . ARG A 1 295 ? -13.949 9.897 15.967 1.00 96.38 295 ARG A N 1
ATOM 2364 C CA . ARG A 1 295 ? -15.259 9.246 15.779 1.00 96.38 295 ARG A CA 1
ATOM 2365 C C . ARG A 1 295 ? -15.476 8.098 16.762 1.00 96.38 295 ARG A C 1
ATOM 2367 O O . ARG A 1 295 ? -16.532 8.029 17.383 1.00 96.38 295 ARG A O 1
ATOM 2374 N N . ARG A 1 296 ? -14.474 7.236 16.958 1.00 94.94 296 ARG A N 1
ATOM 2375 C CA . ARG A 1 296 ? -14.551 6.121 17.914 1.00 94.94 296 ARG A CA 1
ATOM 2376 C C . ARG A 1 296 ? -14.713 6.613 19.345 1.00 94.94 296 ARG A C 1
ATOM 2378 O O . ARG A 1 296 ? -15.526 6.061 20.074 1.00 94.94 296 ARG A O 1
ATOM 2385 N N . ALA A 1 297 ? -13.990 7.661 19.739 1.00 96.62 297 ALA A N 1
ATOM 2386 C CA . ALA A 1 297 ? -14.128 8.255 21.065 1.00 96.62 297 ALA A CA 1
ATOM 2387 C C . ALA A 1 297 ? -15.545 8.807 21.299 1.00 96.62 297 ALA A C 1
ATOM 2389 O O . ALA A 1 297 ? -16.113 8.583 22.365 1.00 96.62 297 ALA A O 1
ATOM 2390 N N . ALA A 1 298 ? -16.136 9.472 20.300 1.00 96.75 298 ALA A N 1
ATOM 2391 C CA . ALA A 1 298 ? -17.511 9.966 20.377 1.00 96.75 298 ALA A CA 1
ATOM 2392 C C . ALA A 1 298 ? -18.535 8.821 20.482 1.00 96.75 298 ALA A C 1
ATOM 2394 O O . ALA A 1 298 ? -19.347 8.814 21.403 1.00 96.75 298 ALA A O 1
ATOM 2395 N N . GLN A 1 299 ? -18.440 7.813 19.607 1.00 96.69 299 GLN A N 1
ATOM 2396 C CA . GLN A 1 299 ? -19.315 6.632 19.639 1.00 96.69 299 GLN A CA 1
ATOM 2397 C C . GLN A 1 299 ? -19.202 5.866 20.959 1.00 96.69 299 GLN A C 1
ATOM 2399 O O . GLN A 1 299 ? -20.205 5.406 21.496 1.00 96.69 299 GLN A O 1
ATOM 2404 N N . LYS A 1 300 ? -17.987 5.753 21.507 1.00 96.88 300 LYS A N 1
ATOM 2405 C CA . LYS A 1 300 ? -17.755 5.084 22.789 1.00 96.88 300 LYS A CA 1
ATOM 2406 C C . LYS A 1 300 ? -18.478 5.795 23.925 1.00 96.88 300 LYS A C 1
ATOM 2408 O O . LYS A 1 300 ? -19.170 5.148 24.702 1.00 96.88 300 LYS A O 1
ATOM 2413 N N . ARG A 1 301 ? -18.355 7.126 23.995 1.00 95.75 301 ARG A N 1
ATOM 2414 C CA . ARG A 1 301 ? -19.062 7.943 24.994 1.00 95.75 301 ARG A CA 1
ATOM 2415 C C . ARG A 1 301 ? -20.572 7.750 24.889 1.00 95.75 301 ARG A C 1
ATOM 2417 O O . ARG A 1 301 ? -21.211 7.466 25.894 1.00 95.75 301 ARG A O 1
ATOM 2424 N N . GLU A 1 302 ? -21.119 7.805 23.677 1.00 96.94 302 GLU A N 1
ATOM 2425 C CA . GLU A 1 302 ? -22.555 7.622 23.451 1.00 96.94 302 GLU A CA 1
ATOM 2426 C C . GLU A 1 302 ? -23.047 6.219 23.856 1.00 96.94 302 GLU A C 1
ATOM 2428 O O . GLU A 1 302 ? -24.080 6.084 24.515 1.00 96.94 302 GLU A O 1
ATOM 2433 N N . LEU A 1 303 ? -22.306 5.163 23.505 1.00 95.88 303 LEU A N 1
ATOM 2434 C CA . LEU A 1 303 ? -22.638 3.788 23.892 1.00 95.88 303 LEU A CA 1
ATOM 2435 C C . LEU A 1 303 ? -22.559 3.582 25.407 1.00 95.88 303 LEU A C 1
ATOM 2437 O O . LEU A 1 303 ? -23.445 2.946 25.982 1.00 95.88 303 LEU A O 1
ATOM 2441 N N . ASN A 1 304 ? -21.547 4.153 26.061 1.00 94.25 304 ASN A N 1
ATOM 2442 C CA . ASN A 1 304 ? -21.419 4.114 27.515 1.00 94.25 304 ASN A CA 1
ATOM 2443 C C . ASN A 1 304 ? -22.606 4.806 28.186 1.00 94.25 304 ASN A C 1
ATOM 2445 O O . ASN A 1 304 ? -23.235 4.225 29.066 1.00 94.25 304 ASN A O 1
ATOM 2449 N N . GLU A 1 305 ? -22.971 6.008 27.734 1.00 94.75 305 GLU A N 1
ATOM 2450 C CA . GLU A 1 305 ? -24.129 6.733 28.262 1.00 94.75 305 GLU A CA 1
ATOM 2451 C C . GLU A 1 305 ? -25.427 5.935 28.105 1.00 94.75 305 GLU A C 1
ATOM 2453 O O . GLU A 1 305 ? -26.231 5.867 29.036 1.00 94.75 305 GLU A O 1
ATOM 2458 N N . ARG A 1 306 ? -25.642 5.296 26.948 1.00 94.50 306 ARG A N 1
ATOM 2459 C CA . ARG A 1 306 ? -26.812 4.432 26.721 1.00 94.50 306 ARG A CA 1
ATOM 2460 C C . ARG A 1 306 ? -26.818 3.227 27.658 1.00 94.50 306 ARG A C 1
ATOM 2462 O O . ARG A 1 306 ? -27.864 2.926 28.231 1.00 94.50 306 ARG A O 1
ATOM 2469 N N . THR A 1 307 ? -25.670 2.582 27.843 1.00 91.31 307 THR A N 1
ATOM 2470 C CA . THR A 1 307 ? -25.524 1.403 28.711 1.00 91.31 307 THR A CA 1
ATOM 2471 C C . THR A 1 307 ? -25.790 1.767 30.171 1.00 91.31 307 THR A C 1
ATOM 2473 O O . THR A 1 307 ? -26.609 1.126 30.827 1.00 91.31 307 THR A O 1
ATOM 2476 N N . ILE A 1 308 ? -25.213 2.871 30.656 1.00 88.88 308 ILE A N 1
ATOM 2477 C CA . ILE A 1 308 ? -25.465 3.399 32.005 1.00 88.88 308 ILE A CA 1
ATOM 2478 C C . ILE A 1 308 ? -26.956 3.718 32.188 1.00 88.88 308 ILE A C 1
ATOM 2480 O O . ILE A 1 308 ? -27.563 3.324 33.183 1.00 88.88 308 ILE A O 1
ATOM 2484 N N . ARG A 1 309 ? -27.595 4.372 31.206 1.00 90.31 309 ARG A N 1
ATOM 2485 C CA . ARG A 1 309 ? -29.041 4.660 31.252 1.00 90.31 309 ARG A CA 1
ATOM 2486 C C . ARG A 1 309 ? -29.891 3.389 31.302 1.00 90.31 309 ARG A C 1
ATOM 2488 O O . ARG A 1 309 ? -30.914 3.389 31.983 1.00 90.31 309 ARG A O 1
ATOM 2495 N N . GLN A 1 310 ? -29.509 2.334 30.584 1.00 89.12 310 GLN A N 1
ATOM 2496 C CA . GLN A 1 310 ? -30.206 1.046 30.630 1.00 89.12 310 GLN A CA 1
ATOM 2497 C C . GLN A 1 310 ? -30.072 0.387 32.004 1.00 89.12 310 GLN A C 1
ATOM 2499 O O . GLN A 1 310 ? -31.084 -0.053 32.544 1.00 89.12 310 GLN A O 1
ATOM 2504 N N . CYS A 1 311 ? -28.880 0.417 32.605 1.00 83.69 311 CYS A N 1
ATOM 2505 C CA . CYS A 1 311 ? -28.653 -0.102 33.955 1.00 83.69 311 CYS A CA 1
ATOM 2506 C C . CYS A 1 311 ? -29.528 0.627 34.986 1.00 83.69 311 CYS A C 1
ATOM 2508 O O . CYS A 1 311 ? -30.273 -0.010 35.723 1.00 83.69 311 CYS A O 1
ATOM 2510 N N . ILE A 1 312 ? -29.549 1.966 34.952 1.00 85.25 312 ILE A N 1
ATOM 2511 C CA . ILE A 1 312 ? -30.390 2.781 35.849 1.00 85.25 312 ILE A CA 1
ATOM 2512 C C . ILE A 1 312 ? -31.888 2.481 35.653 1.00 85.25 312 ILE A C 1
ATOM 2514 O O . ILE A 1 312 ? -32.665 2.510 36.606 1.00 85.25 312 ILE A O 1
ATOM 2518 N N . ARG A 1 313 ? -32.340 2.221 34.418 1.00 87.62 313 ARG A N 1
ATOM 2519 C CA . ARG A 1 313 ? -33.746 1.863 34.148 1.00 87.62 313 ARG A CA 1
ATOM 2520 C C . ARG A 1 313 ? -34.096 0.474 34.674 1.00 87.62 313 ARG A C 1
ATOM 2522 O O . ARG A 1 313 ? -35.176 0.323 35.242 1.00 87.62 313 ARG A O 1
ATOM 2529 N N . ALA A 1 314 ? -33.211 -0.501 34.480 1.00 83.25 314 ALA A N 1
ATOM 2530 C CA . ALA A 1 314 ? -33.393 -1.859 34.975 1.00 83.25 314 ALA A CA 1
ATOM 2531 C C . ALA A 1 314 ? -33.496 -1.863 36.505 1.00 83.25 314 ALA A C 1
ATOM 2533 O O . ALA A 1 314 ? -34.473 -2.384 37.042 1.00 83.25 314 ALA A O 1
ATOM 2534 N N . ASP A 1 315 ? -32.588 -1.162 37.185 1.00 82.19 315 ASP A N 1
ATOM 2535 C CA . ASP A 1 315 ? -32.611 -1.007 38.640 1.00 82.19 315 ASP A CA 1
ATOM 2536 C C . ASP A 1 315 ? -33.915 -0.349 39.135 1.00 82.19 315 ASP A C 1
ATOM 2538 O O . ASP A 1 315 ? -34.651 -0.915 39.946 1.00 82.19 315 ASP A O 1
ATOM 2542 N N . LYS A 1 316 ? -34.323 0.779 38.531 1.00 85.56 316 LYS A N 1
ATOM 2543 C CA . LYS A 1 316 ? -35.614 1.423 38.848 1.00 85.56 316 LYS A CA 1
ATOM 2544 C C . LYS A 1 316 ? -36.815 0.496 38.642 1.00 85.56 316 LYS A C 1
ATOM 2546 O O . LYS A 1 316 ? -37.785 0.582 39.396 1.00 85.56 316 LYS A O 1
ATOM 2551 N N . SER A 1 317 ? -36.794 -0.358 37.618 1.00 84.62 317 SER A N 1
ATOM 2552 C CA . SER A 1 317 ? -37.872 -1.322 37.375 1.00 84.62 317 SER A CA 1
ATOM 2553 C C . SER A 1 317 ? -37.879 -2.459 38.403 1.00 84.62 317 SER A C 1
ATOM 2555 O O . SER A 1 317 ? -38.950 -2.809 38.895 1.00 84.62 317 SER A O 1
ATOM 2557 N N . ALA A 1 318 ? -36.705 -2.950 38.811 1.00 83.75 318 ALA A N 1
ATOM 2558 C CA . ALA A 1 318 ? -36.560 -3.958 39.856 1.00 83.75 318 ALA A CA 1
ATOM 2559 C C . ALA A 1 318 ? -37.015 -3.417 41.223 1.00 83.75 318 ALA A C 1
ATOM 2561 O O . ALA A 1 318 ? -37.774 -4.078 41.930 1.00 83.75 318 ALA A O 1
ATOM 2562 N N . MET A 1 319 ? -36.650 -2.176 41.559 1.00 85.31 319 MET A N 1
ATOM 2563 C CA . MET A 1 319 ? -37.146 -1.455 42.739 1.00 85.31 319 MET A CA 1
ATOM 2564 C C . MET A 1 319 ? -38.675 -1.350 42.754 1.00 85.31 319 MET A C 1
ATOM 2566 O O . MET A 1 319 ? -39.307 -1.655 43.765 1.00 85.31 319 MET A O 1
ATOM 2570 N N . ARG A 1 320 ? -39.294 -0.980 41.622 1.00 90.38 320 ARG A N 1
ATOM 2571 C CA . ARG A 1 320 ? -40.763 -0.937 41.503 1.00 90.38 320 ARG A CA 1
ATOM 2572 C C . ARG A 1 320 ? -41.392 -2.311 41.713 1.00 90.38 320 ARG A C 1
ATOM 2574 O O . ARG A 1 320 ? -42.377 -2.407 42.435 1.00 90.38 320 ARG A O 1
ATOM 2581 N N . GLN A 1 321 ? -40.823 -3.367 41.133 1.00 88.81 321 GLN A N 1
ATOM 2582 C CA . GLN A 1 321 ? -41.314 -4.735 41.326 1.00 88.81 321 GLN A CA 1
ATOM 2583 C C . GLN A 1 321 ? -41.195 -5.189 42.787 1.00 88.81 321 GLN A C 1
ATOM 2585 O O . GLN A 1 321 ? -42.135 -5.783 43.313 1.00 88.81 321 GLN A O 1
ATOM 2590 N N . ARG A 1 322 ? -40.092 -4.854 43.473 1.00 83.69 322 ARG A N 1
ATOM 2591 C CA . ARG A 1 322 ? -39.928 -5.109 44.915 1.00 83.69 322 ARG A CA 1
ATOM 2592 C C . ARG A 1 322 ? -40.988 -4.377 45.740 1.00 83.69 322 ARG A C 1
ATOM 2594 O O . ARG A 1 322 ? -41.609 -4.996 46.597 1.00 83.69 322 ARG A O 1
ATOM 2601 N N . HIS A 1 323 ? -41.247 -3.102 45.444 1.00 89.00 323 HIS A N 1
ATOM 2602 C CA . HIS A 1 323 ? -42.295 -2.319 46.110 1.00 89.00 323 HIS A CA 1
ATOM 2603 C C . HIS A 1 323 ? -43.696 -2.906 45.899 1.00 89.00 323 HIS A C 1
ATOM 2605 O O . HIS A 1 323 ? -44.446 -3.046 46.861 1.00 89.00 323 HIS A O 1
ATOM 2611 N N . VAL A 1 324 ? -44.047 -3.284 44.665 1.00 91.88 324 VAL A N 1
ATOM 2612 C CA . VAL A 1 324 ? -45.343 -3.916 44.364 1.00 91.88 324 VAL A CA 1
ATOM 2613 C C . VAL A 1 324 ? -45.486 -5.242 45.110 1.00 91.88 324 VAL A C 1
ATOM 2615 O O . VAL A 1 324 ? -46.538 -5.503 45.687 1.00 91.88 324 VAL A O 1
ATOM 2618 N N . LYS A 1 325 ? -44.422 -6.051 45.158 1.00 89.06 325 LYS A N 1
ATOM 2619 C CA . LYS A 1 325 ? -44.422 -7.326 45.882 1.00 89.06 325 LYS A CA 1
ATOM 2620 C C . LYS A 1 325 ? -44.604 -7.128 47.390 1.00 89.06 325 LYS A C 1
ATOM 2622 O O . LYS A 1 325 ? -45.405 -7.834 47.989 1.00 89.06 325 LYS A O 1
ATOM 2627 N N . LEU A 1 326 ? -43.923 -6.150 47.994 1.00 87.56 326 LEU A N 1
ATOM 2628 C CA . LEU A 1 326 ? -44.103 -5.813 49.414 1.00 87.56 326 LEU A CA 1
ATOM 2629 C C . LEU A 1 326 ? -45.529 -5.326 49.712 1.00 87.56 326 LEU A C 1
ATOM 2631 O O . LEU A 1 326 ? -46.118 -5.741 50.705 1.00 87.56 326 LEU A O 1
ATOM 2635 N N . PHE A 1 327 ? -46.105 -4.504 48.831 1.00 89.94 327 PHE A N 1
ATOM 2636 C CA . PHE A 1 327 ? -47.478 -4.018 48.982 1.00 89.94 327 PHE A CA 1
ATOM 2637 C C . PHE A 1 327 ? -48.520 -5.144 48.854 1.00 89.94 327 PHE A C 1
ATOM 2639 O O . PHE A 1 327 ? -49.461 -5.203 49.639 1.00 89.94 327 PHE A O 1
ATOM 2646 N N . GLN A 1 328 ? -48.335 -6.076 47.911 1.00 84.56 328 GLN A N 1
ATOM 2647 C CA . GLN A 1 328 ? -49.207 -7.250 47.770 1.00 84.56 328 GLN A CA 1
ATOM 2648 C C . GLN A 1 328 ? -49.137 -8.190 48.978 1.00 84.56 328 GLN A C 1
ATOM 2650 O O . GLN A 1 328 ? -50.168 -8.714 49.389 1.00 84.56 328 GLN A O 1
ATOM 2655 N N . VAL A 1 329 ? -47.951 -8.387 49.564 1.00 82.75 329 VAL A N 1
ATOM 2656 C CA . VAL A 1 329 ? -47.803 -9.201 50.781 1.00 82.75 329 VAL A CA 1
ATOM 2657 C C . VAL A 1 329 ? -48.511 -8.544 51.970 1.00 82.75 329 VAL A C 1
ATOM 2659 O O . VAL A 1 329 ? -49.208 -9.244 52.693 1.00 82.75 329 VAL A O 1
ATOM 2662 N N . GLY A 1 330 ? -48.411 -7.218 52.128 1.00 75.69 330 GLY A N 1
ATOM 2663 C CA . GLY A 1 330 ? -49.126 -6.493 53.189 1.00 75.69 330 GLY A CA 1
ATOM 2664 C C . GLY A 1 330 ? -50.654 -6.564 53.058 1.00 75.69 330 GLY A C 1
ATOM 2665 O O . GLY A 1 330 ? -51.353 -6.801 54.035 1.00 75.69 330 GLY A O 1
ATOM 2666 N N . LEU A 1 331 ? -51.190 -6.453 51.838 1.00 73.50 331 LEU A N 1
ATOM 2667 C CA . LEU A 1 331 ? -52.634 -6.612 51.609 1.00 73.50 331 LEU A CA 1
ATOM 2668 C C . LEU A 1 331 ? -53.132 -8.042 51.871 1.00 73.50 331 LEU A C 1
ATOM 2670 O O . LEU A 1 331 ? -54.255 -8.225 52.336 1.00 73.50 331 LEU A O 1
ATOM 2674 N N . ALA A 1 332 ? -52.316 -9.058 51.580 1.00 69.38 332 ALA A N 1
ATOM 2675 C CA . ALA A 1 332 ? -52.672 -10.448 51.852 1.00 69.38 332 ALA A CA 1
ATOM 2676 C C . ALA A 1 332 ? -52.686 -10.775 53.357 1.00 69.38 332 ALA A C 1
ATOM 2678 O O . ALA A 1 332 ? -53.452 -11.641 53.774 1.00 69.38 332 ALA A O 1
ATOM 2679 N N . THR A 1 333 ? -51.876 -10.094 54.176 1.00 66.62 333 THR A N 1
ATOM 2680 C CA . THR A 1 333 ? -51.875 -10.299 55.634 1.00 66.62 333 THR A CA 1
ATOM 2681 C C . THR A 1 333 ? -53.068 -9.646 56.325 1.00 66.62 333 THR A C 1
ATOM 2683 O O . THR A 1 333 ? -53.598 -10.235 57.261 1.00 66.62 333 THR A O 1
ATOM 2686 N N . ASP A 1 334 ? -53.545 -8.502 55.829 1.00 60.28 334 ASP A N 1
ATOM 2687 C CA . ASP A 1 334 ? -54.683 -7.789 56.432 1.00 60.28 334 ASP A CA 1
ATOM 2688 C C . ASP A 1 334 ? -56.038 -8.422 56.055 1.00 60.28 334 ASP A C 1
ATOM 2690 O O . ASP A 1 334 ? -56.976 -8.435 56.850 1.00 60.28 334 ASP A O 1
ATOM 2694 N N . ALA A 1 335 ? -56.142 -9.031 54.868 1.00 57.62 335 ALA A N 1
ATOM 2695 C CA . ALA A 1 335 ? -57.329 -9.798 54.472 1.00 57.62 335 ALA A CA 1
ATOM 2696 C C . ALA A 1 335 ? -57.498 -11.122 55.252 1.00 57.62 335 ALA A C 1
ATOM 2698 O O . ALA A 1 335 ? -58.581 -11.701 55.242 1.00 57.62 335 ALA A O 1
ATOM 2699 N N . ALA A 1 336 ? -56.451 -11.610 55.927 1.00 54.91 336 ALA A N 1
ATOM 2700 C CA . ALA A 1 336 ? -56.494 -12.844 56.713 1.00 54.91 336 ALA A CA 1
ATOM 2701 C C . ALA A 1 336 ? -56.924 -12.627 58.178 1.00 54.91 336 ALA A C 1
ATOM 2703 O O . ALA A 1 336 ? -57.114 -13.602 58.904 1.00 54.91 336 ALA A O 1
ATOM 2704 N N . THR A 1 337 ? -57.075 -11.376 58.627 1.00 55.34 337 THR A N 1
ATOM 2705 C CA . THR A 1 337 ? -57.353 -11.056 60.036 1.00 55.34 337 THR A CA 1
ATOM 2706 C C . THR A 1 337 ? -58.824 -10.838 60.395 1.00 55.34 337 THR A C 1
ATOM 2708 O O . THR A 1 337 ? -59.109 -10.804 61.587 1.00 55.34 337 THR A O 1
ATOM 2711 N N . ASP A 1 338 ? -59.755 -10.774 59.433 1.00 51.16 338 ASP A N 1
ATOM 2712 C CA . ASP A 1 338 ? -61.142 -10.354 59.724 1.00 51.16 338 ASP A CA 1
ATOM 2713 C C . ASP A 1 338 ? -62.265 -11.367 59.440 1.00 51.16 338 ASP A C 1
ATOM 2715 O O . ASP A 1 338 ? -63.418 -11.034 59.678 1.00 51.16 338 ASP A O 1
ATOM 2719 N N . ASP A 1 339 ? -61.992 -12.620 59.051 1.00 48.62 339 ASP A N 1
ATOM 2720 C CA . ASP A 1 339 ? -63.014 -13.678 59.165 1.00 48.62 339 ASP A CA 1
ATOM 2721 C C . ASP A 1 339 ? -62.424 -15.105 59.225 1.00 48.62 339 ASP A C 1
ATOM 2723 O O . ASP A 1 339 ? -61.786 -15.599 58.296 1.00 48.62 339 ASP A O 1
ATOM 2727 N N . SER A 1 340 ? -62.740 -15.813 60.316 1.00 46.88 340 SER A N 1
ATOM 2728 C CA . SER A 1 340 ? -62.543 -17.258 60.565 1.00 46.88 340 SER A CA 1
ATOM 2729 C C . SER A 1 340 ? -61.186 -17.752 61.109 1.00 46.88 340 SER A C 1
ATOM 2731 O O . SER A 1 340 ? -60.457 -18.543 60.513 1.00 46.88 340 SER A O 1
ATOM 2733 N N . ALA A 1 341 ? -60.956 -17.472 62.391 1.00 46.84 341 ALA A N 1
ATOM 2734 C CA . ALA A 1 341 ? -60.033 -18.216 63.250 1.00 46.84 341 ALA A CA 1
ATOM 2735 C C . ALA A 1 341 ? -60.468 -19.679 63.555 1.00 46.84 341 ALA A C 1
ATOM 2737 O O . ALA A 1 341 ? -60.239 -20.149 64.667 1.00 46.84 341 ALA A O 1
ATOM 2738 N N . ALA A 1 342 ? -61.116 -20.428 62.643 1.00 47.78 342 ALA A N 1
ATOM 2739 C CA . ALA A 1 342 ? -61.671 -21.738 63.036 1.00 47.78 342 ALA A CA 1
ATOM 2740 C C . ALA A 1 342 ? -61.770 -22.891 62.013 1.00 47.78 342 ALA A C 1
ATOM 2742 O O . ALA A 1 342 ? -62.139 -23.976 62.456 1.00 47.78 342 ALA A O 1
ATOM 2743 N N . ALA A 1 343 ? -61.469 -22.771 60.708 1.00 48.78 343 ALA A N 1
ATOM 2744 C CA . ALA A 1 343 ? -61.895 -23.855 59.792 1.00 48.78 343 ALA A CA 1
ATOM 2745 C C . ALA A 1 343 ? -61.001 -24.272 58.606 1.00 48.78 343 ALA A C 1
ATOM 2747 O O . ALA A 1 343 ? -61.494 -24.986 57.737 1.00 48.78 343 ALA A O 1
ATOM 2748 N N . ALA A 1 344 ? -59.708 -23.939 58.534 1.00 45.22 344 ALA A N 1
ATOM 2749 C CA . ALA A 1 344 ? -58.905 -24.354 57.368 1.00 45.22 344 ALA A CA 1
ATOM 2750 C C . ALA A 1 344 ? -57.481 -24.822 57.705 1.00 45.22 344 ALA A C 1
ATOM 2752 O O . ALA A 1 344 ? -56.503 -24.341 57.147 1.00 45.22 344 ALA A O 1
ATOM 2753 N N . ALA A 1 345 ? -57.369 -25.816 58.590 1.00 48.22 345 ALA A N 1
ATOM 2754 C CA . ALA A 1 345 ? -56.126 -26.551 58.851 1.00 48.22 345 ALA A CA 1
ATOM 2755 C C . ALA A 1 345 ? -56.002 -27.869 58.045 1.00 48.22 345 ALA A C 1
ATOM 2757 O O . ALA A 1 345 ? -55.210 -28.728 58.416 1.00 48.22 345 ALA A O 1
ATOM 2758 N N . ALA A 1 346 ? -56.779 -28.076 56.968 1.00 51.38 346 ALA A N 1
ATOM 2759 C CA . ALA A 1 346 ? -56.908 -29.413 56.360 1.00 51.38 346 ALA A CA 1
ATOM 2760 C C . ALA A 1 346 ? -56.788 -29.523 54.826 1.00 51.38 346 ALA A C 1
ATOM 2762 O O . ALA A 1 346 ? -56.911 -30.630 54.313 1.00 51.38 346 ALA A O 1
ATOM 2763 N N . ALA A 1 347 ? -56.532 -28.455 54.064 1.00 48.69 347 ALA A N 1
ATOM 2764 C CA . ALA A 1 347 ? -56.531 -28.568 52.598 1.00 48.69 347 ALA A CA 1
ATOM 2765 C C . ALA A 1 347 ? -55.479 -27.686 51.913 1.00 48.69 347 ALA A C 1
ATOM 2767 O O . ALA A 1 347 ? -55.806 -26.708 51.254 1.00 48.69 347 ALA A O 1
ATOM 2768 N N . ALA A 1 348 ? -54.206 -28.048 52.056 1.00 47.41 348 ALA A N 1
ATOM 2769 C CA . ALA A 1 348 ? -53.151 -27.613 51.137 1.00 47.41 348 ALA A CA 1
ATOM 2770 C C . ALA A 1 348 ? -52.011 -28.644 51.117 1.00 47.41 348 ALA A C 1
ATOM 2772 O O . ALA A 1 348 ? -50.841 -28.332 51.314 1.00 47.41 348 ALA A O 1
ATOM 2773 N N . VAL A 1 349 ? -52.387 -29.907 50.915 1.00 53.53 349 VAL A N 1
ATOM 2774 C CA . VAL A 1 349 ? -51.501 -30.950 50.396 1.00 53.53 349 VAL A CA 1
ATOM 2775 C C . VAL A 1 349 ? -51.795 -31.035 48.902 1.00 53.53 349 VAL A C 1
ATOM 2777 O O . VAL A 1 349 ? -52.940 -31.274 48.527 1.00 53.53 349 VAL A O 1
ATOM 2780 N N . GLY A 1 350 ? -50.775 -30.844 48.067 1.00 52.31 350 GLY A N 1
ATOM 2781 C CA . GLY A 1 350 ? -50.831 -31.189 46.646 1.00 52.31 350 GLY A CA 1
ATOM 2782 C C . GLY A 1 350 ? -50.745 -30.005 45.688 1.00 52.31 350 GLY A C 1
ATOM 2783 O O . GLY A 1 350 ? -51.750 -29.583 45.131 1.00 52.31 350 GLY A O 1
ATOM 2784 N N . ASN A 1 351 ? -49.527 -29.512 45.460 1.00 45.78 351 ASN A N 1
ATOM 2785 C CA . ASN A 1 351 ? -49.061 -29.208 44.103 1.00 45.78 351 ASN A CA 1
ATOM 2786 C C . ASN A 1 351 ? -47.531 -29.060 44.094 1.00 45.78 351 ASN A C 1
ATOM 2788 O O . ASN A 1 351 ? -46.972 -27.999 43.834 1.00 45.78 351 ASN A O 1
ATOM 2792 N N . GLU A 1 352 ? -46.852 -30.166 44.398 1.00 51.16 352 GLU A N 1
ATOM 2793 C CA . GLU A 1 352 ? -45.558 -30.466 43.790 1.00 51.16 352 GLU A CA 1
ATOM 2794 C C . GLU A 1 352 ? -45.839 -31.244 42.502 1.00 51.16 352 GLU A C 1
ATOM 2796 O O . GLU A 1 352 ? -46.391 -32.338 42.582 1.00 51.16 352 GLU A O 1
ATOM 2801 N N . ALA A 1 353 ? -45.517 -30.671 41.339 1.00 51.78 353 ALA A N 1
ATOM 2802 C CA . ALA A 1 353 ? -45.076 -31.376 40.126 1.00 51.78 353 ALA A CA 1
ATOM 2803 C C . ALA A 1 353 ? -45.139 -30.432 38.916 1.00 51.78 353 ALA A C 1
ATOM 2805 O O . ALA A 1 353 ? -46.190 -30.264 38.306 1.00 51.78 353 ALA A O 1
ATOM 2806 N N . ALA A 1 354 ? -44.000 -29.828 38.582 1.00 44.28 354 ALA A N 1
ATOM 2807 C CA . ALA A 1 354 ? -43.531 -29.579 37.214 1.00 44.28 354 ALA A CA 1
ATOM 2808 C C . ALA A 1 354 ? -42.206 -28.814 37.325 1.00 44.28 354 ALA A C 1
ATOM 2810 O O . ALA A 1 354 ? -42.126 -27.607 37.108 1.00 44.28 354 ALA A O 1
ATOM 2811 N N . VAL A 1 355 ? -41.174 -29.532 37.767 1.00 44.19 355 VAL A N 1
ATOM 2812 C CA . VAL A 1 355 ? -39.789 -29.108 37.584 1.00 44.19 355 VAL A CA 1
ATOM 2813 C C . VAL A 1 355 ? -39.468 -29.410 36.125 1.00 44.19 355 VAL A C 1
ATOM 2815 O O . VAL A 1 355 ? -39.313 -30.572 35.762 1.00 44.19 355 VAL A O 1
ATOM 2818 N N . ASP A 1 356 ? -39.432 -28.372 35.290 1.00 40.00 356 ASP A N 1
ATOM 2819 C CA . ASP A 1 356 ? -38.748 -28.448 34.003 1.00 40.00 356 ASP A CA 1
ATOM 2820 C C . ASP A 1 356 ? -37.252 -28.591 34.298 1.00 40.00 356 ASP A C 1
ATOM 2822 O O . ASP A 1 356 ? -36.579 -27.676 34.781 1.00 40.00 356 ASP A O 1
ATOM 2826 N N . GLU A 1 357 ? -36.769 -29.802 34.053 1.00 41.31 357 GLU A N 1
ATOM 2827 C CA . GLU A 1 357 ? -35.382 -30.231 34.098 1.00 41.31 357 GLU A CA 1
ATOM 2828 C C . GLU A 1 357 ? -34.601 -29.516 32.984 1.00 41.31 357 GLU A C 1
ATOM 2830 O O . GLU A 1 357 ? -34.401 -30.023 31.882 1.00 41.31 357 GLU A O 1
ATOM 2835 N N . ILE A 1 358 ? -34.175 -28.280 33.252 1.00 45.72 358 ILE A N 1
ATOM 2836 C CA . ILE A 1 358 ? -33.144 -27.623 32.452 1.00 45.72 358 ILE A CA 1
ATOM 2837 C C . ILE A 1 358 ? -31.810 -28.230 32.883 1.00 45.72 358 ILE A C 1
ATOM 2839 O O . ILE A 1 358 ? -31.236 -27.848 33.901 1.00 45.72 358 ILE A O 1
ATOM 2843 N N . MET A 1 359 ? -31.342 -29.189 32.083 1.00 38.28 359 MET A N 1
ATOM 2844 C CA . MET A 1 359 ? -29.970 -29.693 32.063 1.00 38.28 359 MET A CA 1
ATOM 2845 C C . MET A 1 359 ? -28.997 -28.516 31.907 1.00 38.28 359 MET A C 1
ATOM 2847 O O . MET A 1 359 ? -28.729 -28.051 30.797 1.00 38.28 359 MET A O 1
ATOM 2851 N N . LEU A 1 360 ? -28.499 -28.002 33.030 1.00 45.28 360 LEU A N 1
ATOM 2852 C CA . LEU A 1 360 ? -27.322 -27.148 33.060 1.00 45.28 360 LEU A CA 1
ATOM 2853 C C . LEU A 1 360 ? -26.102 -28.058 33.157 1.00 45.28 360 LEU A C 1
ATOM 2855 O O . LEU A 1 360 ? -25.865 -28.706 34.173 1.00 45.28 360 LEU A O 1
ATOM 2859 N N . ASP A 1 361 ? -25.392 -28.098 32.036 1.00 44.28 361 ASP A N 1
ATOM 2860 C CA . ASP A 1 361 ? -24.094 -28.725 31.839 1.00 44.28 361 ASP A CA 1
ATOM 2861 C C . ASP A 1 361 ? -23.095 -28.240 32.903 1.00 44.28 361 ASP A C 1
ATOM 2863 O O . ASP A 1 361 ? -23.087 -27.066 33.295 1.00 44.28 361 ASP A O 1
ATOM 2867 N N . GLU A 1 362 ? -22.310 -29.183 33.412 1.00 45.38 362 GLU A N 1
ATOM 2868 C CA . GLU A 1 362 ? -21.550 -29.081 34.653 1.00 45.38 362 GLU A CA 1
ATOM 2869 C C . GLU A 1 362 ? -20.505 -27.958 34.650 1.00 45.38 362 GLU A C 1
ATOM 2871 O O . GLU A 1 362 ? -19.862 -27.623 33.652 1.00 45.38 362 GLU A O 1
ATOM 2876 N N . GLY A 1 363 ? -20.321 -27.387 35.840 1.00 37.97 363 GLY A N 1
ATOM 2877 C CA . GLY A 1 363 ? -19.417 -26.285 36.097 1.00 37.97 363 GLY A CA 1
ATOM 2878 C C . GLY A 1 363 ? -17.941 -26.669 36.005 1.00 37.97 363 GLY A C 1
ATOM 2879 O O . GLY A 1 363 ? -17.473 -27.631 36.611 1.00 37.97 363 GLY A O 1
ATOM 2880 N N . VAL A 1 364 ? -17.173 -25.800 35.350 1.00 42.28 364 VAL A N 1
ATOM 2881 C CA . VAL A 1 364 ? -15.755 -25.608 35.659 1.00 42.28 364 VAL A CA 1
ATOM 2882 C C . VAL A 1 364 ? -15.688 -24.631 36.832 1.00 42.28 364 VAL A C 1
ATOM 2884 O O . VAL A 1 364 ? -15.903 -23.431 36.677 1.00 42.28 364 VAL A O 1
ATOM 2887 N N . VAL A 1 365 ? -15.425 -25.166 38.022 1.00 42.25 365 VAL A N 1
ATOM 2888 C CA . VAL A 1 365 ? -15.159 -24.393 39.240 1.00 42.25 365 VAL A CA 1
ATOM 2889 C C . VAL A 1 365 ? -13.779 -23.745 39.104 1.00 42.25 365 VAL A C 1
ATOM 2891 O O . VAL A 1 365 ? -12.762 -24.435 39.131 1.00 42.25 365 VAL A O 1
ATOM 2894 N N . LEU A 1 366 ? -13.735 -22.421 38.949 1.00 43.94 366 LEU A N 1
ATOM 2895 C CA . LEU A 1 366 ? -12.513 -21.636 39.125 1.00 43.94 366 LEU A CA 1
ATOM 2896 C C . LEU A 1 366 ? -12.464 -21.129 40.569 1.00 43.94 366 LEU A C 1
ATOM 2898 O O . LEU A 1 366 ? -13.297 -20.326 40.987 1.00 43.94 366 LEU A O 1
ATOM 2902 N N . SER A 1 367 ? -11.491 -21.632 41.328 1.00 44.62 367 SER A N 1
ATOM 2903 C CA . SER A 1 367 ? -11.158 -21.177 42.679 1.00 44.62 367 SER A CA 1
ATOM 2904 C C . SER A 1 367 ? -10.742 -19.697 42.683 1.00 44.62 367 SER A C 1
ATOM 2906 O O . SER A 1 367 ? -9.971 -19.295 41.809 1.00 44.62 367 SER A O 1
ATOM 2908 N N . PRO A 1 368 ? -11.168 -18.889 43.670 1.00 55.78 368 PRO A N 1
ATOM 2909 C CA . PRO A 1 368 ? -10.682 -17.531 43.837 1.00 55.78 368 PRO A CA 1
ATOM 2910 C C . PRO A 1 368 ? -9.481 -17.539 44.787 1.00 55.78 368 PRO A C 1
ATOM 2912 O O . PRO A 1 368 ? -9.651 -17.662 45.993 1.00 55.78 368 PRO A O 1
ATOM 2915 N N . ASP A 1 369 ? -8.272 -17.411 44.248 1.00 52.03 369 ASP A N 1
ATOM 2916 C CA . ASP A 1 369 ? -7.125 -16.922 45.017 1.00 52.03 369 ASP A CA 1
ATOM 2917 C C . ASP A 1 369 ? -6.058 -16.385 44.053 1.00 52.03 369 ASP A C 1
ATOM 2919 O O . ASP A 1 369 ? -5.176 -17.105 43.591 1.00 52.03 369 ASP A O 1
ATOM 2923 N N . GLU A 1 370 ? -6.146 -15.094 43.728 1.00 48.53 370 GLU A N 1
ATOM 2924 C CA . GLU A 1 370 ? -4.988 -14.329 43.262 1.00 48.53 370 GLU A CA 1
ATOM 2925 C C . GLU A 1 370 ? -4.935 -12.969 43.980 1.00 48.53 370 GLU A C 1
ATOM 2927 O O . GLU A 1 370 ? -5.947 -12.263 44.065 1.00 48.53 370 GLU A O 1
ATOM 2932 N N . PRO A 1 371 ? -3.765 -12.578 44.520 1.00 50.44 371 PRO A N 1
ATOM 2933 C CA . PRO A 1 371 ? -3.612 -11.347 45.276 1.00 50.44 371 PRO A CA 1
ATOM 2934 C C . PRO A 1 371 ? -3.524 -10.112 44.368 1.00 50.44 371 PRO A C 1
ATOM 2936 O O . PRO A 1 371 ? -2.968 -10.130 43.272 1.00 50.44 371 PRO A O 1
ATOM 2939 N N . ALA A 1 372 ? -4.049 -9.006 44.896 1.00 50.56 372 ALA A N 1
ATOM 2940 C CA . ALA A 1 372 ? -4.164 -7.692 44.275 1.00 50.56 372 ALA A CA 1
ATOM 2941 C C . ALA A 1 372 ? -2.916 -7.207 43.494 1.00 50.56 372 ALA A C 1
ATOM 2943 O O . ALA A 1 372 ? -1.784 -7.335 43.976 1.00 50.56 372 ALA A O 1
ATOM 2944 N N . PRO A 1 373 ? -3.095 -6.521 42.345 1.00 47.44 373 PRO A N 1
ATOM 2945 C CA . PRO A 1 373 ? -1.989 -5.884 41.647 1.00 47.44 373 PRO A CA 1
ATOM 2946 C C . PRO A 1 373 ? -1.460 -4.703 42.470 1.00 47.44 373 PRO A C 1
ATOM 2948 O O . PRO A 1 373 ? -2.153 -3.712 42.709 1.00 47.44 373 PRO A O 1
ATOM 2951 N N . LYS A 1 374 ? -0.192 -4.806 42.882 1.00 43.44 374 LYS A N 1
ATOM 2952 C CA . LYS A 1 374 ? 0.573 -3.712 43.489 1.00 43.44 374 LYS A CA 1
ATOM 2953 C C . LYS A 1 374 ? 0.519 -2.485 42.576 1.00 43.44 374 LYS A C 1
ATOM 2955 O O . LYS A 1 374 ? 1.013 -2.508 41.449 1.00 43.44 374 LYS A O 1
ATOM 2960 N N . GLN A 1 375 ? -0.058 -1.403 43.096 1.00 39.59 375 GLN A N 1
ATOM 2961 C CA . GLN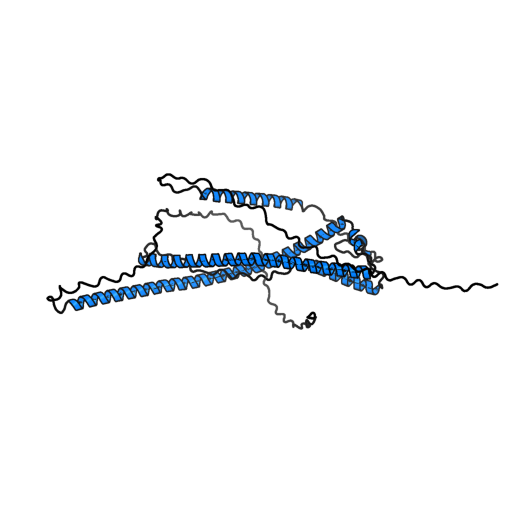 A 1 375 ? 0.034 -0.068 42.520 1.00 39.59 375 GLN A CA 1
ATOM 2962 C C . GLN A 1 375 ? 1.510 0.302 42.349 1.00 39.59 375 GLN A C 1
ATOM 2964 O O . GLN A 1 375 ? 2.243 0.491 43.319 1.00 39.59 375 GLN A O 1
ATOM 2969 N N . ARG A 1 376 ? 1.949 0.421 41.096 1.00 36.50 376 ARG A N 1
ATOM 2970 C CA . ARG A 1 376 ? 3.221 1.053 40.755 1.00 36.50 376 ARG A CA 1
ATOM 2971 C C . ARG A 1 376 ? 3.030 2.559 40.950 1.00 36.50 376 ARG A C 1
ATOM 2973 O O . ARG A 1 376 ? 2.506 3.238 40.072 1.00 36.50 376 ARG A O 1
ATOM 2980 N N . GLN A 1 377 ? 3.398 3.063 42.126 1.00 36.66 377 GLN A N 1
ATOM 2981 C CA . GLN A 1 377 ? 3.605 4.492 42.347 1.00 36.66 377 GLN A CA 1
ATOM 2982 C C . GLN A 1 377 ? 4.772 4.936 41.459 1.00 36.66 377 GLN A C 1
ATOM 2984 O O . GLN A 1 377 ? 5.934 4.675 41.759 1.00 36.66 377 GLN A O 1
ATOM 2989 N N . GLY A 1 378 ? 4.452 5.557 40.326 1.00 37.56 378 GLY A N 1
ATOM 2990 C CA . GLY A 1 378 ? 5.405 6.375 39.591 1.00 37.56 378 GLY A CA 1
ATOM 2991 C C . GLY A 1 378 ? 5.550 7.700 40.326 1.00 37.56 378 GLY A C 1
ATOM 2992 O O . GLY A 1 378 ? 4.614 8.497 40.339 1.00 37.56 378 GLY A O 1
ATOM 2993 N N . GLN A 1 379 ? 6.696 7.908 40.969 1.00 38.19 379 GLN A N 1
ATOM 2994 C CA . GLN A 1 379 ? 7.120 9.238 41.391 1.00 38.19 379 GLN A CA 1
ATOM 2995 C C . GLN A 1 379 ? 7.323 10.119 40.147 1.00 38.19 379 GLN A C 1
ATOM 2997 O O . GLN A 1 379 ? 7.873 9.636 39.154 1.00 38.19 379 GLN A O 1
ATOM 3002 N N . PRO A 1 380 ? 6.906 11.395 40.169 1.00 41.69 380 PRO A N 1
ATOM 3003 C CA . PRO A 1 380 ? 7.316 12.349 39.153 1.00 41.69 380 PRO A CA 1
ATOM 3004 C C . PRO A 1 380 ? 8.772 12.749 39.417 1.00 41.69 380 PRO A C 1
ATOM 3006 O O . PRO A 1 380 ? 9.065 13.436 40.396 1.00 41.69 380 PRO A O 1
ATOM 3009 N N . GLU A 1 381 ? 9.688 12.320 38.548 1.00 39.88 381 GLU A N 1
ATOM 3010 C CA . GLU A 1 381 ? 11.001 12.954 38.454 1.00 39.88 381 GLU A CA 1
ATOM 3011 C C . GLU A 1 381 ? 10.802 14.394 37.969 1.00 39.88 381 GLU A C 1
ATOM 3013 O O . GLU A 1 381 ? 10.338 14.652 36.857 1.00 39.88 381 GLU A O 1
ATOM 3018 N N . GLN A 1 382 ? 11.129 15.334 38.853 1.00 44.78 382 GLN A N 1
ATOM 3019 C CA . GLN A 1 382 ? 11.351 16.735 38.534 1.00 44.78 382 GLN A CA 1
ATOM 3020 C C . GLN A 1 382 ? 12.611 16.830 37.664 1.00 44.78 382 GLN A C 1
ATOM 3022 O O . GLN A 1 382 ? 13.728 16.906 38.169 1.00 44.78 382 GLN A O 1
ATOM 3027 N N . GLY A 1 383 ? 12.418 16.778 36.348 1.00 39.28 383 GLY A N 1
ATOM 3028 C CA . GLY A 1 383 ? 13.432 17.107 35.353 1.00 39.28 383 GLY A CA 1
ATOM 3029 C C . GLY A 1 383 ? 13.374 18.595 35.032 1.00 39.28 383 GLY A C 1
ATOM 3030 O O . GLY A 1 383 ? 12.361 19.082 34.539 1.00 39.28 383 GLY A O 1
ATOM 3031 N N . GLN A 1 384 ? 14.458 19.282 35.371 1.00 37.31 384 GLN A N 1
ATOM 3032 C CA . GLN A 1 384 ? 14.686 20.713 35.232 1.00 37.31 384 GLN A CA 1
ATOM 3033 C C . GLN A 1 384 ? 14.549 21.228 33.795 1.00 37.31 384 GLN A C 1
ATOM 3035 O O . GLN A 1 384 ? 14.993 20.603 32.833 1.00 37.31 384 GLN A O 1
ATOM 3040 N N . ASP A 1 385 ? 13.974 22.424 33.739 1.00 40.34 385 ASP A N 1
ATOM 3041 C CA . ASP A 1 385 ? 14.021 23.446 32.702 1.00 40.34 385 ASP A CA 1
ATOM 3042 C C . ASP A 1 385 ? 15.265 23.396 31.800 1.00 40.34 385 ASP A C 1
ATOM 3044 O O . ASP A 1 385 ? 16.405 23.567 32.233 1.00 40.34 385 ASP A O 1
ATOM 3048 N N . GLY A 1 386 ? 15.005 23.228 30.507 1.00 38.41 386 GLY A N 1
ATOM 3049 C CA . GLY A 1 386 ? 15.978 23.355 29.434 1.00 38.41 386 GLY A CA 1
ATOM 3050 C C . GLY A 1 386 ? 15.253 23.643 28.128 1.00 38.41 386 GLY A C 1
ATOM 3051 O O . GLY A 1 386 ? 15.092 22.752 27.297 1.00 38.41 386 GLY A O 1
ATOM 3052 N N . GLU A 1 387 ? 14.769 24.878 27.975 1.00 47.41 387 GLU A N 1
ATOM 3053 C CA . GLU A 1 387 ? 14.341 25.409 26.680 1.00 47.41 387 GLU A CA 1
ATOM 3054 C C . GLU A 1 387 ? 15.500 25.339 25.674 1.00 47.41 387 GLU A C 1
ATOM 3056 O O . GLU A 1 387 ? 16.639 25.693 25.992 1.00 47.41 387 GLU A O 1
ATOM 3061 N N . PRO A 1 388 ? 15.197 24.956 24.428 1.00 49.75 388 PRO A N 1
ATOM 3062 C CA . PRO A 1 388 ? 15.612 25.822 23.342 1.00 49.75 388 PRO A CA 1
ATOM 3063 C C . PRO A 1 388 ? 14.406 26.248 22.506 1.00 49.75 388 PRO A C 1
ATOM 3065 O O . PRO A 1 388 ? 13.633 25.451 21.975 1.00 49.75 388 PRO A O 1
ATOM 3068 N N . SER A 1 389 ? 14.283 27.563 22.425 1.00 47.94 389 SER A N 1
ATOM 3069 C CA . SER A 1 389 ? 13.424 28.340 21.557 1.00 47.94 389 SER A CA 1
ATOM 3070 C C . SER A 1 389 ? 13.732 28.080 20.079 1.00 47.94 389 SER A C 1
ATOM 3072 O O . SER A 1 389 ? 14.602 28.719 19.502 1.00 47.94 389 SER A O 1
ATOM 3074 N N . ASP A 1 390 ? 12.944 27.215 19.441 1.00 39.28 390 ASP A N 1
ATOM 3075 C CA . ASP A 1 390 ? 12.771 27.234 17.986 1.00 39.28 390 ASP A CA 1
ATOM 3076 C C . ASP A 1 390 ? 11.339 27.661 17.660 1.00 39.28 390 ASP A C 1
ATOM 3078 O O . ASP A 1 390 ? 10.388 26.877 17.594 1.00 39.28 390 ASP A O 1
ATOM 3082 N N . ALA A 1 391 ? 11.203 28.974 17.490 1.00 38.31 391 ALA A N 1
ATOM 3083 C CA . ALA A 1 391 ? 10.022 29.634 16.973 1.00 38.31 391 ALA A CA 1
ATOM 3084 C C . ALA A 1 391 ? 9.780 29.205 15.516 1.00 38.31 391 ALA A C 1
ATOM 3086 O O . ALA A 1 391 ? 10.299 29.806 14.578 1.00 38.31 391 ALA A O 1
ATOM 3087 N N . PHE A 1 392 ? 8.955 28.176 15.316 1.00 39.75 392 PHE A N 1
ATOM 3088 C CA . PHE A 1 392 ? 8.279 27.964 14.039 1.00 39.75 392 PHE A CA 1
ATOM 3089 C C . PHE A 1 392 ? 7.035 28.849 13.996 1.00 39.75 392 PHE A C 1
ATOM 3091 O O . PHE A 1 392 ? 5.955 28.495 14.471 1.00 39.75 392 PHE A O 1
ATOM 3098 N N . SER A 1 393 ? 7.228 30.038 13.436 1.00 43.53 393 SER A N 1
ATOM 3099 C CA . SER A 1 393 ? 6.193 30.992 13.066 1.00 43.53 393 SER A CA 1
ATOM 3100 C C . SER A 1 393 ? 5.178 30.319 12.138 1.00 43.53 393 SER A C 1
ATOM 3102 O O . SER A 1 393 ? 5.485 29.955 11.003 1.00 43.53 393 SER A O 1
ATOM 3104 N N . PHE A 1 394 ? 3.951 30.164 12.630 1.00 38.59 394 PHE A N 1
ATOM 3105 C CA . PHE A 1 394 ? 2.775 29.921 11.804 1.00 38.59 394 PHE A CA 1
ATOM 3106 C C . PHE A 1 394 ? 2.488 31.216 11.038 1.00 38.59 394 PHE A C 1
ATOM 3108 O O . PHE A 1 394 ? 1.968 32.172 11.608 1.00 38.59 394 PHE A O 1
ATOM 3115 N N . ALA A 1 395 ? 2.891 31.270 9.770 1.00 43.03 395 ALA A N 1
ATOM 3116 C CA . ALA A 1 395 ? 2.421 32.305 8.866 1.00 43.03 395 ALA A CA 1
ATOM 3117 C C . ALA A 1 395 ? 0.954 32.021 8.517 1.00 43.03 395 ALA A C 1
ATOM 3119 O O . ALA A 1 395 ? 0.584 30.900 8.167 1.00 43.03 395 ALA A O 1
ATOM 3120 N N . GLU A 1 396 ? 0.139 33.055 8.684 1.00 43.09 396 GLU A N 1
ATOM 3121 C CA . GLU A 1 396 ? -1.260 33.144 8.297 1.00 43.09 396 GLU A CA 1
ATOM 3122 C C . GLU A 1 396 ? -1.407 32.929 6.784 1.00 43.09 396 GLU A C 1
ATOM 3124 O O . GLU A 1 396 ? -0.930 33.736 5.987 1.00 43.09 396 GLU A O 1
ATOM 3129 N N . ASP A 1 397 ? -2.101 31.864 6.378 1.00 42.31 397 ASP A N 1
ATOM 3130 C CA . ASP A 1 397 ? -2.594 31.748 5.007 1.00 42.31 397 ASP A CA 1
ATOM 3131 C C . ASP A 1 397 ? -3.824 32.648 4.859 1.00 42.31 397 ASP A C 1
ATOM 3133 O O . ASP A 1 397 ? -4.940 32.326 5.279 1.00 42.31 397 ASP A O 1
ATOM 3137 N N . GLY A 1 398 ? -3.574 33.817 4.270 1.00 39.19 398 GLY A N 1
ATOM 3138 C CA . GLY A 1 398 ? -4.585 34.732 3.778 1.00 39.19 398 GLY A CA 1
ATOM 3139 C C . GLY A 1 398 ? -5.438 34.077 2.695 1.00 39.19 398 GLY A C 1
ATOM 3140 O O . GLY A 1 398 ? -4.945 33.528 1.710 1.00 39.19 398 GLY A O 1
ATOM 3141 N N . ALA A 1 399 ? -6.747 34.176 2.887 1.00 45.44 399 ALA A N 1
ATOM 3142 C CA . ALA A 1 399 ? -7.750 33.870 1.889 1.00 45.44 399 ALA A CA 1
ATOM 3143 C C . ALA A 1 399 ? -7.586 34.783 0.664 1.00 45.44 399 ALA A C 1
ATOM 3145 O O . ALA A 1 399 ? -7.791 35.994 0.756 1.00 45.44 399 ALA A O 1
ATOM 3146 N N . LEU A 1 400 ? -7.303 34.192 -0.496 1.00 44.88 400 LEU A N 1
ATOM 3147 C CA . LEU A 1 400 ? -7.606 34.797 -1.787 1.00 44.88 400 LEU A CA 1
ATOM 3148 C C . LEU A 1 400 ? -8.522 33.857 -2.567 1.00 44.88 400 LEU A C 1
ATOM 3150 O O . LEU A 1 400 ? -8.155 32.756 -2.971 1.00 44.88 400 LEU A O 1
ATOM 3154 N N . ASN A 1 401 ? -9.757 34.331 -2.719 1.00 44.44 401 ASN A N 1
ATOM 3155 C CA . ASN A 1 401 ? -10.722 33.866 -3.696 1.00 44.44 401 ASN A CA 1
ATOM 3156 C C . ASN A 1 401 ? -10.162 34.124 -5.098 1.00 44.44 401 ASN A C 1
ATOM 3158 O O . ASN A 1 401 ? -10.137 35.271 -5.538 1.00 44.44 401 ASN A O 1
ATOM 3162 N N . GLU A 1 402 ? -9.808 33.069 -5.824 1.00 39.00 402 GLU A N 1
ATOM 3163 C CA . GLU A 1 402 ? -9.731 33.117 -7.282 1.00 39.00 402 GLU A CA 1
ATOM 3164 C C . GLU A 1 402 ? -10.681 32.077 -7.869 1.00 39.00 402 GLU A C 1
ATOM 3166 O O . GLU A 1 402 ? -10.414 30.881 -7.963 1.00 39.00 402 GLU A O 1
ATOM 3171 N N . SER A 1 403 ? -11.850 32.579 -8.250 1.00 42.81 403 SER A N 1
ATOM 3172 C CA . SER A 1 403 ? -12.708 31.995 -9.263 1.00 42.81 403 SER A CA 1
ATOM 3173 C C . SER A 1 403 ? -11.965 31.997 -10.600 1.00 42.81 403 SER A C 1
ATOM 3175 O O . SER A 1 403 ? -11.804 33.057 -11.203 1.00 42.81 403 SER A O 1
ATOM 3177 N N . PHE A 1 404 ? -11.563 30.823 -11.086 1.00 37.31 404 PHE A N 1
ATOM 3178 C CA . PHE A 1 404 ? -11.227 30.633 -12.494 1.00 37.31 404 PHE A CA 1
ATOM 3179 C C . PHE A 1 404 ? -11.960 29.424 -13.071 1.00 37.31 404 PHE A C 1
ATOM 3181 O O . PHE A 1 404 ? -12.113 28.373 -12.452 1.00 37.31 404 PHE A O 1
ATOM 3188 N N . ILE A 1 405 ? -12.495 29.673 -14.257 1.00 37.38 405 ILE A N 1
ATOM 3189 C CA . ILE A 1 405 ? -13.513 28.927 -14.980 1.00 37.38 405 ILE A CA 1
ATOM 3190 C C . ILE A 1 405 ? -12.938 27.604 -15.506 1.00 37.38 405 ILE A C 1
ATOM 3192 O O . ILE A 1 405 ? -11.939 27.596 -16.221 1.00 37.38 405 ILE A O 1
ATOM 3196 N N . LEU A 1 406 ? -13.615 26.492 -15.200 1.00 34.72 406 LEU A N 1
ATOM 3197 C CA . LEU A 1 406 ? -13.449 25.220 -15.903 1.00 34.72 406 LEU A CA 1
ATOM 3198 C C . LEU A 1 406 ? -14.090 25.328 -17.296 1.00 34.72 406 LEU A C 1
ATOM 3200 O O . LEU A 1 406 ? -15.311 25.288 -17.424 1.00 34.72 406 LEU A O 1
ATOM 3204 N N . VAL A 1 407 ? -13.262 25.411 -18.336 1.00 36.44 407 VAL A N 1
ATOM 3205 C CA . VAL A 1 407 ? -13.602 24.921 -19.679 1.00 36.44 407 VAL A CA 1
ATOM 3206 C C . VAL A 1 407 ? -12.691 23.724 -19.927 1.00 36.44 407 VAL A C 1
ATOM 3208 O O . VAL A 1 407 ? -11.497 23.884 -20.171 1.00 36.44 407 VAL A O 1
ATOM 3211 N N . GLY A 1 408 ? -13.233 22.518 -19.767 1.00 33.94 408 GLY A N 1
ATOM 3212 C CA . GLY A 1 408 ? -12.541 21.285 -20.132 1.00 33.94 408 GLY A CA 1
ATOM 3213 C C . GLY A 1 408 ? -12.750 20.984 -21.617 1.00 33.94 408 GLY A C 1
ATOM 3214 O O . GLY A 1 408 ? -13.879 21.129 -22.084 1.00 33.94 408 GLY A O 1
ATOM 3215 N N . PRO A 1 409 ? -11.720 20.560 -22.366 1.00 44.81 409 PRO A N 1
ATOM 3216 C CA . PRO A 1 409 ? -11.939 19.871 -23.621 1.00 44.81 409 PRO A CA 1
ATOM 3217 C C . PRO A 1 409 ? -12.251 18.396 -23.351 1.00 44.81 409 PRO A C 1
ATOM 3219 O O . PRO A 1 409 ? -11.675 17.749 -22.475 1.00 44.81 409 PRO A O 1
ATOM 3222 N N . GLU A 1 410 ? -13.222 17.919 -24.110 1.00 37.62 410 GLU A N 1
ATOM 3223 C CA . GLU A 1 410 ? -13.843 16.606 -24.078 1.00 37.62 410 GLU A CA 1
ATOM 3224 C C . GLU A 1 410 ? -12.825 15.470 -24.275 1.00 37.62 410 GLU A C 1
ATOM 3226 O O . GLU A 1 410 ? -11.987 15.487 -25.177 1.00 37.62 410 GLU A O 1
ATOM 3231 N N . ASN A 1 411 ? -12.920 14.458 -23.410 1.00 41.94 411 ASN A N 1
ATOM 3232 C CA . ASN A 1 411 ? -12.254 13.172 -23.574 1.00 41.94 411 ASN A CA 1
ATOM 3233 C C . ASN A 1 411 ? -13.095 12.295 -24.512 1.00 41.94 411 ASN A C 1
ATOM 3235 O O . ASN A 1 411 ? -13.954 11.546 -24.051 1.00 41.94 411 ASN A O 1
ATOM 3239 N N . GLU A 1 412 ? -12.823 12.359 -25.812 1.00 46.41 412 GLU A N 1
ATOM 3240 C CA . GLU A 1 412 ? -13.298 11.386 -26.802 1.00 46.41 412 GLU A CA 1
ATOM 3241 C C . GLU A 1 412 ? -12.104 10.734 -27.500 1.00 46.41 412 GLU A C 1
ATOM 3243 O O . GLU A 1 412 ? -11.699 11.171 -28.568 1.00 46.41 412 GLU A O 1
ATOM 3248 N N . TRP A 1 413 ? -11.534 9.685 -26.899 1.00 41.84 413 TRP A N 1
ATOM 3249 C CA . TRP A 1 413 ? -10.735 8.693 -27.630 1.00 41.84 413 TRP A CA 1
ATOM 3250 C C . TRP A 1 413 ? -11.059 7.282 -27.114 1.00 41.84 413 TRP A C 1
ATOM 3252 O O . TRP A 1 413 ? -10.502 6.795 -26.134 1.00 41.84 413 TRP A O 1
ATOM 3262 N N . ASP A 1 414 ? -12.029 6.686 -27.806 1.00 42.66 414 ASP A N 1
ATOM 3263 C CA . ASP A 1 414 ? -12.094 5.294 -28.260 1.00 42.66 414 ASP A CA 1
ATOM 3264 C C . ASP A 1 414 ? -12.029 4.132 -27.253 1.00 42.66 414 ASP A C 1
ATOM 3266 O O . ASP A 1 414 ? -11.030 3.430 -27.096 1.00 42.66 414 ASP A O 1
ATOM 3270 N N . ASN A 1 415 ? -13.224 3.778 -26.770 1.00 44.56 415 ASN A N 1
ATOM 3271 C CA . ASN A 1 415 ? -13.670 2.385 -26.726 1.00 44.56 415 ASN A CA 1
ATOM 3272 C C . ASN A 1 415 ? -13.926 1.888 -28.161 1.00 44.56 415 ASN A C 1
ATOM 3274 O O . ASN A 1 415 ? -15.021 2.056 -28.698 1.00 44.56 415 ASN A O 1
ATOM 3278 N N . ARG A 1 416 ? -12.936 1.237 -28.774 1.00 42.81 416 ARG A N 1
ATOM 3279 C CA . ARG A 1 416 ? -13.142 0.359 -29.935 1.00 42.81 416 ARG A CA 1
ATOM 3280 C C . ARG A 1 416 ? -12.199 -0.828 -29.851 1.00 42.81 416 ARG A C 1
ATOM 3282 O O . ARG A 1 416 ? -11.069 -0.727 -30.302 1.00 42.81 416 ARG A O 1
ATOM 3289 N N . LEU A 1 417 ? -12.685 -1.924 -29.274 1.00 40.12 417 LEU A N 1
ATOM 3290 C CA . LEU A 1 417 ? -12.326 -3.308 -29.603 1.00 40.12 417 LEU A CA 1
ATOM 3291 C C . LEU A 1 417 ? -13.353 -4.217 -28.902 1.00 40.12 417 LEU A C 1
ATOM 3293 O O . LEU A 1 417 ? -13.187 -4.599 -27.745 1.00 40.12 417 LEU A O 1
ATOM 3297 N N . ALA A 1 418 ? -14.442 -4.484 -29.619 1.00 41.97 418 ALA A N 1
ATOM 3298 C CA . ALA A 1 418 ? -15.356 -5.606 -29.435 1.00 41.97 418 ALA A CA 1
ATOM 3299 C C . ALA A 1 418 ? -15.545 -6.255 -30.808 1.00 41.97 418 ALA A C 1
ATOM 3301 O O . ALA A 1 418 ? -15.589 -5.479 -31.796 1.00 41.97 418 ALA A O 1
#

Foldseek 3Di:
DDDDDDDDDDDDDDPPPPDPPDPDPPDDPPPPPPDDDDPDDDDDDDDDDDDDDDDDDPDPPVVVVVVVVVVVVVVVVVVVVVVVVVVVPPDDDPPPPPDDDCPPPCVQQPDDQLNDGCVLLVDDDFPDDPVVVVVVVVVVVVVSVVCLQPPDDQDDDPLDDDDDQDAFADQDDDDPPDDPVLVVVSVVVNVVSVVVNVVSVVVSVVVVVVSVVVRVVRSVVSVVVSVVVVVVVLVVVCVVCVVSVHDSCSNVVNDVVVVVSVVVSSVVSVVVVVVVVVVVVVVVVVVVVVVSVVVSVVVRVVNNVVVVVVSVVVVVVVVVVVVVVVVVVVVVVVVVPPDDPDDPPPDDDDDPDDDPPPPDDDDPDDDDDDDDDDDPPDDDDPDDDDDDDDDPDDDDDDDDDDDDDDDDDDPDDDPDDD

pLDDT: mean 71.31, std 23.0, range [33.22, 98.25]